Protein AF-A0A817FXF9-F1 (afdb_monomer_lite)

pLDDT: mean 77.22, std 20.81, range [23.59, 98.19]

Foldseek 3Di:
DDKDKWWFQWKFWADDDDDDDPDGPGDTDSQAADDCPDPCRPDLPDPRQWDKDADDDDKTKMKTFTDDWFQFLWKKWQWDPDPPQWAWKWFADVVVRDIDTQDGDDDPVPPPVPPDRIDIDLTQTDPTTGGMMMIIGDCPPDRITTTHIMMTIGHPDDDPVSNVVSVVVVVVVVVVVVLVVVLLVLQLVVQVVCCVQEAFFACSNVQSPKGWFKWFWWWWQDPVGTAIWIWTDILFKIWIWHFDPDPPTGTYTDDIATLQQKDKACPDVVVVQPQWIWIDGPPDIIIIHAPDVVQSVSVRVSSVVSSVSVVVCVVVDDDPDDDRGDDDDDDDDDDDDPPDDDDDDDPDDPDPPPPPPPPQAPNNVRRVVRHMDTSVLQVLQVVLWDWDWKWKDWLPRPDTQIWTWTRGNQKIFTHNDPPDPHGPDMGRAAAWEKDCDDVVSVDPDPLKIWTDDPPTIMIIHDPDPVRSVSVSVSNNSSYPYDPPPPD

Secondary structure (DSSP, 8-state):
--EEEEE--EEEEE----SS---------TTSS--TTSTTTT-TT-TTSSEE----SS-EEEEEEEEEEEEEEEEEEEEEESTT-EEEEEEEETTTTEEEEEEE---TT-------SEE-------SS-EEEEEEEE-GGG-S--EEEEEEEEEESS--HHHHHHHHHHHHHHHHHHHHHHHHHHHHHHHHHHHHHHEET--STTS-TT--EEEEEEEEEEETTEEEEEEEEEESSEEEEEEEPSSSS--EEEEEEEEGGGEEEEEPPGGG--TTEEEEEETTEEEEEE-SSHHHHHHHHHHHHHHHHHHHHTTSS----PPPSS------------------S-------TT--------HHHHHHHHT-EEEHHHHHHHHHT-EEEEEEEEETT-SS-EEEEEEEETTEEEEESSTT-SS-SEEEE-TT-EEEPPPGGG----SSEEEEEETTEEEEEE-SSHHHHHHHHHHHHTTSB-------

Sequence (487 aa):
MIVHEQWVQLIEYCSYKCNYSETVTKGIGVEKLCQATDVNFGEKDKINNGWILSNNNREEYVIVSFQTPVFINEIHVYESLNPGSIVKLEVLESQRNKWWIMWQQKSHRDKKILCQNIFKPILRRYRFQSNTIRITLDPRYTDQIGIQAIKLIGSNIFDINLHHITLSQAMMNLYEQTLNNTQLDLNRQKLIELQRDLIGVENLSNQYDRQFIREGCLQKLSRKGYQQRMFFLFSDVLLYCARSSSPVLKFKLHGELPLKTMTVENTDERIQIPNSITIYAGNRSLLVAASSEPEKNKWFHDLKSAIENVKINIDDHKHQYTSTIKSNASSENLEHSIVGALDEDDPNQLDRSSFQHRANTTMHVCWHRNLSVSINDHRQSIKNQLSGYLLRKFKNSNGWQKLWVVFTNFCLFFYKTYQDDSPLASLPLLGYRSSLPSESDSVNKDFVFKLQFKNHVYFFRAESQYAFDRWMEVVSSATTAATSQLI

Radius of gyration: 31.94 Å; chains: 1; bounding box: 75×88×70 Å

Structure (mmCIF, N/CA/C/O backbone):
data_AF-A0A817FXF9-F1
#
_entry.id   AF-A0A817FXF9-F1
#
loop_
_atom_site.group_PDB
_atom_site.id
_atom_site.type_symbol
_atom_site.label_atom_id
_atom_site.label_alt_id
_atom_site.label_comp_id
_atom_site.label_asym_id
_atom_site.label_entity_id
_atom_site.label_seq_id
_atom_site.pdbx_PDB_ins_code
_atom_site.Cartn_x
_atom_site.Cartn_y
_atom_site.Cartn_z
_atom_site.occupancy
_atom_site.B_iso_or_equiv
_atom_site.auth_seq_id
_atom_site.auth_comp_id
_atom_site.auth_asym_id
_atom_site.auth_atom_id
_atom_site.pdbx_PDB_model_num
ATOM 1 N N . MET A 1 1 ? 34.939 27.171 -17.173 1.00 62.34 1 MET A N 1
ATOM 2 C CA . MET A 1 1 ? 33.542 27.620 -17.344 1.00 62.34 1 MET A CA 1
ATOM 3 C C . MET A 1 1 ? 33.444 28.999 -16.727 1.00 62.34 1 MET A C 1
ATOM 5 O O . MET A 1 1 ? 33.756 29.117 -15.551 1.00 62.34 1 MET A O 1
ATOM 9 N N . ILE A 1 2 ? 33.119 30.028 -17.509 1.00 76.38 2 ILE A N 1
ATOM 10 C CA . ILE A 1 2 ? 32.933 31.377 -16.962 1.00 76.38 2 ILE A CA 1
ATOM 11 C C . ILE A 1 2 ? 31.461 31.490 -16.579 1.00 76.38 2 ILE A C 1
ATOM 13 O O . ILE A 1 2 ? 30.584 31.272 -17.419 1.00 76.38 2 ILE A O 1
ATOM 17 N N . VAL A 1 3 ? 31.210 31.755 -15.299 1.00 82.62 3 VAL A N 1
ATOM 18 C CA . VAL A 1 3 ? 29.875 32.053 -14.779 1.00 82.62 3 VAL A CA 1
ATOM 19 C C . VAL A 1 3 ? 29.688 33.561 -14.852 1.00 82.62 3 VAL A C 1
ATOM 21 O O . VAL A 1 3 ? 30.521 34.321 -14.368 1.00 82.62 3 VAL A O 1
ATOM 24 N N . HIS A 1 4 ? 28.603 33.979 -15.486 1.00 84.25 4 HIS A N 1
ATOM 25 C CA . HIS A 1 4 ? 28.179 35.361 -15.586 1.00 84.25 4 HIS A CA 1
ATOM 26 C C . HIS A 1 4 ? 27.005 35.574 -14.639 1.00 84.25 4 HIS A C 1
ATOM 28 O O . HIS A 1 4 ? 25.969 34.913 -14.758 1.00 84.25 4 HIS A O 1
ATOM 34 N N . GLU A 1 5 ? 27.165 36.526 -13.732 1.00 86.88 5 GLU A N 1
ATOM 35 C CA . GLU A 1 5 ? 26.090 37.044 -12.902 1.00 86.88 5 GLU A CA 1
ATOM 36 C C . GLU A 1 5 ? 25.701 38.420 -13.427 1.00 86.88 5 GLU A C 1
ATOM 38 O O . GLU A 1 5 ? 26.552 39.298 -13.564 1.00 86.88 5 GLU A O 1
ATOM 43 N N . GLN A 1 6 ? 24.430 38.591 -13.778 1.00 86.31 6 GLN A N 1
ATOM 44 C CA . GLN A 1 6 ? 23.955 39.782 -14.468 1.00 86.31 6 GLN A CA 1
ATOM 45 C C . GLN A 1 6 ? 22.683 40.302 -13.814 1.00 86.31 6 GLN A C 1
ATOM 47 O O . GLN A 1 6 ? 21.785 39.532 -13.467 1.00 86.31 6 GLN A O 1
ATOM 52 N N . TRP A 1 7 ? 22.599 41.621 -13.699 1.00 82.56 7 TRP A N 1
ATOM 53 C CA . TRP A 1 7 ? 21.384 42.331 -13.321 1.00 82.56 7 TRP A CA 1
ATOM 54 C C . TRP A 1 7 ? 20.662 42.831 -14.571 1.00 82.56 7 TRP A C 1
ATOM 56 O O . TRP A 1 7 ? 21.246 42.896 -15.656 1.00 82.56 7 TRP A O 1
ATOM 66 N N . VAL A 1 8 ? 19.378 43.148 -14.423 1.00 79.12 8 VAL A N 1
ATOM 67 C CA . VAL A 1 8 ? 18.549 43.649 -15.524 1.00 79.12 8 VAL A CA 1
ATOM 68 C C . VAL A 1 8 ? 19.167 44.906 -16.127 1.00 79.12 8 VAL A C 1
ATOM 70 O O . VAL A 1 8 ? 19.502 45.844 -15.410 1.00 79.12 8 VAL A O 1
ATOM 73 N N . GLN A 1 9 ? 19.284 44.926 -17.452 1.00 76.44 9 GLN A N 1
ATOM 74 C CA . GLN A 1 9 ? 19.753 46.085 -18.204 1.00 76.44 9 GLN A CA 1
ATOM 75 C C . GLN A 1 9 ? 18.591 46.867 -18.817 1.00 76.44 9 GLN A C 1
ATOM 77 O O . GLN A 1 9 ? 18.619 48.094 -18.854 1.00 76.44 9 GLN A O 1
ATOM 82 N N . LEU A 1 10 ? 17.580 46.164 -19.332 1.00 70.94 10 LEU A N 1
ATOM 83 C CA . LEU A 1 10 ? 16.462 46.777 -20.042 1.00 70.94 10 LEU A CA 1
ATOM 84 C C . LEU A 1 10 ? 15.161 46.088 -19.644 1.00 70.94 10 LEU A C 1
ATOM 86 O O . LEU A 1 10 ? 15.112 44.863 -19.541 1.00 70.94 10 LEU A O 1
ATOM 90 N N . ILE A 1 11 ? 14.118 46.880 -19.423 1.00 68.69 11 ILE A N 1
ATOM 91 C CA . ILE A 1 11 ? 12.780 46.411 -19.066 1.00 68.69 11 ILE A CA 1
ATOM 92 C C . ILE A 1 11 ? 11.819 46.887 -20.149 1.00 68.69 11 ILE A C 1
ATOM 94 O O . ILE A 1 11 ? 11.759 48.080 -20.440 1.00 68.69 11 ILE A O 1
ATOM 98 N N . GLU A 1 12 ? 11.065 45.958 -20.726 1.00 66.06 12 GLU A N 1
ATOM 99 C CA . GLU A 1 12 ? 9.943 46.246 -21.609 1.00 66.06 12 GLU A CA 1
ATOM 100 C C . GLU A 1 12 ? 8.652 45.746 -20.951 1.00 66.06 12 GLU A C 1
ATOM 102 O O . GLU A 1 12 ? 8.480 44.556 -20.668 1.00 66.06 12 GLU A O 1
ATOM 107 N N . TYR A 1 13 ? 7.732 46.676 -20.696 1.00 62.94 13 TYR A N 1
ATOM 108 C CA . TYR A 1 13 ? 6.404 46.367 -20.175 1.00 62.94 13 TYR A CA 1
ATOM 109 C C . TYR A 1 13 ? 5.411 46.124 -21.312 1.00 62.94 13 TYR A C 1
ATOM 111 O O . TYR A 1 13 ? 5.433 46.823 -22.326 1.00 62.94 13 TYR A O 1
ATOM 119 N N . CYS A 1 14 ? 4.518 45.153 -21.133 1.00 57.66 14 CYS A N 1
ATOM 120 C CA . CYS A 1 14 ? 3.410 44.904 -22.045 1.00 57.66 14 CYS A CA 1
ATOM 121 C C . CYS A 1 14 ? 2.132 44.624 -21.246 1.00 57.66 14 CYS A C 1
ATOM 123 O O . CYS A 1 14 ? 2.011 43.592 -20.590 1.00 57.66 14 CYS A O 1
ATOM 125 N N . SER A 1 15 ? 1.163 45.534 -21.358 1.00 54.34 15 SER A N 1
ATOM 126 C CA . SER A 1 15 ? -0.219 45.330 -20.912 1.00 54.34 15 SER A CA 1
ATOM 127 C C . SER A 1 15 ? -1.123 45.194 -22.129 1.00 54.34 15 SER A C 1
ATOM 129 O O . SER A 1 15 ? -1.040 46.004 -23.054 1.00 54.34 15 SER A O 1
ATOM 131 N N . TYR A 1 16 ? -2.003 44.195 -22.144 1.00 46.47 16 TYR A N 1
ATOM 132 C CA . TYR A 1 16 ? -3.041 44.096 -23.169 1.00 46.47 16 TYR A CA 1
ATOM 133 C C . TYR A 1 16 ? -4.213 45.026 -22.817 1.00 46.47 16 TYR A C 1
ATOM 135 O O . TYR A 1 16 ? -5.040 44.684 -21.972 1.00 46.47 16 TYR A O 1
ATOM 143 N N . LYS A 1 17 ? -4.349 46.170 -23.504 1.00 37.81 17 LYS A N 1
ATOM 144 C CA . LYS A 1 17 ? -5.604 46.949 -23.509 1.00 37.81 17 LYS A CA 1
ATOM 145 C C . LYS A 1 17 ? -6.513 46.525 -24.669 1.00 37.81 17 LYS A C 1
ATOM 147 O O . LYS A 1 17 ? -6.054 46.217 -25.762 1.00 37.81 17 LYS A O 1
ATOM 152 N N . CYS A 1 18 ? -7.815 46.465 -24.390 1.00 29.86 18 CYS A N 1
ATOM 153 C CA . CYS A 1 18 ? -8.863 45.950 -25.273 1.00 29.86 18 CYS A CA 1
ATOM 154 C C . CYS A 1 18 ? -9.372 47.016 -26.269 1.00 29.86 18 CYS A C 1
ATOM 156 O O . CYS A 1 18 ? -9.572 48.157 -25.872 1.00 29.86 18 CYS A O 1
ATOM 158 N N . ASN A 1 19 ? -9.664 46.563 -27.497 1.00 37.25 19 ASN A N 1
ATOM 159 C CA . ASN A 1 19 ? -10.520 47.117 -28.563 1.00 37.25 19 ASN A CA 1
ATOM 160 C C . ASN A 1 19 ? -10.299 48.588 -28.992 1.00 37.25 19 ASN A C 1
ATOM 162 O O . ASN A 1 19 ? -10.688 49.517 -28.297 1.00 37.25 19 ASN A O 1
ATOM 166 N N . TYR A 1 20 ? -9.806 48.758 -30.229 1.00 38.91 20 TYR A N 1
ATOM 167 C CA . TYR A 1 20 ? -9.603 50.017 -30.974 1.00 38.91 20 TYR A CA 1
ATOM 168 C C . TYR A 1 20 ? -8.338 50.835 -30.653 1.00 38.91 20 TYR A C 1
ATOM 170 O O . TYR A 1 20 ? -8.378 52.057 -30.583 1.00 38.91 20 TYR A O 1
ATOM 178 N N . SER A 1 21 ? -7.190 50.180 -30.487 1.00 33.78 21 SER A N 1
ATOM 179 C CA . SER A 1 21 ? -5.884 50.604 -31.037 1.00 33.78 21 SER A CA 1
ATOM 180 C C . SER A 1 21 ? -4.786 49.715 -30.451 1.00 33.78 21 SER A C 1
ATOM 182 O O . SER A 1 21 ? -4.666 49.563 -29.238 1.00 33.78 21 SER A O 1
ATOM 184 N N . GLU A 1 22 ? -3.990 49.087 -31.315 1.00 36.88 22 GLU A N 1
ATOM 185 C CA . GLU A 1 22 ? -2.787 48.358 -30.911 1.00 36.88 22 GLU A CA 1
ATOM 186 C C . GLU A 1 22 ? -1.686 49.363 -30.557 1.00 36.88 22 GLU A C 1
ATOM 188 O O . GLU A 1 22 ? -0.804 49.656 -31.359 1.00 36.88 22 GLU A O 1
ATOM 193 N N . THR A 1 23 ? -1.725 49.929 -29.353 1.00 35.97 23 THR A N 1
ATOM 194 C CA . THR A 1 23 ? -0.576 50.671 -28.823 1.00 35.97 23 THR A CA 1
ATOM 195 C C . THR A 1 23 ? 0.025 49.907 -27.657 1.00 35.97 23 THR A C 1
ATOM 197 O O . THR A 1 23 ? -0.445 50.001 -26.524 1.00 35.97 23 THR A O 1
ATOM 200 N N . VAL A 1 24 ? 1.090 49.155 -27.948 1.00 39.84 24 VAL A N 1
ATOM 201 C CA . VAL A 1 24 ? 2.037 48.657 -26.945 1.00 39.84 24 VAL A CA 1
ATOM 202 C C . VAL A 1 24 ? 2.696 49.878 -26.303 1.00 39.84 24 VAL A C 1
ATOM 204 O O . VAL A 1 24 ? 3.526 50.540 -26.926 1.00 39.84 24 VAL A O 1
ATOM 207 N N . THR A 1 25 ? 2.341 50.210 -25.064 1.00 41.91 25 THR A N 1
ATOM 208 C CA . THR A 1 25 ? 3.068 51.223 -24.292 1.00 41.91 25 THR A CA 1
ATOM 209 C C . THR A 1 25 ? 4.409 50.643 -23.841 1.00 41.91 25 THR A C 1
ATOM 211 O O . THR A 1 25 ? 4.524 50.066 -22.763 1.00 41.91 25 THR A O 1
ATOM 214 N N . LYS A 1 26 ? 5.445 50.795 -24.678 1.00 41.59 26 LYS A N 1
ATOM 215 C CA . LYS A 1 26 ? 6.841 50.526 -24.302 1.00 41.59 26 LYS A CA 1
ATOM 216 C C . LYS A 1 26 ? 7.277 51.521 -23.223 1.00 41.59 26 LYS A C 1
ATOM 218 O O . LYS A 1 26 ? 7.744 52.614 -23.527 1.00 41.59 26 LYS A O 1
ATOM 223 N N . GLY A 1 27 ? 7.116 51.157 -21.955 1.00 43.72 27 GLY A N 1
ATOM 224 C CA . GLY A 1 27 ? 7.778 51.866 -20.863 1.00 43.72 27 GLY A CA 1
ATOM 225 C C . GLY A 1 27 ? 9.260 51.507 -20.863 1.00 43.72 27 GLY A C 1
ATOM 226 O O . GLY A 1 27 ? 9.606 50.424 -20.409 1.00 43.72 27 GLY A O 1
ATOM 227 N N . ILE A 1 28 ? 10.124 52.381 -21.386 1.00 35.88 28 ILE A N 1
ATOM 228 C CA . ILE A 1 28 ? 11.578 52.257 -21.227 1.00 35.88 28 ILE A CA 1
ATOM 229 C C . ILE A 1 28 ? 11.921 52.829 -19.852 1.00 35.88 28 ILE A C 1
ATOM 231 O O . ILE A 1 28 ? 11.719 54.015 -19.605 1.00 35.88 28 ILE A O 1
ATOM 235 N N . GLY A 1 29 ? 12.414 51.984 -18.950 1.00 40.66 29 GLY A N 1
ATOM 236 C CA . GLY A 1 29 ? 12.856 52.403 -17.626 1.00 40.66 29 GLY A CA 1
ATOM 237 C C . GLY A 1 29 ? 13.970 51.501 -17.122 1.00 40.66 29 GLY A C 1
ATOM 238 O O . GLY A 1 29 ? 13.702 50.417 -16.620 1.00 40.66 29 GLY A O 1
ATOM 239 N N . VAL A 1 30 ? 15.212 51.974 -17.230 1.00 39.66 30 VAL A N 1
ATOM 240 C CA . VAL A 1 30 ? 16.380 51.413 -16.521 1.00 39.66 30 VAL A CA 1
ATOM 241 C C . VAL A 1 30 ? 16.278 51.704 -15.005 1.00 39.66 30 VAL A C 1
ATOM 243 O O . VAL A 1 30 ? 16.998 51.128 -14.204 1.00 39.66 30 VAL A O 1
ATOM 246 N N . GLU A 1 31 ? 15.331 52.555 -14.589 1.00 48.72 31 GLU A N 1
ATOM 247 C CA . GLU A 1 31 ? 15.339 53.248 -13.293 1.00 48.72 31 GLU A CA 1
ATOM 248 C C . GLU A 1 31 ? 14.409 52.661 -12.207 1.00 48.72 31 GLU A C 1
ATOM 250 O O . GLU A 1 31 ? 14.246 53.282 -11.162 1.00 48.72 31 GLU A O 1
ATOM 255 N N . LYS A 1 32 ? 13.762 51.500 -12.417 1.00 54.28 32 LYS A N 1
ATOM 256 C CA . LYS A 1 32 ? 12.744 50.968 -11.469 1.00 54.28 32 LYS A CA 1
ATOM 257 C C . LYS A 1 32 ? 13.090 49.667 -10.735 1.00 54.28 32 LYS A C 1
ATOM 259 O O . LYS A 1 32 ? 12.390 49.332 -9.783 1.00 54.28 32 LYS A O 1
ATOM 264 N N . LEU A 1 33 ? 14.116 48.929 -11.160 1.00 55.19 33 LEU A N 1
ATOM 265 C CA . LEU A 1 33 ? 14.607 47.743 -10.445 1.00 55.19 33 LEU A CA 1
ATOM 266 C C . LEU A 1 33 ? 16.004 48.046 -9.894 1.00 55.19 33 LEU A C 1
ATOM 268 O O . LEU A 1 33 ? 16.887 48.434 -10.653 1.00 55.19 33 LEU A O 1
ATOM 272 N N . CYS A 1 34 ? 16.198 47.865 -8.591 1.00 53.44 34 CYS A N 1
ATOM 273 C CA . CYS A 1 34 ? 17.499 47.987 -7.937 1.00 53.44 34 CYS A CA 1
ATOM 274 C C . CYS A 1 34 ? 18.366 46.744 -8.203 1.00 53.44 34 CYS A C 1
ATOM 276 O O . CYS A 1 34 ? 17.865 45.665 -8.527 1.00 53.44 34 CYS A O 1
ATOM 278 N N . GLN A 1 35 ? 19.676 46.864 -8.015 1.00 54.16 35 GLN A N 1
ATOM 279 C CA . GLN A 1 35 ? 20.578 45.723 -7.858 1.00 54.16 35 GLN A CA 1
ATOM 280 C C . GLN A 1 35 ? 20.675 45.373 -6.368 1.00 54.16 35 GLN A C 1
ATOM 282 O O . GLN A 1 35 ? 20.666 46.259 -5.516 1.00 54.16 35 GLN A O 1
ATOM 287 N N . ALA A 1 36 ? 20.816 44.090 -6.014 1.00 49.88 36 ALA A N 1
ATOM 288 C CA . ALA A 1 36 ? 20.958 43.705 -4.598 1.00 49.88 36 ALA A CA 1
ATOM 289 C C . ALA A 1 36 ? 22.253 44.217 -3.933 1.00 49.88 36 ALA A C 1
ATOM 291 O O . ALA A 1 36 ? 22.441 44.053 -2.732 1.00 49.88 36 ALA A O 1
ATOM 292 N N . THR A 1 37 ? 23.151 44.802 -4.725 1.00 47.09 37 THR A N 1
ATOM 293 C CA . THR A 1 37 ? 24.398 45.452 -4.312 1.00 47.09 37 THR A CA 1
ATOM 294 C C . THR A 1 37 ? 24.252 46.958 -4.082 1.00 47.09 37 THR A C 1
ATOM 296 O O . THR A 1 37 ? 25.221 47.594 -3.669 1.00 47.09 37 THR A O 1
ATOM 299 N N . ASP A 1 38 ? 23.081 47.540 -4.350 1.00 52.66 38 ASP A N 1
ATOM 300 C CA . ASP A 1 38 ? 22.841 48.969 -4.163 1.00 52.66 38 ASP A CA 1
ATOM 301 C C . ASP A 1 38 ? 22.715 49.313 -2.673 1.00 52.66 38 ASP A C 1
ATOM 303 O O . ASP A 1 38 ? 22.091 48.586 -1.900 1.00 52.66 38 ASP A O 1
ATOM 307 N N . VAL A 1 39 ? 23.259 50.469 -2.276 1.00 48.19 39 VAL A N 1
ATOM 308 C CA . VAL A 1 39 ? 23.327 50.943 -0.875 1.00 48.19 39 VAL A CA 1
ATOM 309 C C . VAL A 1 39 ? 21.947 51.009 -0.193 1.00 48.19 39 VAL A C 1
ATOM 311 O O . VAL A 1 39 ? 21.862 50.890 1.024 1.00 48.19 39 VAL A O 1
ATOM 314 N N . ASN A 1 40 ? 20.867 51.126 -0.975 1.00 49.91 40 ASN A N 1
ATOM 315 C CA . ASN A 1 40 ? 19.484 51.269 -0.502 1.00 49.91 40 ASN A CA 1
ATOM 316 C C . ASN A 1 40 ? 18.632 49.989 -0.687 1.00 49.91 40 ASN A C 1
ATOM 318 O O . ASN A 1 40 ? 17.400 50.045 -0.633 1.00 49.91 40 ASN A O 1
ATOM 322 N N . PHE A 1 41 ? 19.251 48.837 -0.971 1.00 45.94 41 PHE A N 1
ATOM 323 C CA . PHE A 1 41 ? 18.534 47.579 -1.188 1.00 45.94 41 PHE A CA 1
ATOM 324 C C . PHE A 1 41 ? 17.892 47.070 0.117 1.00 45.94 41 PHE A C 1
ATOM 326 O O . PHE A 1 41 ? 18.585 46.706 1.064 1.00 45.94 41 PHE A O 1
ATOM 333 N N . GLY A 1 42 ? 16.555 47.024 0.165 1.00 48.62 42 GLY A N 1
ATOM 334 C CA . GLY A 1 42 ? 15.785 46.520 1.313 1.00 48.62 42 GLY A CA 1
ATOM 335 C C . GLY A 1 42 ? 15.107 47.581 2.193 1.00 48.62 42 GLY A C 1
ATOM 336 O O . GLY A 1 42 ? 14.378 47.208 3.114 1.00 48.62 42 GLY A O 1
ATOM 337 N N . GLU A 1 43 ? 15.268 48.879 1.912 1.00 52.19 43 GLU A N 1
ATOM 338 C CA . GLU A 1 43 ? 14.508 49.933 2.601 1.00 52.19 43 GLU A CA 1
ATOM 339 C C . GLU A 1 43 ? 13.025 49.901 2.183 1.00 52.19 43 GLU A C 1
ATOM 341 O O . GLU A 1 43 ? 12.686 50.038 1.007 1.00 52.19 43 GLU A O 1
ATOM 346 N N . LYS A 1 44 ? 12.121 49.703 3.155 1.00 45.75 44 LYS A N 1
ATOM 347 C CA . LYS A 1 44 ? 10.669 49.551 2.930 1.00 45.75 44 LYS A CA 1
ATOM 348 C C . LYS A 1 44 ? 9.939 50.853 2.563 1.00 45.75 44 LYS A C 1
ATOM 350 O O . LYS A 1 44 ? 8.807 50.785 2.093 1.00 45.75 44 LYS A O 1
ATOM 355 N N . ASP A 1 45 ? 10.573 52.013 2.736 1.00 41.66 45 ASP A N 1
ATOM 356 C CA . ASP A 1 45 ? 9.863 53.298 2.849 1.00 41.66 45 ASP A CA 1
ATOM 357 C C . ASP A 1 45 ? 9.889 54.194 1.605 1.00 41.66 45 ASP A C 1
ATOM 359 O O . ASP A 1 45 ? 9.471 55.352 1.659 1.00 41.66 45 ASP A O 1
ATOM 363 N N . LYS A 1 46 ? 10.302 53.688 0.440 1.00 44.22 46 LYS A N 1
ATOM 364 C CA . LYS A 1 46 ? 10.081 54.411 -0.819 1.00 44.22 46 LYS A CA 1
ATOM 365 C C . LYS A 1 46 ? 9.408 53.516 -1.846 1.00 44.22 46 LYS A C 1
ATOM 367 O O . LYS A 1 46 ? 10.044 52.710 -2.515 1.00 44.22 46 LYS A O 1
ATOM 372 N N . ILE A 1 47 ? 8.126 53.804 -2.055 1.00 44.25 47 ILE A N 1
ATOM 373 C CA . ILE A 1 47 ? 7.258 53.415 -3.185 1.00 44.25 47 ILE A CA 1
ATOM 374 C C . ILE A 1 47 ? 7.924 53.660 -4.572 1.00 44.25 47 ILE A C 1
ATOM 376 O O . ILE A 1 47 ? 7.408 53.231 -5.597 1.00 44.25 47 ILE A O 1
ATOM 380 N N . ASN A 1 48 ? 9.108 54.288 -4.616 1.00 43.47 48 ASN A N 1
ATOM 381 C CA . ASN A 1 48 ? 9.873 54.632 -5.814 1.00 43.47 48 ASN A CA 1
ATOM 382 C C . ASN A 1 48 ? 10.985 53.637 -6.217 1.00 43.47 48 ASN A C 1
ATOM 384 O O . ASN A 1 48 ? 11.549 53.823 -7.290 1.00 43.47 48 ASN A O 1
ATOM 388 N N . ASN A 1 49 ? 11.305 52.604 -5.421 1.00 41.97 49 ASN A N 1
ATOM 389 C CA . ASN A 1 49 ? 12.467 51.718 -5.673 1.00 41.97 49 ASN A CA 1
ATOM 390 C C . ASN A 1 49 ? 12.104 50.271 -6.075 1.00 41.97 49 ASN A C 1
ATOM 392 O O . ASN A 1 49 ? 12.958 49.386 -6.097 1.00 41.97 49 ASN A O 1
ATOM 396 N N . GLY A 1 50 ? 10.833 49.997 -6.357 1.00 48.44 50 GLY A N 1
ATOM 397 C CA . GLY A 1 50 ? 10.374 48.693 -6.827 1.00 48.44 50 GLY A CA 1
ATOM 398 C C . GLY A 1 50 ? 9.245 48.855 -7.831 1.00 48.44 50 GLY A C 1
ATOM 399 O O . GLY A 1 50 ? 8.509 49.843 -7.810 1.00 48.44 50 GLY A O 1
ATOM 400 N N . TRP A 1 51 ? 9.102 47.891 -8.733 1.00 55.09 51 TRP A N 1
ATOM 401 C CA . TRP A 1 51 ? 8.014 47.911 -9.699 1.00 55.09 51 TRP A CA 1
ATOM 402 C C . TRP A 1 51 ? 6.716 47.433 -9.045 1.00 55.09 51 TRP A C 1
ATOM 404 O O . TRP A 1 51 ? 6.681 46.296 -8.587 1.00 55.09 51 TRP A O 1
ATOM 414 N N . ILE A 1 52 ? 5.689 48.295 -9.014 1.00 51.50 52 ILE A N 1
ATOM 415 C CA . ILE A 1 52 ? 4.356 48.039 -8.443 1.00 51.50 52 ILE A CA 1
ATOM 416 C C . ILE A 1 52 ? 3.307 47.999 -9.567 1.00 51.50 52 ILE A C 1
ATOM 418 O O . ILE A 1 52 ? 3.144 48.993 -10.278 1.00 51.50 52 ILE A O 1
ATOM 422 N N . LEU A 1 53 ? 2.585 46.882 -9.726 1.00 54.84 53 LEU A N 1
ATOM 423 C CA . LEU A 1 53 ? 1.387 46.816 -10.588 1.00 54.84 53 LEU A CA 1
ATOM 424 C C . LEU A 1 53 ? 0.213 47.598 -9.982 1.00 54.84 53 LEU A C 1
ATOM 426 O O . LEU A 1 53 ? -0.019 47.499 -8.781 1.00 54.84 53 LEU A O 1
ATOM 430 N N . SER A 1 54 ? -0.590 48.268 -10.813 1.00 46.94 54 SER A N 1
ATOM 431 C CA . SER A 1 54 ? -1.911 48.780 -10.429 1.00 46.94 54 SER A CA 1
ATOM 432 C C . SER A 1 54 ? -3.002 48.323 -11.415 1.00 46.94 54 SER A C 1
ATOM 434 O O . SER A 1 54 ? -3.070 48.791 -12.544 1.00 46.94 54 SER A O 1
ATOM 436 N N . ASN A 1 55 ? -3.854 47.399 -10.952 1.00 42.84 55 ASN A N 1
ATOM 437 C CA . ASN A 1 55 ? -5.186 47.003 -11.455 1.00 42.84 55 ASN A CA 1
ATOM 438 C C . ASN A 1 55 ? -5.467 46.957 -12.984 1.00 42.84 55 ASN A C 1
ATOM 440 O O . ASN A 1 55 ? -5.752 47.987 -13.596 1.00 42.84 55 ASN A O 1
ATOM 444 N N . ASN A 1 56 ? -5.657 45.755 -13.567 1.00 46.16 56 ASN A N 1
ATOM 445 C CA . ASN A 1 56 ? -6.992 45.141 -13.789 1.00 46.16 56 ASN A CA 1
ATOM 446 C C . ASN A 1 56 ? -6.979 43.882 -14.709 1.00 46.16 56 ASN A C 1
ATOM 448 O O . ASN A 1 56 ? -6.658 43.947 -15.893 1.00 46.16 56 ASN A O 1
ATOM 452 N N . ASN A 1 57 ? -7.509 42.768 -14.184 1.00 47.69 57 ASN A N 1
ATOM 453 C CA . ASN A 1 57 ? -8.224 41.655 -14.847 1.00 47.69 57 ASN A CA 1
ATOM 454 C C . ASN A 1 57 ? -7.616 40.810 -15.996 1.00 47.69 57 ASN A C 1
ATOM 456 O O . ASN A 1 57 ? -8.347 39.957 -16.513 1.00 47.69 57 ASN A O 1
ATOM 460 N N . ARG A 1 58 ? -6.343 40.930 -16.401 1.00 54.97 58 ARG A N 1
ATOM 461 C CA . ARG A 1 58 ? -5.732 40.018 -17.409 1.00 54.97 58 ARG A CA 1
ATOM 462 C C . ARG A 1 58 ? -4.266 39.683 -17.101 1.00 54.97 58 ARG A C 1
ATOM 464 O O . ARG A 1 58 ? -3.657 40.361 -16.286 1.00 54.97 58 ARG A O 1
ATOM 471 N N . GLU A 1 59 ? -3.730 38.616 -17.711 1.00 56.19 59 GLU A N 1
ATOM 472 C CA . GLU A 1 59 ? -2.314 38.223 -17.566 1.00 56.19 59 GLU A CA 1
ATOM 473 C C . GLU A 1 59 ? -1.400 39.389 -17.964 1.00 56.19 59 GLU A C 1
ATOM 475 O O . GLU A 1 59 ? -1.422 39.847 -19.109 1.00 56.19 59 GLU A O 1
ATOM 480 N N . GLU A 1 60 ? -0.588 39.857 -17.018 1.00 69.50 60 GLU A N 1
ATOM 481 C CA . GLU A 1 60 ? 0.421 40.884 -17.259 1.00 69.50 60 GLU A CA 1
ATOM 482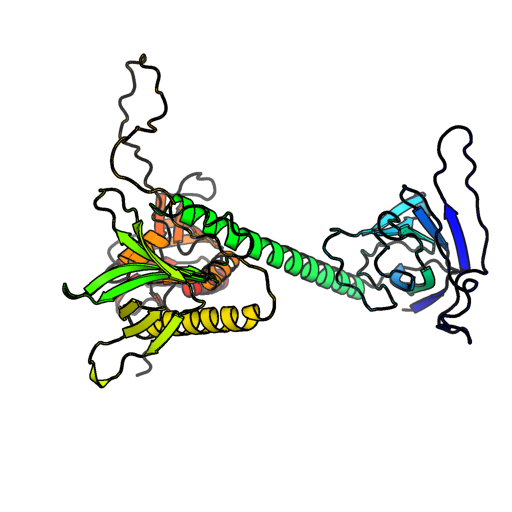 C C . GLU A 1 60 ? 1.801 40.236 -17.308 1.00 69.50 60 GLU A C 1
ATOM 484 O O . GLU A 1 60 ? 2.111 39.337 -16.519 1.00 69.50 60 GLU A O 1
ATOM 489 N N . TYR A 1 61 ? 2.645 40.683 -18.238 1.00 73.44 61 TYR A N 1
ATOM 490 C CA . TYR A 1 61 ? 4.008 40.183 -18.338 1.00 73.44 61 TYR A CA 1
ATOM 491 C C . TYR A 1 61 ? 5.034 41.299 -18.500 1.00 73.44 61 TYR A C 1
ATOM 493 O O . TYR A 1 61 ? 4.804 42.326 -19.139 1.00 73.44 61 TYR A O 1
ATOM 501 N N . VAL A 1 62 ? 6.211 41.050 -17.935 1.00 76.88 62 VAL A N 1
ATOM 502 C CA . VAL A 1 62 ? 7.395 41.896 -18.080 1.00 76.88 62 VAL A CA 1
ATOM 503 C C . VAL A 1 62 ? 8.427 41.143 -18.886 1.00 76.88 62 VAL A C 1
ATOM 505 O O . VAL A 1 62 ? 8.707 39.978 -18.602 1.00 76.88 62 VAL A O 1
ATOM 508 N N . ILE A 1 63 ? 9.007 41.809 -19.876 1.00 80.50 63 ILE A N 1
ATOM 509 C CA . ILE A 1 63 ? 10.181 41.322 -20.587 1.00 80.50 63 ILE A CA 1
ATOM 510 C C . ILE A 1 63 ? 11.391 42.049 -20.011 1.00 80.50 63 ILE A C 1
ATOM 512 O O . ILE A 1 63 ? 11.418 43.276 -19.968 1.00 80.50 63 ILE A O 1
ATOM 516 N N . VAL A 1 64 ? 12.389 41.298 -19.557 1.00 83.25 64 VAL A N 1
ATOM 517 C CA . VAL A 1 64 ? 13.655 41.867 -19.090 1.00 83.25 64 VAL A CA 1
ATOM 518 C C . VAL A 1 64 ? 14.810 41.315 -19.906 1.00 83.25 64 VAL A C 1
ATOM 520 O O . VAL A 1 64 ? 14.858 40.120 -20.214 1.00 83.25 64 VAL A O 1
ATOM 523 N N . SER A 1 65 ? 15.734 42.206 -20.250 1.00 84.00 65 SER A N 1
ATOM 524 C CA . SER A 1 65 ? 16.931 41.906 -21.023 1.00 84.00 65 SER A CA 1
ATOM 525 C C . SER A 1 65 ? 18.196 42.185 -20.216 1.00 84.00 65 SER A C 1
ATOM 527 O O . SER A 1 65 ? 18.253 43.120 -19.415 1.00 84.00 65 SER A O 1
ATOM 529 N N . PHE A 1 66 ? 19.214 41.367 -20.453 1.00 86.44 66 PHE A N 1
ATOM 530 C CA . PHE A 1 66 ? 20.514 41.370 -19.788 1.00 86.44 66 PHE A CA 1
ATOM 531 C C . PHE A 1 66 ? 21.632 41.646 -20.802 1.00 86.44 66 PHE A C 1
ATOM 533 O O . PHE A 1 66 ? 21.444 41.521 -22.015 1.00 86.44 66 PHE A O 1
ATOM 540 N N . GLN A 1 67 ? 22.812 41.998 -20.300 1.00 84.56 67 GLN A N 1
ATOM 541 C CA . GLN A 1 67 ? 23.925 42.460 -21.129 1.00 84.56 67 GLN A CA 1
ATOM 542 C C . GLN A 1 67 ? 24.506 41.383 -22.042 1.00 84.56 67 GLN A C 1
ATOM 544 O O . GLN A 1 67 ? 24.856 41.667 -23.186 1.00 84.56 67 GLN A O 1
ATOM 549 N N . THR A 1 68 ? 24.626 40.150 -21.554 1.00 85.50 68 THR A N 1
ATOM 550 C CA . THR A 1 68 ? 25.305 39.075 -22.283 1.00 85.50 68 THR A CA 1
ATOM 551 C C . THR A 1 68 ? 24.420 37.834 -22.401 1.00 85.50 68 THR A C 1
ATOM 553 O O . THR A 1 68 ? 23.901 37.354 -21.387 1.00 85.50 68 THR A O 1
ATOM 556 N N . PRO A 1 69 ? 24.239 37.286 -23.620 1.00 88.94 69 PRO A N 1
ATOM 557 C CA . PRO A 1 69 ? 23.572 36.003 -23.814 1.00 88.94 69 PRO A CA 1
ATOM 558 C C . PRO A 1 69 ? 24.320 34.881 -23.100 1.00 88.94 69 PRO A C 1
ATOM 560 O O . PRO A 1 69 ? 25.518 34.694 -23.300 1.00 88.94 69 PRO A O 1
ATOM 563 N N . VAL A 1 70 ? 23.604 34.114 -22.279 1.00 90.62 70 VAL A N 1
ATOM 564 C CA . VAL A 1 70 ? 24.179 33.015 -21.492 1.00 90.62 70 VAL A CA 1
ATOM 565 C C . VAL A 1 70 ? 23.320 31.768 -21.571 1.00 90.62 70 VAL A C 1
ATOM 567 O O . VAL A 1 70 ? 22.115 31.836 -21.816 1.00 90.62 70 VAL A O 1
ATOM 570 N N . PHE A 1 71 ? 23.929 30.609 -21.320 1.00 88.88 71 PHE A N 1
ATOM 571 C CA . PHE A 1 71 ? 23.161 29.425 -20.958 1.00 88.88 71 PHE A CA 1
ATOM 572 C C . PHE A 1 71 ? 22.621 29.645 -19.550 1.00 88.88 71 PHE A C 1
ATOM 574 O O . PHE A 1 71 ? 23.385 29.672 -18.587 1.00 88.88 71 PHE A O 1
ATOM 581 N N . ILE A 1 72 ? 21.311 29.858 -19.449 1.00 88.38 72 ILE A N 1
ATOM 582 C CA . ILE A 1 72 ? 20.656 30.198 -18.188 1.00 88.38 72 ILE A CA 1
ATOM 583 C C . ILE A 1 72 ? 20.770 29.014 -17.217 1.00 88.38 72 ILE A C 1
ATOM 585 O O . ILE A 1 72 ? 20.376 27.883 -17.531 1.00 88.38 72 ILE A O 1
ATOM 589 N N . ASN A 1 73 ? 21.324 29.288 -16.037 1.00 86.12 73 ASN A N 1
ATOM 590 C CA . ASN A 1 73 ? 21.480 28.330 -14.946 1.00 86.12 73 ASN A CA 1
ATOM 591 C C . ASN A 1 73 ? 20.428 28.595 -13.870 1.00 86.12 73 ASN A C 1
ATOM 593 O O . ASN A 1 73 ? 19.696 27.680 -13.501 1.00 86.12 73 ASN A O 1
ATOM 597 N N . GLU A 1 74 ? 20.311 29.849 -13.427 1.00 87.19 74 GLU A N 1
ATOM 598 C CA . GLU A 1 74 ? 19.384 30.267 -12.376 1.00 87.19 74 GLU A CA 1
ATOM 599 C C . GLU A 1 74 ? 18.811 31.660 -12.658 1.00 87.19 74 GLU A C 1
ATOM 601 O O . GLU A 1 74 ? 19.451 32.505 -13.289 1.00 87.19 74 GLU A O 1
ATOM 606 N N . ILE A 1 75 ? 17.602 31.902 -12.151 1.00 87.38 75 ILE A N 1
ATOM 607 C CA . ILE A 1 75 ? 16.956 33.216 -12.125 1.00 87.38 75 ILE A CA 1
ATOM 608 C C . ILE A 1 75 ? 16.511 33.459 -10.693 1.00 87.38 75 ILE A C 1
ATOM 610 O O . ILE A 1 75 ? 15.783 32.642 -10.126 1.00 87.38 75 ILE A O 1
ATOM 614 N N . HIS A 1 76 ? 16.956 34.565 -10.104 1.00 86.69 76 HIS A N 1
ATOM 615 C CA . HIS A 1 76 ? 16.516 34.991 -8.778 1.00 86.69 76 HIS A CA 1
ATOM 616 C C . HIS A 1 76 ? 15.670 36.246 -8.945 1.00 86.69 76 HIS A C 1
ATOM 618 O O . HIS A 1 76 ? 16.156 37.252 -9.462 1.00 86.69 76 HIS A O 1
ATOM 624 N N . VAL A 1 77 ? 14.413 36.185 -8.514 1.00 83.69 77 VAL A N 1
ATOM 625 C CA . VAL A 1 77 ? 13.510 37.340 -8.504 1.00 83.69 77 VAL A CA 1
ATOM 626 C C . VAL A 1 77 ? 13.320 37.778 -7.062 1.00 83.69 77 VAL A C 1
ATOM 628 O O . VAL A 1 77 ? 12.869 36.996 -6.233 1.00 83.69 77 VAL A O 1
ATOM 631 N N . TYR A 1 78 ? 13.698 39.010 -6.752 1.00 77.44 78 TYR A N 1
ATOM 632 C CA . TYR A 1 78 ? 13.566 39.582 -5.420 1.00 77.44 78 TYR A CA 1
ATOM 633 C C . TYR A 1 78 ? 12.203 40.264 -5.316 1.00 77.44 78 TYR A C 1
ATOM 635 O O . TYR A 1 78 ? 11.969 41.300 -5.944 1.00 77.44 78 TYR A O 1
ATOM 643 N N . GLU A 1 79 ? 11.298 39.642 -4.566 1.00 74.62 79 GLU A N 1
ATOM 644 C CA . GLU A 1 79 ? 9.918 40.088 -4.372 1.00 74.62 79 GLU A CA 1
ATOM 645 C C . GLU A 1 79 ? 9.827 40.921 -3.086 1.00 74.62 79 GLU A C 1
ATOM 647 O O . GLU A 1 79 ? 10.300 40.503 -2.027 1.00 74.62 79 GLU A O 1
ATOM 652 N N . SER A 1 80 ? 9.226 42.107 -3.175 1.00 65.12 80 SER A N 1
ATOM 653 C CA . SER A 1 80 ? 9.122 43.071 -2.072 1.00 65.12 80 SER A CA 1
ATOM 654 C C . SER A 1 80 ? 7.701 43.281 -1.566 1.00 65.12 80 SER A C 1
ATOM 656 O O . SER A 1 80 ? 7.508 43.562 -0.384 1.00 65.12 80 SER A O 1
ATOM 658 N N . LEU A 1 81 ? 6.705 43.124 -2.441 1.00 60.06 81 LEU A N 1
ATOM 659 C CA . LEU A 1 81 ? 5.285 43.214 -2.111 1.00 60.06 81 LEU A CA 1
ATOM 660 C C . LEU A 1 81 ? 4.566 42.018 -2.739 1.00 60.06 81 LEU A C 1
ATOM 662 O O . LEU A 1 81 ? 4.671 41.801 -3.945 1.00 60.06 81 LEU A O 1
ATOM 666 N N . ASN A 1 82 ? 3.824 41.270 -1.918 1.00 59.84 82 ASN A N 1
ATOM 667 C CA . ASN A 1 82 ? 3.016 40.115 -2.324 1.00 59.84 82 ASN A CA 1
ATOM 668 C C . ASN A 1 82 ? 3.793 38.985 -3.046 1.00 59.84 82 ASN A C 1
ATOM 670 O O . ASN A 1 82 ? 3.501 38.682 -4.211 1.00 59.84 82 ASN A O 1
ATOM 674 N N . PRO A 1 83 ? 4.752 38.333 -2.350 1.00 63.00 83 PRO A N 1
ATOM 675 C CA . PRO A 1 83 ? 5.537 37.233 -2.908 1.00 63.00 83 PRO A CA 1
ATOM 676 C C . PRO A 1 83 ? 4.659 36.047 -3.335 1.00 63.00 83 PRO A C 1
ATOM 678 O O . PRO A 1 83 ? 3.678 35.707 -2.666 1.00 63.00 83 PRO A O 1
ATOM 681 N N . GLY A 1 84 ? 5.023 35.400 -4.445 1.00 64.25 84 GLY A N 1
ATOM 682 C CA . GLY A 1 84 ? 4.299 34.246 -4.996 1.00 64.25 84 GLY A CA 1
ATOM 683 C C . GLY A 1 84 ? 3.238 34.585 -6.049 1.00 64.25 84 GLY A C 1
ATOM 684 O O . GLY A 1 84 ? 2.384 33.747 -6.343 1.00 64.25 84 GLY A O 1
ATOM 685 N N . SER A 1 85 ? 3.294 35.790 -6.626 1.00 71.12 85 SER A N 1
ATOM 686 C CA . SER A 1 85 ? 2.392 36.228 -7.709 1.00 71.12 85 SER A CA 1
ATOM 687 C C . SER A 1 85 ? 2.902 35.856 -9.115 1.00 71.12 85 SER A C 1
ATOM 689 O O . SER A 1 85 ? 2.193 36.026 -10.110 1.00 71.12 85 SER A O 1
ATOM 691 N N . ILE A 1 86 ? 4.132 35.336 -9.208 1.00 78.94 86 ILE A N 1
ATOM 692 C CA . ILE A 1 86 ? 4.751 34.863 -10.451 1.00 78.94 86 ILE A CA 1
ATOM 693 C C . ILE A 1 86 ? 4.160 33.511 -10.848 1.00 78.94 86 ILE A C 1
ATOM 695 O O . ILE A 1 86 ? 4.277 32.530 -10.116 1.00 78.94 86 ILE A O 1
ATOM 699 N N . VAL A 1 87 ? 3.582 33.441 -12.049 1.00 80.88 87 VAL A N 1
ATOM 700 C CA . VAL A 1 87 ? 2.924 32.224 -12.556 1.00 80.88 87 VAL A CA 1
ATOM 701 C C . VAL A 1 87 ? 3.691 31.540 -13.675 1.00 80.88 87 VAL A C 1
ATOM 703 O O . VAL A 1 87 ? 3.515 30.341 -13.904 1.00 80.88 87 VAL A O 1
ATOM 706 N N . LYS A 1 88 ? 4.563 32.269 -14.378 1.00 86.44 88 LYS A N 1
ATOM 707 C CA . LYS A 1 88 ? 5.287 31.729 -15.532 1.00 86.44 88 LYS A CA 1
ATOM 708 C C . LYS A 1 88 ? 6.589 32.478 -15.800 1.00 86.44 88 LYS A C 1
ATOM 710 O O . LYS A 1 88 ? 6.627 33.704 -15.732 1.00 86.44 88 LYS A O 1
ATOM 715 N N . LEU A 1 89 ? 7.632 31.731 -16.159 1.00 89.00 89 LEU A N 1
ATOM 716 C CA . LEU A 1 89 ? 8.902 32.241 -16.671 1.00 89.00 89 LEU A CA 1
ATOM 717 C C . LEU A 1 89 ? 9.171 31.657 -18.055 1.00 89.00 89 LEU A C 1
ATOM 719 O O . LEU A 1 89 ? 9.189 30.436 -18.236 1.00 89.00 89 LEU A O 1
ATOM 723 N N . GLU A 1 90 ? 9.437 32.528 -19.019 1.00 92.06 90 GLU A N 1
ATOM 724 C CA . GLU A 1 90 ? 9.773 32.167 -20.393 1.00 92.06 90 GLU A CA 1
ATOM 725 C C . GLU A 1 90 ? 11.112 32.785 -20.806 1.00 92.06 90 GLU A C 1
ATOM 727 O O . GLU A 1 90 ? 11.517 33.823 -20.290 1.00 92.06 90 GLU A O 1
ATOM 732 N N . VAL A 1 91 ? 11.805 32.151 -21.747 1.00 93.19 91 VAL A N 1
ATOM 733 C CA . VAL A 1 91 ? 13.047 32.648 -22.351 1.00 93.19 91 VAL A CA 1
ATOM 734 C C . VAL A 1 91 ? 12.884 32.770 -23.859 1.00 93.19 91 VAL A C 1
ATOM 736 O O . VAL A 1 91 ? 12.247 31.918 -24.485 1.00 93.19 91 VAL A O 1
ATOM 739 N N . LEU A 1 92 ? 13.455 33.820 -24.443 1.00 91.25 92 LEU A N 1
ATOM 740 C CA . LEU A 1 92 ? 13.432 34.042 -25.884 1.00 91.25 92 LEU A CA 1
ATOM 741 C C . LEU A 1 92 ? 14.587 33.298 -26.572 1.00 91.25 92 LEU A C 1
ATOM 743 O O . LEU A 1 92 ? 15.753 33.488 -26.227 1.00 91.25 92 LEU A O 1
ATOM 747 N N . GLU A 1 93 ? 14.269 32.486 -27.578 1.00 92.06 93 GLU A N 1
ATOM 748 C CA . GLU A 1 93 ? 15.231 31.933 -28.535 1.00 92.06 93 GLU A CA 1
ATOM 749 C C . GLU A 1 93 ? 15.345 32.889 -29.731 1.00 92.06 93 GLU A C 1
ATOM 751 O O . GLU A 1 93 ? 14.493 32.879 -30.624 1.00 92.06 93 GLU A O 1
ATOM 756 N N . SER A 1 94 ? 16.399 33.709 -29.766 1.00 86.12 94 SER A N 1
ATOM 757 C CA . SER A 1 94 ? 16.555 34.780 -30.764 1.00 86.12 94 SER A CA 1
ATOM 758 C C . SER A 1 94 ? 16.581 34.276 -32.211 1.00 86.12 94 SER A C 1
ATOM 760 O O . SER A 1 94 ? 16.073 34.949 -33.099 1.00 86.12 94 SER A O 1
ATOM 762 N N . GLN A 1 95 ? 17.111 33.072 -32.459 1.00 85.62 95 GLN A N 1
ATOM 763 C CA . GLN A 1 95 ? 17.204 32.495 -33.810 1.00 85.62 95 GLN A CA 1
ATOM 764 C C . GLN A 1 95 ? 15.838 32.191 -34.434 1.00 85.62 95 GLN A C 1
ATOM 766 O O . GLN A 1 95 ? 15.677 32.278 -35.647 1.00 85.62 95 GLN A O 1
ATOM 771 N N . ARG A 1 96 ? 14.862 31.800 -33.609 1.00 86.88 96 ARG A N 1
ATOM 772 C CA . ARG A 1 96 ? 13.518 31.404 -34.056 1.00 86.88 96 ARG A CA 1
ATOM 773 C C . ARG A 1 96 ? 12.436 32.392 -33.637 1.00 86.88 96 ARG A C 1
ATOM 775 O O . ARG A 1 96 ? 11.266 32.146 -33.908 1.00 86.88 96 ARG A O 1
ATOM 782 N N . ASN A 1 97 ? 12.822 33.459 -32.937 1.00 87.50 97 ASN A N 1
ATOM 783 C CA . ASN A 1 97 ? 11.919 34.401 -32.285 1.00 87.50 97 ASN A CA 1
ATOM 784 C C . ASN A 1 97 ? 10.804 33.691 -31.485 1.00 87.50 97 ASN A C 1
ATOM 786 O O . ASN A 1 97 ? 9.626 34.038 -31.568 1.00 87.50 97 ASN A O 1
ATOM 790 N N . LYS A 1 98 ? 11.174 32.631 -30.753 1.00 89.38 98 LYS A N 1
ATOM 791 C CA . LYS A 1 98 ? 10.237 31.742 -30.054 1.00 89.38 98 LYS A CA 1
ATOM 792 C C . LYS A 1 98 ? 10.429 31.824 -28.545 1.00 89.38 98 LYS A C 1
ATOM 794 O O . LYS A 1 98 ? 11.553 31.757 -28.056 1.00 89.38 98 LYS A O 1
ATOM 799 N N . TRP A 1 99 ? 9.322 31.898 -27.811 1.00 90.06 99 TRP A N 1
ATOM 800 C CA . TRP A 1 99 ? 9.314 31.838 -26.351 1.00 90.06 99 TRP A CA 1
ATOM 801 C C . TRP A 1 99 ? 9.246 30.394 -25.858 1.00 90.06 99 TRP A C 1
ATOM 803 O O . TRP A 1 99 ? 8.417 29.601 -26.312 1.00 90.06 99 TRP A O 1
ATOM 813 N N . TRP A 1 100 ? 10.128 30.055 -24.922 1.00 91.06 100 TRP A N 1
ATOM 814 C CA . TRP A 1 100 ? 10.215 28.739 -24.303 1.00 91.06 100 TRP A CA 1
ATOM 815 C C . TRP A 1 100 ? 9.944 28.833 -22.811 1.00 91.06 100 TRP A C 1
ATOM 817 O O . TRP A 1 100 ? 10.581 29.608 -22.104 1.00 91.06 100 TRP A O 1
ATOM 827 N N . ILE A 1 101 ? 9.032 28.004 -22.313 1.00 90.69 101 ILE A N 1
ATOM 828 C CA . ILE A 1 101 ? 8.662 27.987 -20.897 1.00 90.69 101 ILE A CA 1
ATOM 829 C C . ILE A 1 101 ? 9.794 27.337 -20.099 1.00 90.69 101 ILE A C 1
ATOM 831 O O . ILE A 1 101 ? 10.083 26.150 -20.280 1.00 90.69 101 ILE A O 1
ATOM 835 N N . MET A 1 102 ? 10.439 28.101 -19.223 1.00 87.06 102 MET A N 1
ATOM 836 C CA . MET A 1 102 ? 11.435 27.584 -18.281 1.00 87.06 102 MET A CA 1
ATOM 837 C C . MET A 1 102 ? 10.786 27.123 -16.981 1.00 87.06 102 MET A C 1
ATOM 839 O O . MET A 1 102 ? 11.235 26.151 -16.382 1.00 87.06 102 MET A O 1
ATOM 843 N N . TRP A 1 103 ? 9.720 27.790 -16.551 1.00 89.31 103 TRP A N 1
ATOM 844 C CA . TRP A 1 103 ? 8.979 27.427 -15.351 1.00 89.31 103 TRP A CA 1
ATOM 845 C C . TRP A 1 103 ? 7.527 27.894 -15.466 1.00 89.31 103 TRP A C 1
ATOM 847 O O . TRP A 1 103 ? 7.252 28.932 -16.064 1.00 89.31 103 TRP A O 1
ATOM 857 N N . GLN A 1 104 ? 6.596 27.126 -14.904 1.00 86.69 104 GLN A N 1
ATOM 858 C CA . GLN A 1 104 ? 5.179 27.474 -14.848 1.00 86.69 104 GLN A CA 1
ATOM 859 C C . GLN A 1 104 ? 4.556 26.895 -13.578 1.00 86.69 104 GLN A C 1
ATOM 861 O O . GLN A 1 104 ? 4.816 25.742 -13.221 1.00 86.69 104 GLN A O 1
ATOM 866 N N . GLN A 1 105 ? 3.722 27.689 -12.912 1.00 79.75 105 GLN A N 1
ATOM 867 C CA . GLN A 1 105 ? 2.967 27.270 -11.741 1.00 79.75 105 GLN A CA 1
ATOM 868 C C . GLN A 1 105 ? 1.921 26.212 -12.129 1.00 79.75 105 GLN A C 1
ATOM 870 O O . GLN A 1 105 ? 1.190 26.378 -13.103 1.00 79.75 105 GLN A O 1
ATOM 875 N N . LYS A 1 106 ? 1.853 25.111 -11.368 1.00 69.88 106 LYS A N 1
ATOM 876 C CA . LYS A 1 106 ? 0.950 23.977 -11.650 1.00 69.88 106 LYS A CA 1
ATOM 877 C C . LYS A 1 106 ? -0.372 24.006 -10.868 1.00 69.88 106 LYS A C 1
ATOM 879 O O . LYS A 1 106 ? -1.328 23.380 -11.309 1.00 69.88 106 LYS A O 1
ATOM 884 N N . SER A 1 107 ? -0.446 24.695 -9.723 1.00 58.62 107 SER A N 1
ATOM 885 C CA . SER A 1 107 ? -1.650 24.760 -8.878 1.00 58.62 107 SER A CA 1
ATOM 886 C C . SER A 1 107 ? -1.713 26.056 -8.064 1.00 58.62 107 SER A C 1
ATOM 888 O O . SER A 1 107 ? -0.706 26.501 -7.518 1.00 58.62 107 SER A O 1
ATOM 890 N N . HIS A 1 108 ? -2.918 26.620 -7.925 1.00 52.03 108 HIS A N 1
ATOM 891 C CA . HIS A 1 108 ? -3.190 27.792 -7.080 1.00 52.03 108 HIS A CA 1
ATOM 892 C C . HIS A 1 108 ? -3.210 27.470 -5.572 1.00 52.03 108 HIS A C 1
ATOM 894 O O . HIS A 1 108 ? -3.132 28.387 -4.755 1.00 52.03 108 HIS A O 1
ATOM 900 N N . ARG A 1 109 ? -3.324 26.185 -5.185 1.00 44.69 109 ARG A N 1
ATOM 901 C CA . ARG A 1 109 ? -3.359 25.749 -3.771 1.00 44.69 109 ARG A CA 1
ATOM 902 C C . ARG A 1 109 ? -1.974 25.594 -3.142 1.00 44.69 109 ARG A C 1
ATOM 904 O O . ARG A 1 109 ? -1.879 25.560 -1.922 1.00 44.69 109 ARG A O 1
ATOM 911 N N . ASP A 1 110 ? -0.914 25.597 -3.947 1.00 43.59 110 ASP A N 1
ATOM 912 C CA . ASP A 1 110 ? 0.477 25.549 -3.478 1.00 43.59 110 ASP A CA 1
ATOM 913 C C . ASP A 1 110 ? 0.988 26.922 -3.009 1.00 43.59 110 ASP A C 1
ATOM 915 O O . ASP A 1 110 ? 2.195 27.169 -2.993 1.00 43.59 110 ASP A O 1
ATOM 919 N N . LYS A 1 111 ? 0.088 27.820 -2.572 1.00 49.75 111 LYS A N 1
ATOM 920 C CA . LYS A 1 111 ? 0.444 28.987 -1.755 1.00 49.75 111 LYS A CA 1
ATOM 921 C C . LYS A 1 111 ? 0.883 28.507 -0.368 1.00 49.75 111 LYS A C 1
ATOM 923 O O . LYS A 1 111 ? 0.293 28.858 0.650 1.00 49.75 111 LYS A O 1
ATOM 928 N N . LYS A 1 112 ? 1.968 27.728 -0.301 1.00 42.84 112 LYS A N 1
ATOM 929 C CA . LYS A 1 112 ? 2.881 27.882 0.827 1.00 42.84 112 LYS A CA 1
ATOM 930 C C . LYS A 1 112 ? 3.219 29.361 0.808 1.00 42.84 112 LYS A C 1
ATOM 932 O O . LYS A 1 112 ? 3.744 29.841 -0.192 1.00 42.84 112 LYS A O 1
ATOM 937 N N . ILE A 1 113 ? 2.816 30.073 1.853 1.00 46.41 113 ILE A N 1
ATOM 938 C CA . ILE A 1 113 ? 3.219 31.451 2.096 1.00 46.41 113 ILE A CA 1
ATOM 939 C C . ILE A 1 113 ? 4.747 31.418 2.059 1.00 46.41 113 ILE A C 1
ATOM 941 O O . ILE A 1 113 ? 5.398 30.986 3.010 1.00 46.41 113 ILE A O 1
ATOM 945 N N . LEU A 1 114 ? 5.323 31.737 0.902 1.00 45.62 114 LEU A N 1
ATOM 946 C CA . LEU A 1 114 ? 6.755 31.857 0.734 1.00 45.62 114 LEU A CA 1
ATOM 947 C C . LEU A 1 114 ? 7.089 33.170 1.426 1.00 45.62 114 LEU A C 1
ATOM 949 O O . LEU A 1 114 ? 7.125 34.226 0.810 1.00 45.62 114 LEU A O 1
ATOM 953 N N . CYS A 1 115 ? 7.315 33.104 2.738 1.00 43.44 115 CYS A N 1
ATOM 954 C CA . CYS A 1 115 ? 7.924 34.172 3.530 1.00 43.44 115 CYS A CA 1
ATOM 955 C C . CYS A 1 115 ? 9.405 34.372 3.137 1.00 43.44 115 CYS A C 1
ATOM 957 O O . CYS A 1 115 ? 10.251 34.605 3.995 1.00 43.44 115 CYS A O 1
ATOM 959 N N . GLN A 1 116 ? 9.753 34.183 1.862 1.00 50.94 116 GLN A N 1
ATOM 960 C CA . GLN A 1 116 ? 11.092 34.364 1.329 1.00 50.94 116 GLN A CA 1
ATOM 961 C C . GLN A 1 116 ? 11.029 35.483 0.296 1.00 50.94 116 GLN A C 1
ATOM 963 O O . GLN A 1 116 ? 10.358 35.353 -0.720 1.00 50.94 116 GLN A O 1
ATOM 968 N N . ASN A 1 117 ? 11.780 36.557 0.536 1.00 66.88 117 ASN A N 1
ATOM 969 C CA . ASN A 1 117 ? 11.874 37.723 -0.352 1.00 66.88 117 ASN A CA 1
ATOM 970 C C . ASN A 1 117 ? 12.595 37.418 -1.684 1.00 66.88 117 ASN A C 1
ATOM 972 O O . ASN A 1 117 ? 12.916 38.336 -2.434 1.00 66.88 117 ASN A O 1
ATOM 976 N N . ILE A 1 118 ? 12.928 36.149 -1.963 1.00 75.88 118 ILE A N 1
ATOM 977 C CA . ILE A 1 118 ? 13.648 35.733 -3.168 1.00 75.88 118 ILE A CA 1
ATOM 978 C C . ILE A 1 118 ? 12.999 34.479 -3.756 1.00 75.88 118 ILE A C 1
ATOM 980 O O . ILE A 1 118 ? 13.125 33.381 -3.213 1.00 75.88 118 ILE A O 1
ATOM 984 N N . PHE A 1 119 ? 12.370 34.632 -4.912 1.00 80.25 119 PHE A N 1
ATOM 985 C CA . PHE A 1 119 ? 11.843 33.550 -5.723 1.00 80.25 119 PHE A CA 1
ATOM 986 C C . PHE A 1 119 ? 12.955 32.939 -6.586 1.00 80.25 119 PHE A C 1
ATOM 988 O O . PHE A 1 119 ? 13.524 33.595 -7.464 1.00 80.25 119 PHE A O 1
ATOM 995 N N . LYS A 1 120 ? 13.276 31.668 -6.313 1.00 83.00 120 LYS A N 1
ATOM 996 C CA . LYS A 1 120 ? 14.320 30.882 -6.995 1.00 83.00 120 LYS A CA 1
ATOM 997 C C . LYS A 1 120 ? 13.751 29.544 -7.489 1.00 83.00 120 LYS A C 1
ATOM 999 O O . LYS A 1 120 ? 13.906 28.525 -6.813 1.00 83.00 120 LYS A O 1
ATOM 1004 N N . PRO A 1 121 ? 13.033 29.520 -8.623 1.00 82.69 121 PRO A N 1
ATOM 1005 C CA . PRO A 1 121 ? 12.436 28.293 -9.133 1.00 82.69 121 PRO A CA 1
ATOM 1006 C C . PRO A 1 121 ? 13.478 27.372 -9.774 1.00 82.69 121 PRO A C 1
ATOM 1008 O O . PRO A 1 121 ? 14.471 27.818 -10.346 1.00 82.69 121 PRO A O 1
ATOM 1011 N N . ILE A 1 122 ? 13.193 26.069 -9.767 1.00 81.00 122 ILE A N 1
ATOM 1012 C CA . ILE A 1 122 ? 13.938 25.092 -10.569 1.00 81.00 122 ILE A CA 1
ATOM 1013 C C . ILE A 1 122 ? 13.547 25.282 -12.038 1.00 81.00 122 ILE A C 1
ATOM 1015 O O . ILE A 1 122 ? 12.388 25.080 -12.409 1.00 81.00 122 ILE A O 1
ATOM 1019 N N . LEU A 1 123 ? 14.510 25.679 -12.869 1.00 84.56 123 LEU A N 1
ATOM 1020 C CA . LEU A 1 123 ? 14.276 26.022 -14.271 1.00 84.56 123 LEU A CA 1
ATOM 1021 C C . LEU A 1 123 ? 14.469 24.822 -15.200 1.00 84.56 123 LEU A C 1
ATOM 1023 O O . LEU A 1 123 ? 15.451 24.087 -15.117 1.00 84.56 123 LEU A O 1
ATOM 1027 N N . ARG A 1 124 ? 13.593 24.683 -16.193 1.00 83.75 124 ARG A N 1
ATOM 1028 C CA . ARG A 1 124 ? 13.877 23.874 -17.378 1.00 83.75 124 ARG A CA 1
ATOM 1029 C C . ARG A 1 124 ? 14.945 24.581 -18.210 1.00 83.75 124 ARG A C 1
ATOM 1031 O O . ARG A 1 124 ? 14.703 25.649 -18.765 1.00 83.75 124 ARG A O 1
ATOM 1038 N N . ARG A 1 125 ? 16.120 23.962 -18.307 1.00 83.88 125 ARG A N 1
ATOM 1039 C CA . ARG A 1 125 ? 17.263 24.498 -19.058 1.00 83.88 125 ARG A CA 1
ATOM 1040 C C . ARG A 1 125 ? 17.184 24.108 -20.532 1.00 83.88 125 ARG A C 1
ATOM 1042 O O . ARG A 1 125 ? 16.811 22.980 -20.862 1.00 83.88 125 ARG A O 1
ATOM 1049 N N . TYR A 1 126 ? 17.584 25.030 -21.400 1.00 86.88 126 TYR A N 1
ATOM 1050 C CA . TYR A 1 126 ? 17.595 24.856 -22.850 1.00 86.88 126 TYR A CA 1
ATOM 1051 C C . TYR A 1 126 ? 19.017 24.974 -23.409 1.00 86.88 126 TYR A C 1
ATOM 1053 O O . TYR A 1 126 ? 19.866 25.657 -22.841 1.00 86.88 126 TYR A O 1
ATOM 1061 N N . ARG A 1 127 ? 19.283 24.303 -24.536 1.00 88.06 127 ARG A N 1
ATOM 1062 C CA . ARG A 1 127 ? 20.598 24.292 -25.205 1.00 88.06 127 ARG A CA 1
ATOM 1063 C C . ARG A 1 127 ? 20.785 25.472 -26.166 1.00 88.06 127 ARG A C 1
ATOM 1065 O O . ARG A 1 127 ? 21.300 25.302 -27.264 1.00 88.06 127 ARG A O 1
ATOM 1072 N N . PHE A 1 128 ? 20.366 26.660 -25.752 1.00 90.19 128 PHE A N 1
ATOM 1073 C CA . PHE A 1 128 ? 20.653 27.910 -26.450 1.00 90.19 128 PHE A CA 1
ATOM 1074 C C . PHE A 1 128 ? 20.966 29.003 -25.429 1.00 90.19 128 PHE A C 1
ATOM 1076 O O . PHE A 1 128 ? 20.522 28.936 -24.281 1.00 90.19 128 PHE A O 1
ATOM 1083 N N . GLN A 1 129 ? 21.751 29.993 -25.848 1.00 90.31 129 GLN A N 1
ATOM 1084 C CA . GLN A 1 129 ? 22.029 31.168 -25.035 1.00 90.31 129 GLN A CA 1
ATOM 1085 C C . GLN A 1 129 ? 20.917 32.194 -25.218 1.00 90.31 129 GLN A C 1
ATOM 1087 O O . GLN A 1 129 ? 20.406 32.375 -26.324 1.00 90.31 129 GLN A O 1
ATOM 1092 N N . SER A 1 130 ? 20.554 32.873 -24.139 1.00 90.94 130 SER A N 1
ATOM 1093 C CA . SER A 1 130 ? 19.620 33.989 -24.191 1.00 90.94 130 SER A CA 1
ATOM 1094 C C . SER A 1 130 ? 19.983 35.018 -23.137 1.00 90.94 130 SER A C 1
ATOM 1096 O O . SER A 1 130 ? 20.578 34.701 -22.107 1.00 90.94 130 SER A O 1
ATOM 1098 N N . ASN A 1 131 ? 19.633 36.260 -23.421 1.00 89.81 131 ASN A N 1
ATOM 1099 C CA . ASN A 1 131 ? 19.705 37.379 -22.502 1.00 89.81 131 ASN A CA 1
ATOM 1100 C C . ASN A 1 131 ? 18.335 38.023 -22.304 1.00 89.81 131 ASN A C 1
ATOM 1102 O O . ASN A 1 131 ? 18.282 39.114 -21.761 1.00 89.81 131 ASN A O 1
ATOM 1106 N N . THR A 1 132 ? 17.244 37.397 -22.744 1.00 89.25 132 THR A N 1
ATOM 1107 C CA . THR A 1 132 ? 15.907 37.982 -22.635 1.00 89.25 132 THR A CA 1
ATOM 1108 C C . THR A 1 132 ? 14.949 36.962 -22.045 1.00 89.25 132 THR A C 1
ATOM 1110 O O . THR A 1 132 ? 14.763 35.866 -22.584 1.00 89.25 132 THR A O 1
ATOM 1113 N N . ILE A 1 133 ? 14.319 37.334 -20.933 1.00 89.88 133 ILE A N 1
ATOM 1114 C CA . ILE A 1 133 ? 13.320 36.515 -20.248 1.00 89.88 133 ILE A CA 1
ATOM 1115 C C . ILE A 1 133 ? 12.007 37.280 -20.141 1.00 89.88 133 ILE A C 1
ATOM 1117 O O . ILE A 1 133 ? 11.980 38.510 -20.128 1.00 89.88 133 ILE A O 1
ATOM 1121 N N . ARG A 1 134 ? 10.913 36.536 -20.032 1.00 87.75 134 ARG A N 1
ATOM 1122 C CA . ARG A 1 134 ? 9.579 37.062 -19.780 1.00 87.75 134 ARG A CA 1
ATOM 1123 C C . ARG A 1 134 ? 9.033 36.462 -18.497 1.00 87.75 134 ARG A C 1
ATOM 1125 O O . ARG A 1 134 ? 9.065 35.247 -18.316 1.00 87.75 134 ARG A O 1
ATOM 1132 N N . ILE A 1 135 ? 8.514 37.317 -17.631 1.00 86.00 135 ILE A N 1
ATOM 1133 C CA . ILE A 1 135 ? 7.909 36.958 -16.351 1.00 86.00 135 ILE A CA 1
ATOM 1134 C C . ILE A 1 135 ? 6.430 37.295 -16.442 1.00 86.00 135 ILE A C 1
ATOM 1136 O O . ILE A 1 135 ? 6.088 38.447 -16.684 1.00 86.00 135 ILE A O 1
ATOM 1140 N N . THR A 1 136 ? 5.562 36.298 -16.289 1.00 82.44 136 THR A N 1
ATOM 1141 C CA . THR A 1 136 ? 4.105 36.492 -16.250 1.00 82.44 136 THR A CA 1
ATOM 1142 C C . THR A 1 136 ? 3.628 36.462 -14.808 1.00 82.44 136 THR A C 1
ATOM 1144 O O . THR A 1 136 ? 4.023 35.579 -14.036 1.00 82.44 136 THR A O 1
ATOM 1147 N N . LEU A 1 137 ? 2.769 37.414 -14.469 1.00 76.19 137 LEU A N 1
ATOM 1148 C CA . LEU A 1 137 ? 2.166 37.583 -13.156 1.00 76.19 137 LEU A CA 1
ATOM 1149 C C . LEU A 1 137 ? 0.652 37.366 -13.240 1.00 76.19 137 LEU A C 1
ATOM 1151 O O . LEU A 1 137 ? 0.032 37.689 -14.254 1.00 76.19 137 LEU A O 1
ATOM 1155 N N . ASP A 1 138 ? 0.059 36.845 -12.166 1.00 70.00 138 ASP A N 1
ATOM 1156 C CA . ASP A 1 138 ? -1.397 36.727 -12.035 1.00 70.00 138 ASP A CA 1
ATOM 1157 C C . ASP A 1 138 ? -1.935 37.759 -11.028 1.00 70.00 138 ASP A C 1
ATOM 1159 O O . ASP A 1 138 ? -1.818 37.548 -9.816 1.00 70.00 138 ASP A O 1
ATOM 1163 N N . PRO A 1 139 ? -2.534 38.870 -11.501 1.00 59.09 139 PRO A N 1
ATOM 1164 C CA . PRO A 1 139 ? -3.021 39.944 -10.638 1.00 59.09 139 PRO A CA 1
ATOM 1165 C C . PRO A 1 139 ? -4.346 39.609 -9.937 1.00 59.09 139 PRO A C 1
ATOM 1167 O O . PRO A 1 139 ? -4.823 40.400 -9.132 1.00 59.09 139 PRO A O 1
ATOM 1170 N N . ARG A 1 140 ? -4.971 38.446 -10.195 1.00 57.50 140 ARG A N 1
ATOM 1171 C CA . ARG A 1 140 ? -6.306 38.100 -9.654 1.00 57.50 140 ARG A CA 1
ATOM 1172 C C . ARG A 1 140 ? -6.375 38.003 -8.127 1.00 57.50 140 ARG A C 1
ATOM 1174 O O . ARG A 1 140 ? -7.463 37.845 -7.581 1.00 57.50 140 ARG A O 1
ATOM 1181 N N . TYR A 1 141 ? -5.235 38.044 -7.443 1.00 54.25 141 TYR A N 1
ATOM 1182 C CA . TYR A 1 141 ? -5.149 37.803 -6.008 1.00 54.25 141 TYR A CA 1
ATOM 1183 C C . TYR A 1 141 ? -4.601 38.978 -5.198 1.00 54.25 141 TYR A C 1
ATOM 1185 O O . TYR A 1 141 ? -4.668 38.893 -3.972 1.00 54.25 141 TYR A O 1
ATOM 1193 N N . THR A 1 142 ? -4.051 40.024 -5.828 1.00 55.31 142 THR A N 1
ATOM 1194 C CA . THR A 1 142 ? -3.412 41.146 -5.124 1.00 55.31 142 THR A CA 1
ATOM 1195 C C . THR A 1 142 ? -3.464 42.444 -5.936 1.00 55.31 142 THR A C 1
ATOM 1197 O O . THR A 1 142 ? -3.200 42.449 -7.135 1.00 55.31 142 THR A O 1
ATOM 1200 N N . ASP A 1 143 ? -3.752 43.563 -5.263 1.00 54.19 143 ASP A N 1
ATOM 1201 C CA . ASP A 1 143 ? -3.886 44.882 -5.907 1.00 54.19 143 ASP A CA 1
ATOM 1202 C C . ASP A 1 143 ? -2.532 45.520 -6.280 1.00 54.19 143 ASP A C 1
ATOM 1204 O O . ASP A 1 143 ? -2.494 46.478 -7.053 1.00 54.19 143 ASP A O 1
ATOM 1208 N N . GLN A 1 144 ? -1.423 45.012 -5.720 1.00 57.28 144 GLN A N 1
ATOM 1209 C CA . GLN A 1 144 ? -0.061 45.530 -5.900 1.00 57.28 144 GLN A CA 1
ATOM 1210 C C . GLN A 1 144 ? 0.981 44.403 -5.816 1.00 57.28 144 GLN A C 1
ATOM 1212 O O . GLN A 1 144 ? 1.098 43.752 -4.783 1.00 57.28 144 GLN A O 1
ATOM 1217 N N . ILE A 1 145 ? 1.771 44.177 -6.868 1.00 61.75 145 ILE A N 1
ATOM 1218 C CA . ILE A 1 145 ? 2.900 43.221 -6.868 1.00 61.75 145 ILE A CA 1
ATOM 1219 C C . ILE A 1 145 ? 4.195 44.014 -6.956 1.00 61.75 145 ILE A C 1
ATOM 1221 O O . ILE A 1 145 ? 4.307 44.839 -7.853 1.00 61.75 145 ILE A O 1
ATOM 1225 N N . GLY A 1 146 ? 5.144 43.752 -6.056 1.00 64.00 146 GLY A N 1
ATOM 1226 C CA . GLY A 1 146 ? 6.423 44.453 -5.955 1.00 64.00 146 GLY A CA 1
ATOM 1227 C C . GLY A 1 146 ? 7.595 43.567 -6.358 1.00 64.00 146 GLY A C 1
ATOM 1228 O O . GLY A 1 146 ? 7.907 42.626 -5.630 1.00 64.00 146 GLY A O 1
ATOM 1229 N N . ILE A 1 147 ? 8.278 43.880 -7.462 1.00 71.50 147 ILE A N 1
ATOM 1230 C CA . ILE A 1 147 ? 9.587 43.285 -7.791 1.00 71.50 147 ILE A CA 1
ATOM 1231 C C . ILE A 1 147 ? 10.664 44.349 -7.574 1.00 71.50 147 ILE A C 1
ATOM 1233 O O . ILE A 1 147 ? 10.565 45.449 -8.114 1.00 71.50 147 ILE A O 1
ATOM 1237 N N . GLN A 1 148 ? 11.683 44.025 -6.778 1.00 67.00 148 GLN A N 1
ATOM 1238 C CA . GLN A 1 148 ? 12.808 44.917 -6.474 1.00 67.00 148 GLN A CA 1
ATOM 1239 C C . GLN A 1 148 ? 13.996 44.691 -7.398 1.00 67.00 148 GLN A C 1
ATOM 1241 O O . GLN A 1 148 ? 14.594 45.653 -7.862 1.00 67.00 148 GLN A O 1
ATOM 1246 N N . ALA A 1 149 ? 14.344 43.434 -7.667 1.00 74.38 149 ALA A N 1
ATOM 1247 C CA . ALA A 1 149 ? 15.521 43.092 -8.454 1.00 74.38 149 ALA A CA 1
ATOM 1248 C C . ALA A 1 149 ? 15.337 41.750 -9.160 1.00 74.38 149 ALA A C 1
ATOM 1250 O O . ALA A 1 149 ? 14.646 40.861 -8.659 1.00 74.38 149 ALA A O 1
ATOM 1251 N N . ILE A 1 150 ? 15.993 41.575 -10.306 1.00 81.31 150 ILE A N 1
ATOM 1252 C CA . ILE A 1 150 ? 16.075 40.280 -10.989 1.00 81.31 150 ILE A CA 1
ATOM 1253 C C . ILE A 1 150 ? 17.537 40.019 -11.338 1.00 81.31 150 ILE A C 1
ATOM 1255 O O . ILE A 1 150 ? 18.191 40.841 -11.984 1.00 81.31 150 ILE A O 1
ATOM 1259 N N . LYS A 1 151 ? 18.036 38.860 -10.914 1.00 84.56 151 LYS A N 1
ATOM 1260 C CA . LYS A 1 151 ? 19.389 38.386 -11.203 1.00 84.56 151 LYS A CA 1
ATOM 1261 C C . LYS A 1 151 ? 19.319 37.196 -12.152 1.00 84.56 151 LYS A C 1
ATOM 1263 O O . LYS A 1 151 ? 18.614 36.225 -11.872 1.00 84.56 151 LYS A O 1
ATOM 1268 N N . LEU A 1 152 ? 20.075 37.261 -13.245 1.00 88.19 152 LEU A N 1
ATOM 1269 C CA . LEU A 1 152 ? 20.307 36.147 -14.157 1.00 88.19 152 LEU A CA 1
ATOM 1270 C C . LEU A 1 152 ? 21.699 35.576 -13.903 1.00 88.19 152 LEU A C 1
ATOM 1272 O O . LEU A 1 152 ? 22.696 36.296 -13.976 1.00 88.19 152 LEU A O 1
ATOM 1276 N N . ILE A 1 153 ? 21.769 34.276 -13.634 1.00 87.75 153 ILE A N 1
ATOM 1277 C CA . ILE A 1 153 ? 23.030 33.549 -13.509 1.00 87.75 153 ILE A CA 1
ATOM 1278 C C . ILE A 1 153 ? 23.092 32.543 -14.648 1.00 87.75 153 ILE A C 1
ATOM 1280 O O . ILE A 1 153 ? 22.190 31.722 -14.829 1.00 87.75 153 ILE A O 1
ATOM 1284 N N . GLY A 1 154 ? 24.165 32.588 -15.424 1.00 87.69 154 GLY A N 1
ATOM 1285 C CA . GLY A 1 154 ? 24.367 31.664 -16.529 1.00 87.69 154 GLY A CA 1
ATOM 1286 C C . GLY A 1 154 ? 25.832 31.484 -16.869 1.00 87.69 154 GLY A C 1
ATOM 1287 O O . GLY A 1 154 ? 26.698 32.170 -16.337 1.00 87.69 154 GLY A O 1
ATOM 1288 N N . SER A 1 155 ? 26.127 30.537 -17.746 1.00 88.00 155 SER A N 1
ATOM 1289 C CA . SER A 1 155 ? 27.494 30.234 -18.167 1.00 88.00 155 SER A CA 1
ATOM 1290 C C . SER A 1 155 ? 27.676 30.398 -19.669 1.00 88.00 155 SER A C 1
ATOM 1292 O O . SER A 1 155 ? 26.727 30.322 -20.451 1.00 88.00 155 SER A O 1
ATOM 1294 N N . ASN A 1 156 ? 28.926 30.599 -20.084 1.00 86.69 156 ASN A N 1
ATOM 1295 C CA . ASN A 1 156 ? 29.292 30.641 -21.500 1.00 86.69 156 ASN A CA 1
ATOM 1296 C C . ASN A 1 156 ? 29.232 29.259 -22.183 1.00 86.69 156 ASN A C 1
ATOM 1298 O O . ASN A 1 156 ? 29.085 29.177 -23.398 1.00 86.69 156 ASN A O 1
ATOM 1302 N N . ILE A 1 157 ? 29.300 28.175 -21.404 1.00 84.75 157 ILE A N 1
ATOM 1303 C CA . ILE A 1 157 ? 29.204 26.779 -21.857 1.00 84.75 157 ILE A CA 1
ATOM 1304 C C . ILE A 1 157 ? 27.981 26.126 -21.206 1.00 84.75 157 ILE A C 1
ATOM 1306 O O . ILE A 1 157 ? 27.687 26.390 -20.038 1.00 84.75 157 ILE A O 1
ATOM 1310 N N . PHE A 1 158 ? 27.272 25.264 -21.940 1.00 83.00 158 PHE A N 1
ATOM 1311 C CA . PHE A 1 158 ? 26.157 24.493 -21.392 1.00 83.00 158 PHE A CA 1
ATOM 1312 C C . PHE A 1 158 ? 26.672 23.413 -20.432 1.00 83.00 158 PHE A C 1
ATOM 1314 O O . PHE A 1 158 ? 27.271 22.425 -20.852 1.00 83.00 158 PHE A O 1
ATOM 1321 N N . ASP A 1 159 ? 26.423 23.598 -19.138 1.00 81.31 159 ASP A N 1
ATOM 1322 C CA . ASP A 1 159 ? 26.803 22.627 -18.111 1.00 81.31 159 ASP A 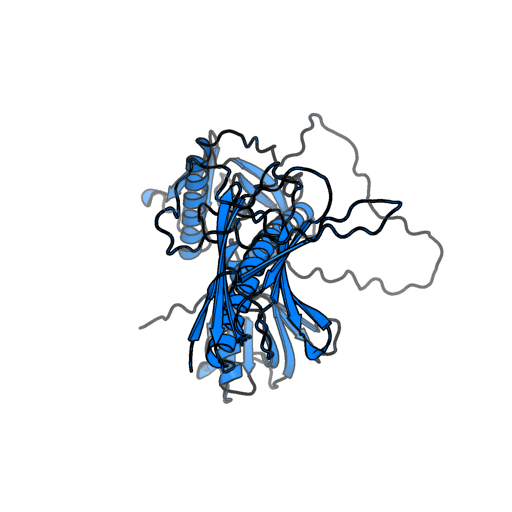CA 1
ATOM 1323 C C . ASP A 1 159 ? 25.838 21.427 -18.095 1.00 81.31 159 ASP A C 1
ATOM 1325 O O . ASP A 1 159 ? 24.701 21.522 -17.614 1.00 81.31 159 ASP A O 1
ATOM 1329 N N . ILE A 1 160 ? 26.307 20.296 -18.630 1.00 79.81 160 ILE A N 1
ATOM 1330 C CA . ILE A 1 160 ? 25.576 19.024 -18.695 1.00 79.81 160 ILE A CA 1
ATOM 1331 C C . ILE A 1 160 ? 25.344 18.442 -17.293 1.00 79.81 160 ILE A C 1
ATOM 1333 O O . ILE A 1 160 ? 24.254 17.936 -17.026 1.00 79.81 160 ILE A O 1
ATOM 1337 N N . ASN A 1 161 ? 26.314 18.554 -16.383 1.00 79.88 161 ASN A N 1
ATOM 1338 C CA . ASN A 1 161 ? 26.193 18.019 -15.025 1.00 79.88 161 ASN A CA 1
ATOM 1339 C C . ASN A 1 161 ? 25.125 18.781 -14.247 1.00 79.88 161 ASN A C 1
ATOM 1341 O O . ASN A 1 161 ? 24.223 18.174 -13.671 1.00 79.88 161 ASN A O 1
ATOM 1345 N N . LEU A 1 162 ? 25.157 20.112 -14.322 1.00 76.31 162 LEU A N 1
ATOM 1346 C CA . LEU A 1 162 ? 24.113 20.942 -13.736 1.00 76.31 162 LEU A CA 1
ATOM 1347 C C . LEU A 1 162 ? 22.743 20.625 -14.356 1.00 76.31 162 LEU A C 1
ATOM 1349 O O . LEU A 1 162 ? 21.744 20.627 -13.651 1.00 76.31 162 LEU A O 1
ATOM 1353 N N . HIS A 1 163 ? 22.665 20.288 -15.650 1.00 76.12 163 HIS A N 1
ATOM 1354 C CA . HIS A 1 163 ? 21.399 19.908 -16.288 1.00 76.12 163 HIS A CA 1
ATOM 1355 C C . HIS A 1 163 ? 20.858 18.588 -15.730 1.00 76.12 163 HIS A C 1
ATOM 1357 O O . HIS A 1 163 ? 19.672 18.508 -15.417 1.00 76.12 163 HIS A O 1
ATOM 1363 N N . HIS A 1 164 ? 21.720 17.584 -15.544 1.00 71.69 164 HIS A N 1
ATOM 1364 C CA . HIS A 1 164 ? 21.352 16.331 -14.884 1.00 71.69 164 HIS A CA 1
ATOM 1365 C C . HIS A 1 164 ? 20.882 16.549 -13.441 1.00 71.69 164 HIS A C 1
ATOM 1367 O O . HIS A 1 164 ? 19.879 15.958 -13.044 1.00 71.69 164 HIS A O 1
ATOM 1373 N N . ILE A 1 165 ? 21.547 17.423 -12.678 1.00 77.19 165 ILE A N 1
ATOM 1374 C CA . ILE A 1 165 ? 21.141 17.768 -11.307 1.00 77.19 165 ILE A CA 1
ATOM 1375 C C . ILE A 1 165 ? 19.754 18.418 -11.306 1.00 77.19 165 ILE A C 1
ATOM 1377 O O . ILE A 1 165 ? 18.869 17.964 -10.583 1.00 77.19 165 ILE A O 1
ATOM 1381 N N . THR A 1 166 ? 19.531 19.430 -12.149 1.00 76.56 166 THR A N 1
ATOM 1382 C CA . THR A 1 166 ? 18.236 20.119 -12.249 1.00 76.56 166 THR A CA 1
ATOM 1383 C C . THR A 1 166 ? 17.117 19.167 -12.678 1.00 76.56 166 THR A C 1
ATOM 1385 O O . THR A 1 166 ? 16.020 19.220 -12.126 1.00 76.56 166 THR A O 1
ATOM 1388 N N . LEU A 1 167 ? 17.384 18.266 -13.631 1.00 78.38 167 LEU A N 1
ATOM 1389 C CA . LEU A 1 167 ? 16.428 17.235 -14.041 1.00 78.38 167 LEU A CA 1
ATOM 1390 C C . LEU A 1 167 ? 16.115 16.266 -12.899 1.00 78.38 167 LEU A C 1
ATOM 1392 O O . LEU A 1 167 ? 14.946 15.984 -12.659 1.00 78.38 167 LEU A O 1
ATOM 1396 N N . SER A 1 168 ? 17.134 15.801 -12.175 1.00 77.50 168 SER A N 1
ATOM 1397 C CA . SER A 1 168 ? 16.967 14.917 -11.020 1.00 77.50 168 SER A CA 1
ATOM 1398 C C . SER A 1 168 ? 16.114 15.575 -9.931 1.00 77.50 168 SER A C 1
ATOM 1400 O O . SER A 1 168 ? 15.128 14.997 -9.481 1.00 77.50 168 SER A O 1
ATOM 1402 N N . GLN A 1 169 ? 16.401 16.830 -9.577 1.00 77.94 169 GLN A N 1
ATOM 1403 C CA . GLN A 1 169 ? 15.599 17.589 -8.612 1.00 77.94 169 GLN A CA 1
ATOM 1404 C C . GLN A 1 169 ? 14.160 17.810 -9.099 1.00 77.94 169 GLN A C 1
ATOM 1406 O O . GLN A 1 169 ? 13.214 17.641 -8.334 1.00 77.94 169 GLN A O 1
ATOM 1411 N N . ALA A 1 170 ? 13.966 18.141 -10.380 1.00 75.62 170 ALA A N 1
ATOM 1412 C CA . ALA A 1 170 ? 12.632 18.289 -10.956 1.00 75.62 170 ALA A CA 1
ATOM 1413 C C . ALA A 1 170 ? 11.842 16.967 -10.937 1.00 75.62 170 ALA A C 1
ATOM 1415 O O . ALA A 1 170 ? 10.642 16.977 -10.658 1.00 75.62 170 ALA A O 1
ATOM 1416 N N . MET A 1 171 ? 12.507 15.835 -11.195 1.00 77.44 171 MET A N 1
ATOM 1417 C CA . MET A 1 171 ? 11.918 14.500 -11.075 1.00 77.44 171 MET A CA 1
ATOM 1418 C C . MET A 1 171 ? 11.543 14.178 -9.628 1.00 77.44 171 MET A C 1
ATOM 1420 O O . MET A 1 171 ? 10.438 13.696 -9.395 1.00 77.44 171 MET A O 1
ATOM 1424 N N . MET A 1 172 ? 12.409 14.492 -8.660 1.00 77.62 172 MET A N 1
ATOM 1425 C CA . MET A 1 172 ? 12.126 14.296 -7.235 1.00 77.62 172 MET A CA 1
ATOM 1426 C C . MET A 1 172 ? 10.936 15.137 -6.769 1.00 77.62 172 MET A C 1
ATOM 1428 O O . MET A 1 172 ? 10.021 14.602 -6.149 1.00 77.62 172 MET A O 1
ATOM 1432 N N . ASN A 1 173 ? 10.869 16.413 -7.151 1.00 74.12 173 ASN A N 1
ATOM 1433 C CA . ASN A 1 173 ? 9.732 17.271 -6.812 1.00 74.12 173 ASN A CA 1
ATOM 1434 C C . ASN A 1 173 ? 8.425 16.768 -7.439 1.00 74.12 173 ASN A C 1
ATOM 1436 O O . ASN A 1 173 ? 7.379 16.776 -6.791 1.00 74.12 173 ASN A O 1
ATOM 1440 N N . LEU A 1 174 ? 8.469 16.314 -8.698 1.00 76.75 174 LEU A N 1
ATOM 1441 C CA . LEU A 1 174 ? 7.305 15.712 -9.348 1.00 76.75 174 LEU A CA 1
ATOM 1442 C C . LEU A 1 174 ? 6.870 14.434 -8.623 1.00 76.75 174 LEU A C 1
ATOM 1444 O O . LEU A 1 174 ? 5.673 14.213 -8.436 1.00 76.75 174 LEU A O 1
ATOM 1448 N N . TYR A 1 175 ? 7.830 13.610 -8.205 1.00 77.00 175 TYR A N 1
ATOM 1449 C CA . TYR A 1 175 ? 7.574 12.397 -7.442 1.00 77.00 175 TYR A CA 1
ATOM 1450 C C . TYR A 1 175 ? 6.922 12.708 -6.091 1.00 77.00 175 TYR A C 1
ATOM 1452 O O . TYR A 1 175 ? 5.898 12.111 -5.777 1.00 77.00 175 TYR A O 1
ATOM 1460 N N . GLU A 1 176 ? 7.431 13.676 -5.328 1.00 73.75 176 GLU A N 1
ATOM 1461 C CA . GLU A 1 176 ? 6.848 14.088 -4.043 1.00 73.75 176 GLU A CA 1
ATOM 1462 C C . GLU A 1 176 ? 5.424 14.642 -4.191 1.00 73.75 176 GLU A C 1
ATOM 1464 O O . GLU A 1 176 ? 4.522 14.239 -3.454 1.00 73.75 176 GLU A O 1
ATOM 1469 N N . GLN A 1 177 ? 5.192 15.513 -5.180 1.00 70.88 177 GLN A N 1
ATOM 1470 C CA . GLN A 1 177 ? 3.854 16.037 -5.484 1.00 70.88 177 GLN A CA 1
ATOM 1471 C C . GLN A 1 177 ? 2.878 14.909 -5.828 1.00 70.88 177 GLN A C 1
ATOM 1473 O O . GLN A 1 177 ? 1.774 14.838 -5.286 1.00 70.88 177 GLN A O 1
ATOM 1478 N N . THR A 1 178 ? 3.303 13.999 -6.706 1.00 74.88 178 THR A N 1
ATOM 1479 C CA . THR A 1 178 ? 2.486 12.853 -7.115 1.00 74.88 178 THR A CA 1
ATOM 1480 C C . THR A 1 178 ? 2.225 11.934 -5.927 1.00 74.88 178 THR A C 1
ATOM 1482 O O . THR A 1 178 ? 1.096 11.487 -5.742 1.00 74.88 178 THR A O 1
ATOM 1485 N N . LEU A 1 179 ? 3.227 11.693 -5.079 1.00 73.69 179 LEU A N 1
ATOM 1486 C CA . LEU A 1 179 ? 3.113 10.848 -3.897 1.00 73.69 179 LEU A CA 1
ATOM 1487 C C . LEU A 1 179 ? 2.081 11.403 -2.908 1.00 73.69 179 LEU A C 1
ATOM 1489 O O . LEU A 1 179 ? 1.263 10.632 -2.412 1.00 73.69 179 LEU A O 1
ATOM 1493 N N . ASN A 1 180 ? 2.082 12.713 -2.648 1.00 72.25 180 ASN A N 1
ATOM 1494 C CA . ASN A 1 180 ? 1.108 13.347 -1.755 1.00 72.25 180 ASN A CA 1
ATOM 1495 C C . ASN A 1 180 ? -0.323 13.219 -2.291 1.00 72.25 180 ASN A C 1
ATOM 1497 O O . ASN A 1 180 ? -1.215 12.795 -1.555 1.00 72.25 180 ASN A O 1
ATOM 1501 N N . ASN A 1 181 ? -0.533 13.494 -3.581 1.00 76.00 181 ASN A N 1
ATOM 1502 C CA . ASN A 1 181 ? -1.842 13.315 -4.218 1.00 76.00 181 ASN A CA 1
ATOM 1503 C C . ASN A 1 181 ? -2.293 11.848 -4.162 1.00 76.00 181 ASN A C 1
ATOM 1505 O O . ASN A 1 181 ? -3.400 11.549 -3.724 1.00 76.00 181 ASN A O 1
ATOM 1509 N N . THR A 1 182 ? -1.384 10.921 -4.474 1.00 77.12 182 THR A N 1
ATOM 1510 C CA . THR A 1 182 ? -1.650 9.475 -4.436 1.00 77.12 182 THR A CA 1
ATOM 1511 C C . THR A 1 182 ? -2.038 9.005 -3.032 1.00 77.12 182 THR A C 1
ATOM 1513 O O . THR A 1 182 ? -2.867 8.112 -2.886 1.00 77.12 182 THR A O 1
ATOM 1516 N N . GLN A 1 183 ? -1.468 9.592 -1.972 1.00 76.31 183 GLN A N 1
ATOM 1517 C CA . GLN A 1 183 ? -1.838 9.246 -0.596 1.00 76.31 183 GLN A CA 1
ATOM 1518 C C . GLN A 1 183 ? -3.275 9.653 -0.254 1.00 76.31 183 GLN A C 1
ATOM 1520 O O . GLN A 1 183 ? -3.967 8.886 0.422 1.00 76.31 183 GLN A O 1
ATOM 1525 N N . LEU A 1 184 ? -3.713 10.831 -0.706 1.00 77.94 184 LEU A N 1
ATOM 1526 C CA . LEU A 1 184 ? -5.087 11.302 -0.520 1.00 77.94 184 LEU A CA 1
ATOM 1527 C C . LEU A 1 184 ? -6.068 10.442 -1.323 1.00 77.94 184 LEU A C 1
ATOM 1529 O O . LEU A 1 184 ? -7.078 9.987 -0.778 1.00 77.94 184 LEU A O 1
ATOM 1533 N N . ASP A 1 185 ? -5.727 10.149 -2.578 1.00 83.44 185 ASP A N 1
ATOM 1534 C CA . ASP A 1 185 ? -6.535 9.311 -3.463 1.00 83.44 185 ASP A CA 1
ATOM 1535 C C . ASP A 1 185 ? -6.672 7.884 -2.921 1.00 83.44 185 ASP A C 1
ATOM 1537 O O . ASP A 1 185 ? -7.774 7.335 -2.899 1.00 83.44 185 ASP A O 1
ATOM 1541 N N . LEU A 1 186 ? -5.586 7.308 -2.393 1.00 87.19 186 LEU A N 1
ATOM 1542 C CA . LEU A 1 186 ? -5.593 5.984 -1.773 1.00 87.19 186 LEU A CA 1
ATOM 1543 C C . LEU A 1 186 ? -6.532 5.926 -0.565 1.00 87.19 186 LEU A C 1
ATOM 1545 O O . LEU A 1 186 ? -7.317 4.984 -0.436 1.00 87.19 186 LEU A O 1
ATOM 1549 N N . ASN A 1 187 ? -6.462 6.926 0.321 1.00 89.75 187 ASN A N 1
ATOM 1550 C CA . ASN A 1 187 ? -7.354 7.000 1.473 1.00 89.75 187 ASN A CA 1
ATOM 1551 C C . ASN A 1 187 ? -8.816 7.070 1.014 1.00 89.75 187 ASN A C 1
ATOM 1553 O O . ASN A 1 187 ? -9.642 6.264 1.438 1.00 89.75 187 ASN A O 1
ATOM 1557 N N . ARG A 1 188 ? -9.122 7.975 0.080 1.00 88.00 188 ARG A N 1
ATOM 1558 C CA . ARG A 1 188 ? -10.472 8.153 -0.462 1.00 88.00 188 ARG A CA 1
ATOM 1559 C C . ARG A 1 188 ? -10.999 6.880 -1.131 1.00 88.00 188 ARG A C 1
ATOM 1561 O O . ARG A 1 188 ? -12.134 6.488 -0.867 1.00 88.00 188 ARG A O 1
ATOM 1568 N N . GLN A 1 189 ? -10.185 6.212 -1.949 1.00 89.31 189 GLN A N 1
ATOM 1569 C CA . GLN A 1 189 ? -10.539 4.940 -2.578 1.00 89.31 189 GLN A CA 1
ATOM 1570 C C . GLN A 1 189 ? -10.884 3.883 -1.523 1.00 89.31 189 GLN A C 1
ATOM 1572 O O . GLN A 1 189 ? -11.905 3.205 -1.650 1.00 89.31 189 GLN A O 1
ATOM 1577 N N . LYS A 1 190 ? -10.076 3.779 -0.460 1.00 90.94 190 LYS A N 1
ATOM 1578 C CA . LYS A 1 190 ? -10.307 2.816 0.620 1.00 90.94 190 LYS A CA 1
ATOM 1579 C C . LYS A 1 190 ? -11.608 3.096 1.375 1.00 90.94 190 LYS A C 1
ATOM 1581 O O . LYS A 1 190 ? -12.358 2.163 1.648 1.00 90.94 190 LYS A O 1
ATOM 1586 N N . LEU A 1 191 ? -11.915 4.361 1.671 1.00 91.56 191 LEU A N 1
ATOM 1587 C CA . LEU A 1 191 ? -13.183 4.734 2.311 1.00 91.56 191 LEU A CA 1
ATOM 1588 C C . LEU A 1 191 ? -14.394 4.362 1.446 1.00 91.56 191 LEU A C 1
ATOM 1590 O O . LEU A 1 191 ? -15.372 3.831 1.964 1.00 91.56 191 LEU A O 1
ATOM 1594 N N . ILE A 1 192 ? -14.324 4.595 0.131 1.00 89.56 192 ILE A N 1
ATOM 1595 C CA . ILE A 1 192 ? -15.404 4.244 -0.805 1.00 89.56 192 ILE A CA 1
ATOM 1596 C C . ILE A 1 192 ? -15.583 2.720 -0.890 1.00 89.56 192 ILE A C 1
ATOM 1598 O O . ILE A 1 192 ? -16.713 2.234 -0.856 1.00 89.56 192 ILE A O 1
ATOM 1602 N N . GLU A 1 193 ? -14.485 1.960 -0.964 1.00 89.69 193 GLU A N 1
ATOM 1603 C CA . GLU A 1 193 ? -14.517 0.491 -0.961 1.00 89.69 193 GLU A CA 1
ATOM 1604 C C . GLU A 1 193 ? -15.195 -0.043 0.309 1.00 89.69 193 GLU A C 1
ATOM 1606 O O . GLU A 1 193 ? -16.117 -0.854 0.228 1.00 89.69 193 GLU A O 1
ATOM 1611 N N . LEU A 1 194 ? -14.797 0.466 1.479 1.00 90.81 194 LEU A N 1
ATOM 1612 C CA . LEU A 1 194 ? -15.377 0.068 2.760 1.00 90.81 194 LEU A CA 1
ATOM 1613 C C . LEU A 1 194 ? -16.851 0.464 2.880 1.00 90.81 194 LEU A C 1
ATOM 1615 O O . LEU A 1 194 ? -17.653 -0.337 3.352 1.00 90.81 194 LEU A O 1
ATOM 1619 N N . GLN A 1 195 ? -17.240 1.655 2.421 1.00 89.81 195 GLN A N 1
ATOM 1620 C CA . GLN A 1 195 ? -18.644 2.076 2.429 1.00 89.81 195 GLN A CA 1
ATOM 1621 C C . GLN A 1 195 ? -19.522 1.173 1.554 1.00 89.81 195 GLN A C 1
ATOM 1623 O O . GLN A 1 195 ? -20.658 0.882 1.915 1.00 89.81 195 GLN A O 1
ATOM 1628 N N . ARG A 1 196 ? -18.999 0.713 0.412 1.00 87.12 196 ARG A N 1
ATOM 1629 C CA . ARG A 1 196 ? -19.705 -0.216 -0.480 1.00 87.12 196 ARG A CA 1
ATOM 1630 C C . ARG A 1 196 ? -19.843 -1.613 0.133 1.00 87.12 196 ARG A C 1
ATOM 1632 O O . ARG A 1 196 ? -20.865 -2.271 -0.064 1.00 87.12 196 ARG A O 1
ATOM 1639 N N . ASP A 1 197 ? -18.809 -2.084 0.826 1.00 85.69 197 ASP A N 1
ATOM 1640 C CA . ASP A 1 197 ? -18.715 -3.476 1.275 1.00 85.69 197 ASP A CA 1
ATOM 1641 C C . ASP A 1 197 ? -19.340 -3.709 2.672 1.00 85.69 197 ASP A C 1
ATOM 1643 O O . ASP A 1 197 ? -19.743 -4.835 2.992 1.00 85.69 197 ASP A O 1
ATOM 16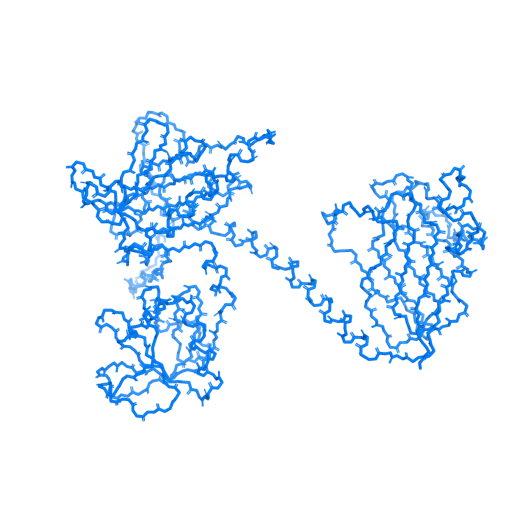47 N N . LEU A 1 198 ? -19.467 -2.663 3.499 1.00 90.06 198 LEU A N 1
ATOM 1648 C CA . LEU A 1 198 ? -20.048 -2.729 4.844 1.00 90.06 198 LEU A CA 1
ATOM 1649 C C . LEU A 1 198 ? -21.556 -2.434 4.854 1.00 90.06 198 LEU A C 1
ATOM 1651 O O . LEU A 1 198 ? -22.043 -1.486 4.250 1.00 90.06 198 LEU A O 1
ATOM 1655 N N . ILE A 1 199 ? -22.317 -3.228 5.611 1.00 89.31 199 ILE A N 1
ATOM 1656 C CA . ILE A 1 199 ? -23.761 -3.039 5.798 1.00 89.31 199 ILE A CA 1
ATOM 1657 C C . ILE A 1 199 ? -24.011 -2.168 7.033 1.00 89.31 199 ILE A C 1
ATOM 1659 O O . ILE A 1 199 ? -23.584 -2.516 8.137 1.00 89.31 199 ILE A O 1
ATOM 1663 N N . GLY A 1 200 ? -24.798 -1.101 6.869 1.00 84.50 200 GLY A N 1
ATOM 1664 C CA . GLY A 1 200 ? -25.222 -0.218 7.965 1.00 84.50 200 GLY A CA 1
ATOM 1665 C C . GLY A 1 200 ? -24.263 0.938 8.258 1.00 84.50 200 GLY A C 1
ATOM 1666 O O . GLY A 1 200 ? -24.413 1.583 9.290 1.00 84.50 200 GLY A O 1
ATOM 1667 N N . VAL A 1 201 ? -23.302 1.175 7.363 1.00 84.06 201 VAL A N 1
ATOM 1668 C CA . VAL A 1 201 ? -22.373 2.308 7.392 1.00 84.06 201 VAL A CA 1
ATOM 1669 C C . VAL A 1 201 ? -22.776 3.270 6.275 1.00 84.06 201 VAL A C 1
ATOM 1671 O O . VAL A 1 201 ? -22.807 2.874 5.113 1.00 84.06 201 VAL A O 1
ATOM 1674 N N . GLU A 1 202 ? -23.068 4.523 6.610 1.00 76.94 202 GLU A N 1
ATOM 1675 C CA . GLU A 1 202 ? -23.352 5.583 5.634 1.00 76.94 202 GLU A CA 1
ATOM 1676 C C . GLU A 1 202 ? -22.425 6.779 5.864 1.00 76.94 202 GLU A C 1
ATOM 1678 O O . GLU A 1 202 ? -21.949 7.001 6.974 1.00 76.94 202 GLU A O 1
ATOM 1683 N N . ASN A 1 203 ? -22.157 7.555 4.809 1.00 79.75 203 ASN A N 1
ATOM 1684 C CA . ASN A 1 203 ? -21.338 8.774 4.864 1.00 79.75 203 ASN A CA 1
ATOM 1685 C C . ASN A 1 203 ? -19.872 8.587 5.305 1.00 79.75 203 ASN A C 1
ATOM 1687 O O . ASN A 1 203 ? -19.212 9.569 5.643 1.00 79.75 203 ASN A O 1
ATOM 1691 N N . LEU A 1 204 ? -19.322 7.369 5.232 1.00 81.50 204 LEU A N 1
ATOM 1692 C CA . LEU A 1 204 ? -17.913 7.097 5.540 1.00 81.50 204 LEU A CA 1
ATOM 1693 C C . LEU A 1 204 ? -16.960 7.913 4.648 1.00 81.50 204 LEU A C 1
ATOM 1695 O O . LEU A 1 204 ? -15.957 8.418 5.142 1.00 81.50 204 LEU A O 1
ATOM 1699 N N . SER A 1 205 ? -17.280 8.066 3.357 1.00 76.81 205 SER A N 1
ATOM 1700 C CA . SER A 1 205 ? -16.472 8.821 2.384 1.00 76.81 205 SER A CA 1
ATOM 1701 C C . SER A 1 205 ? -16.804 10.315 2.292 1.00 76.81 205 SER A C 1
ATOM 1703 O O . SER A 1 205 ? -16.102 11.044 1.594 1.00 76.81 205 SER A O 1
ATOM 1705 N N . ASN A 1 206 ? -17.891 10.766 2.928 1.00 67.75 206 ASN A N 1
ATOM 1706 C CA . ASN A 1 206 ? -18.370 12.154 2.838 1.00 67.75 206 ASN A CA 1
ATOM 1707 C C . ASN A 1 206 ? -17.697 13.083 3.862 1.00 67.75 206 ASN A C 1
ATOM 1709 O O . ASN A 1 206 ? -17.883 14.297 3.812 1.00 67.75 206 ASN A O 1
ATOM 1713 N N . GLN A 1 207 ? -16.904 12.526 4.777 1.00 66.94 207 GLN A N 1
ATOM 1714 C CA . GLN A 1 207 ? -16.115 13.280 5.744 1.00 66.94 207 GLN A CA 1
ATOM 1715 C C . GLN A 1 207 ? -14.720 13.537 5.174 1.00 66.94 207 GLN A C 1
ATOM 1717 O O . GLN A 1 207 ? -13.934 12.605 5.010 1.00 66.94 207 GLN A O 1
ATOM 1722 N N . TYR A 1 208 ? -14.425 14.799 4.857 1.00 62.59 208 TYR A N 1
ATOM 1723 C CA . TYR A 1 208 ? -13.201 15.190 4.148 1.00 62.59 208 TYR A CA 1
ATOM 1724 C C . TYR A 1 208 ? -11.904 14.862 4.911 1.00 62.59 208 TYR A C 1
ATOM 1726 O O . TYR A 1 208 ? -10.891 14.597 4.267 1.00 62.59 208 TYR A O 1
ATOM 1734 N N . ASP A 1 209 ? -11.953 14.780 6.244 1.00 78.31 209 ASP A N 1
ATOM 1735 C CA . ASP A 1 209 ? -10.760 14.589 7.087 1.00 78.31 209 ASP A CA 1
ATOM 1736 C C . ASP A 1 209 ? -10.618 13.179 7.677 1.00 78.31 209 ASP A C 1
ATOM 1738 O O . ASP A 1 209 ? -9.637 12.880 8.365 1.00 78.31 209 ASP A O 1
ATOM 1742 N N . ARG A 1 210 ? -11.576 12.276 7.421 1.00 88.44 210 ARG A N 1
ATOM 1743 C CA . ARG A 1 210 ? -11.489 10.904 7.934 1.00 88.44 210 ARG A CA 1
ATOM 1744 C C . ARG A 1 210 ? -10.371 10.155 7.211 1.00 88.44 210 ARG A C 1
ATOM 1746 O O . ARG A 1 210 ? -10.348 10.058 5.984 1.00 88.44 210 ARG A O 1
ATOM 1753 N N . GLN A 1 211 ? -9.451 9.574 7.973 1.00 91.56 211 GLN A N 1
ATOM 1754 C CA . GLN A 1 211 ? -8.354 8.769 7.444 1.00 91.56 211 GLN A CA 1
ATOM 1755 C C . GLN A 1 211 ? -8.496 7.322 7.892 1.00 91.56 211 GLN A C 1
ATOM 1757 O O . GLN A 1 211 ? -8.729 7.043 9.064 1.00 91.56 211 GLN A O 1
ATOM 1762 N N . PHE A 1 212 ? -8.352 6.392 6.957 1.00 94.88 212 PHE A N 1
ATOM 1763 C CA . PHE A 1 212 ? -8.233 4.975 7.249 1.00 94.88 212 PHE A CA 1
ATOM 1764 C C . PHE A 1 212 ? -6.866 4.686 7.874 1.00 94.88 212 PHE A C 1
ATOM 1766 O O . PHE A 1 212 ? -5.838 5.103 7.341 1.00 94.88 212 PHE A O 1
ATOM 1773 N N . ILE A 1 213 ? -6.853 3.938 8.978 1.00 96.31 213 ILE A N 1
ATOM 1774 C CA . ILE A 1 213 ? -5.622 3.559 9.680 1.00 96.31 213 ILE A CA 1
ATOM 1775 C C . ILE A 1 213 ? -5.375 2.061 9.538 1.00 96.31 213 ILE A C 1
ATOM 1777 O O . ILE A 1 213 ? -4.310 1.663 9.062 1.00 96.31 213 ILE A O 1
ATOM 1781 N N . ARG A 1 214 ? -6.346 1.224 9.928 1.00 97.31 214 ARG A N 1
ATOM 1782 C CA . ARG A 1 214 ? -6.191 -0.238 9.950 1.00 97.31 214 ARG A CA 1
ATOM 1783 C C . ARG A 1 214 ? -7.520 -0.966 9.817 1.00 97.31 214 ARG A C 1
ATOM 1785 O O . ARG A 1 214 ? -8.502 -0.599 10.452 1.00 97.31 214 ARG A O 1
ATOM 1792 N N . GLU A 1 215 ? -7.526 -2.058 9.060 1.00 96.56 215 GLU A N 1
ATOM 1793 C CA . GLU A 1 215 ? -8.594 -3.057 9.059 1.00 96.56 215 GLU A CA 1
ATOM 1794 C C . GLU A 1 215 ? -8.047 -4.400 9.509 1.00 96.56 215 GLU A C 1
ATOM 1796 O O . GLU A 1 215 ? -6.901 -4.748 9.233 1.00 96.56 215 GLU A O 1
ATOM 1801 N N . GLY A 1 216 ? -8.864 -5.199 10.176 1.00 96.56 216 GLY A N 1
ATOM 1802 C CA . GLY A 1 216 ? -8.453 -6.552 10.499 1.00 96.56 216 GLY A CA 1
ATOM 1803 C C . GLY A 1 216 ? -9.398 -7.264 11.431 1.00 96.56 216 GLY A C 1
ATOM 1804 O O . GLY A 1 216 ? -10.439 -6.748 11.831 1.00 96.56 216 GLY A O 1
ATOM 1805 N N . CYS A 1 217 ? -9.019 -8.486 11.756 1.00 96.12 217 CYS A N 1
ATOM 1806 C CA . CYS A 1 217 ? -9.846 -9.380 12.533 1.00 96.12 217 CYS A CA 1
ATOM 1807 C C . CYS A 1 217 ? -9.309 -9.536 13.960 1.00 96.12 217 CYS A C 1
ATOM 1809 O O . CYS A 1 217 ? -8.149 -9.892 14.155 1.00 96.12 217 CYS A O 1
ATOM 1811 N N . LEU A 1 218 ? -10.182 -9.331 14.949 1.00 96.94 218 LEU A N 1
ATOM 1812 C CA . LEU A 1 218 ? -9.909 -9.574 16.368 1.00 96.94 218 LEU A CA 1
ATOM 1813 C C . LEU A 1 218 ? -11.035 -10.409 16.988 1.00 96.94 218 LEU A C 1
ATOM 1815 O O . LEU A 1 218 ? -12.165 -10.452 16.489 1.00 96.94 218 LEU A O 1
ATOM 1819 N N . GLN A 1 219 ? -10.740 -11.068 18.104 1.00 95.81 219 GLN A N 1
ATOM 1820 C CA . GLN A 1 219 ? -11.718 -11.837 18.862 1.00 95.81 219 GLN A CA 1
ATOM 1821 C C . GLN A 1 219 ? -12.252 -11.007 20.029 1.00 95.81 219 GLN A C 1
ATOM 1823 O O . GLN A 1 219 ? -11.568 -10.802 21.025 1.00 95.81 219 GLN A O 1
ATOM 1828 N N . LYS A 1 220 ? -13.499 -10.542 19.927 1.00 94.81 220 LYS A N 1
ATOM 1829 C CA . LYS A 1 220 ? -14.198 -9.871 21.028 1.00 94.81 220 LYS A CA 1
ATOM 1830 C C . LYS A 1 220 ? -14.588 -10.901 22.080 1.00 94.81 220 LYS A C 1
ATOM 1832 O O . LYS A 1 220 ? -15.372 -11.806 21.784 1.00 94.81 220 LYS A O 1
ATOM 1837 N N . LEU A 1 221 ? -14.115 -10.731 23.309 1.00 91.94 221 LEU A N 1
ATOM 1838 C CA . LEU A 1 221 ? -14.574 -11.546 24.421 1.00 91.94 221 LEU A CA 1
ATOM 1839 C C . LEU A 1 221 ? -15.959 -11.076 24.873 1.00 91.94 221 LEU A C 1
ATOM 1841 O O . LEU A 1 221 ? -16.266 -9.885 24.966 1.00 91.94 221 LEU A O 1
ATOM 1845 N N . SER A 1 222 ? -16.845 -12.035 25.100 1.00 88.19 222 SER A N 1
ATOM 1846 C CA . SER A 1 222 ? -18.206 -11.799 25.564 1.00 88.19 222 SER A CA 1
ATOM 1847 C C . SER A 1 222 ? -18.597 -12.861 26.583 1.00 88.19 222 SER A C 1
ATOM 1849 O O . SER A 1 222 ? -17.905 -13.864 26.732 1.00 88.19 222 SER A O 1
ATOM 1851 N N . ARG A 1 223 ? -19.771 -12.710 27.206 1.00 86.94 223 ARG A N 1
ATOM 1852 C CA . ARG A 1 223 ? -20.362 -13.768 28.047 1.00 86.94 223 ARG A CA 1
ATOM 1853 C C . ARG A 1 223 ? -20.542 -15.100 27.303 1.00 86.94 223 ARG A C 1
ATOM 1855 O O . ARG A 1 223 ? -20.604 -16.141 27.934 1.00 86.94 223 ARG A O 1
ATOM 1862 N N . LYS A 1 224 ? -20.623 -15.069 25.965 1.00 89.31 224 LYS A N 1
ATOM 1863 C CA . LYS A 1 224 ? -20.744 -16.251 25.095 1.00 89.31 224 LYS A CA 1
ATOM 1864 C C . LYS A 1 224 ? -19.382 -16.788 24.616 1.00 89.31 224 LYS A C 1
ATOM 1866 O O . LYS A 1 224 ? -19.348 -17.577 23.681 1.00 89.31 224 LYS A O 1
ATOM 1871 N N . GLY A 1 225 ? -18.273 -16.316 25.188 1.00 91.31 225 GLY A N 1
ATOM 1872 C CA . GLY A 1 225 ? -16.915 -16.647 24.754 1.00 91.31 225 GLY A CA 1
ATOM 1873 C C . GLY A 1 225 ? -16.383 -15.732 23.646 1.00 91.31 225 GLY A C 1
ATOM 1874 O O . GLY A 1 225 ? -16.881 -14.613 23.451 1.00 91.31 225 GLY A O 1
ATOM 1875 N N . TYR A 1 226 ? -15.348 -16.211 22.950 1.00 92.88 226 TYR A N 1
ATOM 1876 C CA . TYR A 1 226 ? -14.658 -15.496 21.875 1.00 92.88 226 TYR A CA 1
ATOM 1877 C C . TYR A 1 226 ? -15.536 -15.360 20.633 1.00 92.88 226 TYR A C 1
ATOM 1879 O O . TYR A 1 226 ? -16.029 -16.337 20.073 1.00 92.88 226 TYR A O 1
ATOM 1887 N N . GLN A 1 227 ? -15.708 -14.125 20.172 1.00 94.62 227 GLN A N 1
ATOM 1888 C CA . GLN A 1 227 ? -16.482 -13.803 18.983 1.00 94.62 227 GLN A CA 1
ATOM 1889 C C . GLN A 1 227 ? -15.604 -13.081 17.972 1.00 94.62 227 GLN A C 1
ATOM 1891 O O . GLN A 1 227 ? -15.206 -11.938 18.186 1.00 94.62 227 GLN A O 1
ATOM 1896 N N . GLN A 1 228 ? -15.347 -13.725 16.838 1.00 95.31 228 GLN A N 1
ATOM 1897 C CA . GLN A 1 228 ? -14.616 -13.111 15.737 1.00 95.31 228 GLN A CA 1
ATOM 1898 C C . GLN A 1 228 ? -15.388 -11.898 15.187 1.00 95.31 228 GLN A C 1
ATOM 1900 O O . GLN A 1 228 ? -16.593 -11.985 14.904 1.00 95.31 228 GLN A O 1
ATOM 1905 N N . ARG A 1 229 ? -14.718 -10.751 15.075 1.00 96.12 229 ARG A N 1
ATOM 1906 C CA . ARG A 1 229 ? -15.276 -9.492 14.565 1.00 96.12 229 ARG A CA 1
ATOM 1907 C C . ARG A 1 229 ? -14.250 -8.807 13.668 1.00 96.12 229 ARG A C 1
ATOM 1909 O O . ARG A 1 229 ? -13.051 -8.870 13.934 1.00 96.12 229 ARG A O 1
ATOM 1916 N N . MET A 1 230 ? -14.737 -8.153 12.618 1.00 96.81 230 MET A N 1
ATOM 1917 C CA . MET A 1 230 ? -13.911 -7.225 11.846 1.00 96.81 230 MET A CA 1
ATOM 1918 C C . MET A 1 230 ? -13.870 -5.892 12.575 1.00 96.81 230 MET A C 1
ATOM 1920 O O . MET A 1 230 ? -14.915 -5.411 13.004 1.00 96.81 230 MET A O 1
ATOM 1924 N N . PHE A 1 231 ? -12.688 -5.308 12.689 1.00 97.81 231 PHE A N 1
ATOM 1925 C CA . PHE A 1 231 ? -12.454 -3.979 13.233 1.00 97.81 231 PHE A CA 1
ATOM 1926 C C . PHE A 1 231 ? -11.875 -3.086 12.136 1.00 97.81 231 PHE A C 1
ATOM 1928 O O . PHE A 1 231 ? -11.034 -3.528 11.350 1.00 97.81 231 PHE A O 1
ATOM 1935 N N . PHE A 1 232 ? -12.328 -1.837 12.101 1.00 97.12 232 PHE A N 1
ATOM 1936 C CA . PHE A 1 232 ? -11.863 -0.796 11.192 1.00 97.12 232 PHE A CA 1
ATOM 1937 C C . PHE A 1 232 ? -11.554 0.448 12.019 1.00 97.12 232 PHE A C 1
ATOM 1939 O O . PHE A 1 232 ? -12.459 1.061 12.586 1.00 97.12 232 PHE A O 1
ATOM 1946 N N . LEU A 1 233 ? -10.274 0.776 12.127 1.00 97.38 233 LEU A N 1
ATOM 1947 C CA . LEU A 1 233 ? -9.781 1.956 12.814 1.00 97.38 233 LEU A CA 1
ATOM 1948 C C . LEU A 1 233 ? -9.614 3.094 11.808 1.00 97.38 233 LEU A C 1
ATOM 1950 O O . LEU A 1 233 ? -8.881 2.959 10.822 1.00 97.38 233 LEU A O 1
ATOM 1954 N N . PHE A 1 234 ? -10.275 4.207 12.095 1.00 95.56 234 PHE A N 1
ATOM 1955 C CA . PHE A 1 234 ? -10.133 5.479 11.401 1.00 95.56 234 PHE A CA 1
ATOM 1956 C C . PHE A 1 234 ? -9.517 6.527 12.335 1.00 95.56 234 PHE A C 1
ATOM 1958 O O . PHE A 1 234 ? -9.349 6.279 13.530 1.00 95.56 234 PHE A O 1
ATOM 1965 N N . SER A 1 235 ? -9.188 7.699 11.793 1.00 93.12 235 SER A N 1
ATOM 1966 C CA . SER A 1 235 ? -8.600 8.817 12.542 1.00 93.12 235 SER A CA 1
ATOM 1967 C C . SER A 1 235 ? -9.470 9.334 13.684 1.00 93.12 235 SER A C 1
ATOM 1969 O O . SER A 1 235 ? -8.937 9.907 14.623 1.00 93.12 235 SER A O 1
ATOM 1971 N N . ASP A 1 236 ? -10.781 9.129 13.631 1.00 90.12 236 ASP A N 1
ATOM 1972 C CA . ASP A 1 236 ? -11.752 9.674 14.579 1.00 90.12 236 ASP A CA 1
ATOM 1973 C C . ASP A 1 236 ? -12.633 8.600 15.239 1.00 90.12 236 ASP A C 1
ATOM 1975 O O . ASP A 1 236 ? -13.206 8.827 16.312 1.00 90.12 236 ASP A O 1
ATOM 1979 N N . VAL A 1 237 ? -12.742 7.418 14.625 1.00 92.38 237 VAL A N 1
ATOM 1980 C CA . VAL A 1 237 ? -13.683 6.377 15.045 1.00 92.38 237 VAL A CA 1
ATOM 1981 C C . VAL A 1 237 ? -13.134 4.959 14.873 1.00 92.38 237 VAL A C 1
ATOM 1983 O O . VAL A 1 237 ? -12.442 4.645 13.907 1.00 92.38 237 VAL A O 1
ATOM 1986 N N . LEU A 1 238 ? -13.484 4.068 15.800 1.00 95.75 238 LEU A N 1
ATOM 1987 C CA . LEU A 1 238 ? -13.285 2.626 15.679 1.00 95.75 238 LEU A CA 1
ATOM 1988 C C . LEU A 1 238 ? -14.634 1.956 15.406 1.00 95.75 238 LEU A C 1
ATOM 1990 O O . LEU A 1 238 ? -15.538 1.973 16.246 1.00 95.75 238 LEU A O 1
ATOM 1994 N N . LEU A 1 239 ? -14.761 1.330 14.240 1.00 95.25 239 LEU A N 1
ATOM 1995 C CA . LEU A 1 239 ? -15.925 0.529 13.874 1.00 95.25 239 LEU A CA 1
ATOM 1996 C C . LEU A 1 239 ? -15.632 -0.946 14.104 1.00 95.25 239 LEU A C 1
ATOM 1998 O O . LEU A 1 239 ? -14.530 -1.423 13.831 1.00 95.25 239 LEU A O 1
ATOM 2002 N N . TYR A 1 240 ? -16.641 -1.699 14.533 1.00 95.44 240 TYR A N 1
ATOM 2003 C CA . TYR A 1 240 ? -16.555 -3.152 14.533 1.00 95.44 240 TYR A CA 1
ATOM 2004 C C . TYR A 1 240 ? -17.833 -3.802 14.020 1.00 95.44 240 TYR A C 1
ATOM 2006 O O . TYR A 1 240 ? -18.958 -3.382 14.305 1.00 95.44 240 TYR A O 1
ATOM 2014 N N . CYS A 1 241 ? -17.637 -4.851 13.230 1.00 95.12 241 CYS A N 1
ATOM 2015 C CA . CYS A 1 241 ? -18.671 -5.497 12.447 1.00 95.12 241 CYS A CA 1
ATOM 2016 C C . CYS A 1 241 ? -18.760 -6.988 12.770 1.00 95.12 241 CYS A C 1
ATOM 2018 O O . CYS A 1 241 ? -17.763 -7.664 13.049 1.00 95.12 241 CYS A O 1
ATOM 2020 N N . ALA A 1 242 ? -19.977 -7.515 12.695 1.00 92.81 242 ALA A N 1
ATOM 2021 C CA . ALA A 1 242 ? -20.251 -8.942 12.748 1.00 92.81 242 ALA A CA 1
ATOM 2022 C C . ALA A 1 242 ? -20.479 -9.486 11.335 1.00 92.81 242 ALA A C 1
ATOM 2024 O O . ALA A 1 242 ? -20.981 -8.784 10.455 1.00 92.81 242 ALA A O 1
ATOM 2025 N N . ARG A 1 243 ? -20.138 -10.759 11.121 1.00 90.88 243 ARG A N 1
ATOM 2026 C CA . ARG A 1 243 ? -20.490 -11.457 9.883 1.00 90.88 243 ARG A CA 1
ATOM 2027 C C . ARG A 1 243 ? -22.014 -11.509 9.745 1.00 90.88 243 ARG A C 1
ATOM 2029 O O . ARG A 1 243 ? -22.696 -11.910 10.687 1.00 90.88 243 ARG A O 1
ATOM 2036 N N . SER A 1 244 ? -22.531 -11.116 8.584 1.00 87.56 244 SER A N 1
ATOM 2037 C CA . SER A 1 244 ? -23.943 -11.303 8.244 1.00 87.56 244 SER A CA 1
ATOM 2038 C C . SER A 1 244 ? -24.269 -12.796 8.100 1.00 87.56 244 SER A C 1
ATOM 2040 O O . SER A 1 244 ? -23.407 -13.593 7.731 1.00 87.56 244 SER A O 1
ATOM 2042 N N . SER A 1 245 ? -25.514 -13.189 8.371 1.00 82.69 245 SER A N 1
ATOM 2043 C CA . SER A 1 245 ? -25.997 -14.566 8.179 1.00 82.69 245 SER A CA 1
ATOM 2044 C C . SER A 1 245 ? -26.120 -14.972 6.703 1.00 82.69 245 SER A C 1
ATOM 2046 O O . SER A 1 245 ? -26.312 -16.150 6.418 1.00 82.69 245 SER A O 1
ATOM 2048 N N . SER A 1 246 ? -25.982 -14.020 5.773 1.00 79.69 246 SER A N 1
ATOM 2049 C CA . SER A 1 246 ? -26.015 -14.259 4.327 1.00 79.69 246 SER A CA 1
ATOM 2050 C C . SER A 1 246 ? -24.941 -15.266 3.868 1.00 79.69 246 SER A C 1
ATOM 2052 O O . SER A 1 246 ? -23.837 -15.276 4.426 1.00 79.69 246 SER A O 1
ATOM 2054 N N . PRO A 1 247 ? -25.221 -16.078 2.826 1.00 74.75 247 PRO A N 1
ATOM 2055 C CA . PRO A 1 247 ? -24.215 -16.936 2.197 1.00 74.75 247 PRO A CA 1
ATOM 2056 C C . PRO A 1 247 ? -23.073 -16.129 1.561 1.00 74.75 247 PRO A C 1
ATOM 2058 O O . PRO A 1 247 ? -21.941 -16.603 1.504 1.00 74.75 247 PRO A O 1
ATOM 2061 N N . VAL A 1 248 ? -23.340 -14.891 1.131 1.00 80.25 248 VAL A N 1
ATOM 2062 C CA . VAL A 1 248 ? -22.296 -13.969 0.672 1.00 80.25 248 VAL A CA 1
ATOM 2063 C C . VAL A 1 248 ? -21.633 -13.341 1.891 1.00 80.25 248 VAL A C 1
ATOM 2065 O O . VAL A 1 248 ? -22.309 -12.741 2.731 1.00 80.25 248 VAL A O 1
ATOM 2068 N N . LEU A 1 249 ? -20.305 -13.441 1.973 1.00 81.12 249 LEU A N 1
ATOM 2069 C CA . LEU A 1 249 ? -19.541 -12.853 3.067 1.00 81.12 249 LEU A CA 1
ATOM 2070 C C . LEU A 1 249 ? -19.679 -11.322 3.026 1.00 81.12 249 LEU A C 1
ATOM 2072 O O . LEU A 1 249 ? -19.093 -10.647 2.190 1.00 81.12 249 LEU A O 1
ATOM 2076 N N . LYS A 1 250 ? -20.518 -10.792 3.917 1.00 86.44 250 LYS A N 1
ATOM 2077 C CA . LYS A 1 250 ? -20.730 -9.359 4.144 1.00 86.44 250 LYS A CA 1
ATOM 2078 C C . LYS A 1 250 ? -20.633 -9.066 5.635 1.00 86.44 250 LYS A C 1
ATOM 2080 O O . LYS A 1 250 ? -20.990 -9.911 6.465 1.00 86.44 250 LYS A O 1
ATOM 2085 N N . PHE A 1 251 ? -20.207 -7.857 5.981 1.00 91.62 251 PHE A N 1
ATOM 2086 C CA . PHE A 1 251 ? -20.018 -7.444 7.368 1.00 91.62 251 PHE A CA 1
ATOM 2087 C C . PHE A 1 251 ? -21.030 -6.366 7.743 1.00 91.62 251 PHE A C 1
ATOM 2089 O O . PHE A 1 251 ? -21.118 -5.334 7.087 1.00 91.62 251 PHE A O 1
ATOM 2096 N N . LYS A 1 252 ? -21.813 -6.624 8.793 1.00 93.12 252 LYS A N 1
ATOM 2097 C CA . LYS A 1 252 ? -22.802 -5.687 9.332 1.00 93.12 252 LYS A CA 1
ATOM 2098 C C . LYS A 1 252 ? -22.210 -4.939 10.515 1.00 93.12 252 LYS A C 1
ATOM 2100 O O . LYS A 1 252 ? -21.686 -5.577 11.435 1.00 93.12 252 LYS A O 1
ATOM 2105 N N . LEU A 1 253 ? -22.331 -3.613 10.507 1.00 94.19 253 LEU A N 1
ATOM 2106 C CA . LEU A 1 253 ? -21.912 -2.762 11.613 1.00 94.19 253 LEU A CA 1
ATOM 2107 C C . LEU A 1 253 ? -22.619 -3.193 12.903 1.00 94.19 253 LEU A C 1
ATOM 2109 O O . LEU A 1 253 ? -23.841 -3.344 12.938 1.00 94.19 253 LEU A O 1
ATOM 2113 N N . HIS A 1 254 ? -21.837 -3.425 13.955 1.00 92.25 254 HIS A N 1
ATOM 2114 C CA . HIS A 1 254 ? -22.352 -3.781 15.277 1.00 92.25 254 HIS A CA 1
ATOM 2115 C C . HIS A 1 254 ? -22.170 -2.643 16.278 1.00 92.25 254 HIS A C 1
ATOM 2117 O O . HIS A 1 254 ? -23.016 -2.448 17.147 1.00 92.25 254 HIS A O 1
ATOM 2123 N N . GLY A 1 255 ? -21.085 -1.881 16.159 1.00 90.38 255 GLY A N 1
ATOM 2124 C CA . GLY A 1 255 ? -20.900 -0.696 16.974 1.00 90.38 255 GLY A CA 1
ATOM 2125 C C . GLY A 1 255 ? -19.865 0.264 16.413 1.00 90.38 255 GLY A C 1
ATOM 2126 O O . GLY A 1 255 ? -18.920 -0.128 15.728 1.00 90.38 255 GLY A O 1
ATOM 2127 N N . GLU A 1 256 ? -20.086 1.523 16.759 1.00 92.38 256 GLU A N 1
ATOM 2128 C CA . GLU A 1 256 ? -19.236 2.675 16.497 1.00 92.38 256 GLU A CA 1
ATOM 2129 C C . GLU A 1 256 ? -18.705 3.180 17.845 1.00 92.38 256 GLU A C 1
ATOM 2131 O O . GLU A 1 256 ? -19.477 3.307 18.803 1.00 92.38 256 GLU A O 1
ATOM 2136 N N . LEU A 1 257 ? -17.394 3.401 17.945 1.00 92.94 257 LEU A N 1
ATOM 2137 C CA . LEU A 1 257 ? -16.726 3.883 19.154 1.00 92.94 257 LEU A CA 1
ATOM 2138 C C . LEU A 1 257 ? -15.858 5.100 18.802 1.00 92.94 257 LEU A C 1
ATOM 2140 O O . LEU A 1 257 ? -14.793 4.926 18.208 1.00 92.94 257 LEU A O 1
ATOM 2144 N N . PRO A 1 258 ? -16.292 6.325 19.146 1.00 92.19 258 PRO A N 1
ATOM 2145 C CA . PRO A 1 258 ? -15.501 7.532 18.920 1.00 92.19 258 PRO A CA 1
ATOM 2146 C C . PRO A 1 258 ? -14.178 7.502 19.695 1.00 92.19 258 PRO A C 1
ATOM 2148 O O . PRO A 1 258 ? -14.162 7.171 20.881 1.00 92.19 258 PRO A O 1
ATOM 2151 N N . LEU A 1 259 ? -13.080 7.910 19.055 1.00 92.69 259 LEU A N 1
ATOM 2152 C CA . LEU A 1 259 ? -11.750 7.938 19.683 1.00 92.69 259 LEU A CA 1
ATOM 2153 C C . LEU A 1 259 ? -11.613 9.043 20.736 1.00 92.69 259 LEU A C 1
ATOM 2155 O O . LEU A 1 259 ? -10.808 8.916 21.655 1.00 92.69 259 LEU A O 1
ATOM 2159 N N . LYS A 1 260 ? -12.425 10.106 20.650 1.00 88.00 260 LYS A N 1
ATOM 2160 C CA . LYS A 1 260 ? -12.371 11.263 21.562 1.00 88.00 260 LYS A CA 1
ATOM 2161 C C . LYS A 1 260 ? -12.473 10.878 23.044 1.00 88.00 260 LYS A C 1
ATOM 2163 O O . LYS A 1 260 ? -11.846 11.514 23.884 1.00 88.00 260 LYS A O 1
ATOM 2168 N N . THR A 1 261 ? -13.266 9.859 23.369 1.00 87.00 261 THR A N 1
ATOM 2169 C CA . THR A 1 261 ? -13.471 9.368 24.744 1.00 87.00 261 THR A CA 1
ATOM 2170 C C . THR A 1 261 ? -12.828 8.002 24.976 1.00 87.00 261 THR A C 1
ATOM 2172 O O . THR A 1 261 ? -13.179 7.314 25.937 1.00 87.00 261 THR A O 1
ATOM 2175 N N . MET A 1 262 ? -11.927 7.589 24.079 1.00 93.69 262 MET A N 1
ATOM 2176 C CA . MET A 1 262 ? -11.337 6.260 24.094 1.00 93.69 262 MET A CA 1
ATOM 2177 C C . MET A 1 262 ? -10.012 6.229 24.860 1.00 93.69 262 MET A C 1
ATOM 2179 O O . MET A 1 262 ? -9.173 7.122 24.733 1.00 93.69 262 MET A O 1
ATOM 2183 N N . THR A 1 263 ? -9.800 5.157 25.617 1.00 94.25 263 THR A N 1
ATOM 2184 C CA . THR A 1 263 ? -8.500 4.749 26.155 1.00 94.25 263 THR A CA 1
ATOM 2185 C C . THR A 1 263 ? -8.270 3.270 25.855 1.00 94.25 263 THR A C 1
ATOM 2187 O O . THR A 1 263 ? -9.212 2.486 25.719 1.00 94.25 263 THR A O 1
ATOM 2190 N N . VAL A 1 264 ? -7.005 2.884 25.703 1.00 95.50 264 VAL A N 1
ATOM 2191 C CA . VAL A 1 264 ? -6.609 1.502 25.429 1.00 95.50 264 VAL A CA 1
ATOM 2192 C C . VAL A 1 264 ? -5.532 1.083 26.418 1.00 95.50 264 VAL A C 1
ATOM 2194 O O . VAL A 1 264 ? -4.565 1.809 26.638 1.00 95.50 264 VAL A O 1
ATOM 2197 N N . GLU A 1 265 ? -5.707 -0.091 27.013 1.00 93.62 265 GLU A N 1
ATOM 2198 C CA . GLU A 1 265 ? -4.799 -0.655 28.009 1.00 93.62 265 GLU A CA 1
ATOM 2199 C C . GLU A 1 265 ? -4.449 -2.098 27.645 1.00 93.62 265 GLU A C 1
ATOM 2201 O O . GLU A 1 265 ? -5.262 -2.831 27.070 1.00 93.62 265 GLU A O 1
ATOM 2206 N N . ASN A 1 266 ? -3.233 -2.521 27.991 1.00 90.81 266 ASN A N 1
ATOM 2207 C CA . ASN A 1 266 ? -2.906 -3.941 27.974 1.00 90.81 266 ASN A CA 1
ATOM 2208 C C . ASN A 1 266 ? -3.706 -4.635 29.074 1.00 90.81 266 ASN A C 1
ATOM 2210 O O . ASN A 1 266 ? -3.865 -4.097 30.169 1.00 90.81 266 ASN A O 1
ATOM 2214 N N . THR A 1 267 ? -4.225 -5.822 28.780 1.00 82.06 267 THR A N 1
ATOM 2215 C CA . THR A 1 267 ? -4.903 -6.611 29.806 1.00 82.06 267 THR A CA 1
ATOM 2216 C C . THR A 1 267 ? -3.894 -7.011 30.887 1.00 82.06 267 THR A C 1
ATOM 2218 O O . THR A 1 267 ? -2.783 -7.422 30.559 1.00 82.06 267 THR A O 1
ATOM 2221 N N . ASP A 1 268 ? -4.282 -6.878 32.159 1.00 73.44 268 ASP A N 1
ATOM 2222 C CA . ASP A 1 268 ? -3.467 -7.304 33.302 1.00 73.44 268 ASP A CA 1
ATOM 2223 C C . ASP A 1 268 ? -3.088 -8.788 33.148 1.00 73.44 268 ASP A C 1
ATOM 2225 O O . ASP A 1 268 ? -3.942 -9.627 32.846 1.00 73.44 268 ASP A O 1
ATOM 2229 N N . GLU A 1 269 ? -1.815 -9.119 33.365 1.00 68.12 269 GLU A N 1
ATOM 2230 C CA . GLU A 1 269 ? -1.279 -10.482 33.273 1.00 68.12 269 GLU A CA 1
ATOM 2231 C C . GLU A 1 269 ? -2.046 -11.464 34.171 1.00 68.12 269 GLU A C 1
ATOM 2233 O O . GLU A 1 269 ? -2.198 -12.643 33.841 1.00 68.12 269 GLU A O 1
ATOM 2238 N N . ARG A 1 270 ? -2.629 -10.961 35.267 1.00 69.62 270 ARG A N 1
ATOM 2239 C CA . ARG A 1 270 ? -3.481 -11.731 36.186 1.00 69.62 270 ARG A CA 1
ATOM 2240 C C . ARG A 1 270 ? -4.720 -12.323 35.516 1.00 69.62 270 ARG A C 1
ATOM 2242 O O . ARG A 1 270 ? -5.248 -13.322 35.994 1.00 69.62 270 ARG A O 1
ATOM 2249 N N . ILE A 1 271 ? -5.199 -11.712 34.433 1.00 71.56 271 ILE A N 1
ATOM 2250 C CA . ILE A 1 271 ? -6.443 -12.092 33.753 1.00 71.56 271 ILE A CA 1
ATOM 2251 C C . ILE A 1 271 ? -6.229 -13.310 32.821 1.00 71.56 271 ILE A C 1
ATOM 2253 O O . ILE A 1 271 ? -7.204 -13.881 32.345 1.00 71.56 271 ILE A O 1
ATOM 2257 N N . GLN A 1 272 ? -4.990 -13.786 32.617 1.00 76.19 272 GLN A N 1
ATOM 2258 C CA . GLN A 1 272 ? -4.649 -15.001 31.843 1.00 76.19 272 GLN A CA 1
ATOM 2259 C C . GLN A 1 272 ? -5.274 -15.085 30.435 1.00 76.19 272 GLN A C 1
ATOM 2261 O O . GLN A 1 272 ? -5.461 -16.172 29.885 1.00 76.19 272 GLN A O 1
ATOM 2266 N N . ILE A 1 273 ? -5.586 -13.946 29.815 1.00 83.31 273 ILE A N 1
ATOM 2267 C CA . ILE A 1 273 ? -6.053 -13.911 28.429 1.00 83.31 273 ILE A CA 1
ATOM 2268 C C . ILE A 1 273 ? -4.861 -13.524 27.554 1.00 83.31 273 ILE A C 1
ATOM 2270 O O . ILE A 1 273 ? -4.391 -12.387 27.618 1.00 83.31 273 ILE A O 1
ATOM 2274 N N . PRO A 1 274 ? -4.332 -14.454 26.744 1.00 87.00 274 PRO A N 1
ATOM 2275 C CA . PRO A 1 274 ? -3.176 -14.167 25.919 1.00 87.00 274 PRO A CA 1
ATOM 2276 C C . PRO A 1 274 ? -3.544 -13.175 24.816 1.00 87.00 274 PRO A C 1
ATOM 2278 O O . PRO A 1 274 ? -4.637 -13.205 24.250 1.00 87.00 274 PRO A O 1
ATOM 2281 N N . ASN A 1 275 ? -2.579 -12.335 24.456 1.00 92.12 275 ASN A N 1
ATOM 2282 C CA . ASN A 1 275 ? -2.666 -11.423 23.319 1.00 92.12 275 ASN A CA 1
ATOM 2283 C C . ASN A 1 275 ? -3.862 -10.449 23.350 1.00 92.12 275 ASN A C 1
ATOM 2285 O O . ASN A 1 275 ? -4.334 -10.044 22.283 1.00 92.12 275 ASN A O 1
ATOM 2289 N N . SER A 1 276 ? -4.362 -10.076 24.533 1.00 93.62 276 SER A N 1
ATOM 2290 C CA . SER A 1 276 ? -5.526 -9.197 24.661 1.00 93.62 276 SER A CA 1
ATOM 2291 C C . SER A 1 276 ? -5.208 -7.766 25.074 1.00 93.62 276 SER A C 1
ATOM 2293 O O . SER A 1 276 ? -4.211 -7.476 25.735 1.00 93.62 276 SER A O 1
ATOM 2295 N N . ILE A 1 277 ? -6.106 -6.874 24.664 1.00 95.44 277 ILE A N 1
ATOM 2296 C CA . ILE A 1 277 ? -6.148 -5.465 25.044 1.00 95.44 277 ILE A CA 1
ATOM 2297 C C . ILE A 1 277 ? -7.578 -5.107 25.452 1.00 95.44 277 ILE A C 1
ATOM 2299 O O . ILE A 1 277 ? -8.552 -5.669 24.934 1.00 95.44 277 ILE A O 1
ATOM 2303 N N . THR A 1 278 ? -7.704 -4.155 26.369 1.00 95.06 278 THR A N 1
ATOM 2304 C CA . THR A 1 278 ? -8.994 -3.617 26.801 1.00 95.06 278 THR A CA 1
ATOM 2305 C C . THR A 1 278 ? -9.160 -2.212 26.240 1.00 95.06 278 THR A C 1
ATOM 2307 O O . THR A 1 278 ? -8.311 -1.347 26.438 1.00 95.06 278 THR A O 1
ATOM 2310 N N . ILE A 1 279 ? -10.257 -1.990 25.520 1.00 95.75 279 ILE A N 1
ATOM 2311 C CA . ILE A 1 279 ? -10.624 -0.705 24.926 1.00 95.75 279 ILE A CA 1
ATOM 2312 C C . ILE A 1 279 ? -11.785 -0.133 25.734 1.00 95.75 279 ILE A C 1
ATOM 2314 O O . ILE A 1 279 ? -12.866 -0.725 25.760 1.00 95.75 279 ILE A O 1
ATOM 2318 N N . TYR A 1 280 ? -11.586 1.018 26.361 1.00 94.69 280 TYR A N 1
ATOM 2319 C CA . TYR A 1 280 ? -12.636 1.764 27.051 1.00 94.69 280 TYR A CA 1
ATOM 2320 C C . TYR A 1 280 ? -13.060 2.936 26.171 1.00 94.69 280 TYR A C 1
ATOM 2322 O O . TYR A 1 280 ? -12.210 3.658 25.672 1.00 94.69 280 TYR A O 1
ATOM 2330 N N . ALA A 1 281 ? -14.357 3.123 25.950 1.00 90.62 281 ALA A N 1
ATOM 2331 C CA . ALA A 1 281 ? -14.911 4.206 25.142 1.00 90.62 281 ALA A CA 1
ATOM 2332 C C . ALA A 1 281 ? -16.193 4.727 25.803 1.00 90.62 281 ALA A C 1
ATOM 2334 O O . ALA A 1 281 ? -17.269 4.132 25.669 1.00 90.62 281 ALA A O 1
ATOM 2335 N N . GLY A 1 282 ? -16.073 5.824 26.554 1.00 84.94 282 GLY A N 1
ATOM 2336 C CA . GLY A 1 282 ? -17.165 6.347 27.378 1.00 84.94 282 GLY A CA 1
ATOM 2337 C C . GLY A 1 282 ? -17.679 5.300 28.374 1.00 84.94 282 GLY A C 1
ATOM 2338 O O . GLY A 1 282 ? -16.950 4.869 29.260 1.00 84.94 282 GLY A O 1
ATOM 2339 N N . ASN A 1 283 ? -18.932 4.866 28.216 1.00 84.25 283 ASN A N 1
ATOM 2340 C CA . ASN A 1 283 ? -19.570 3.853 29.067 1.00 84.25 283 ASN A CA 1
ATOM 2341 C C . ASN A 1 283 ? -19.445 2.409 28.539 1.00 84.25 283 ASN A C 1
ATOM 2343 O O . ASN A 1 283 ? -20.069 1.499 29.085 1.00 84.25 283 ASN A O 1
ATOM 2347 N N . ARG A 1 284 ? -18.688 2.183 27.458 1.00 88.38 284 ARG A N 1
ATOM 2348 C CA . ARG A 1 284 ? -18.474 0.855 26.870 1.00 88.38 284 ARG A CA 1
ATOM 2349 C C . ARG A 1 284 ? -17.045 0.397 27.128 1.00 88.38 284 ARG A C 1
ATOM 2351 O O . ARG A 1 284 ? -16.109 1.155 26.909 1.00 88.38 284 ARG A O 1
ATOM 2358 N N . SER A 1 285 ? -16.878 -0.864 27.512 1.00 91.00 285 SER A N 1
ATOM 2359 C CA . SER A 1 285 ? -15.581 -1.539 27.535 1.00 91.00 285 SER A CA 1
ATOM 2360 C C . SER A 1 285 ? -15.612 -2.769 26.629 1.00 91.00 285 SER A C 1
ATOM 2362 O O . SER A 1 285 ? -16.583 -3.532 26.602 1.00 91.00 285 SER A O 1
ATOM 2364 N N . LEU A 1 286 ? -14.558 -2.943 25.837 1.00 93.00 286 LEU A N 1
ATOM 2365 C CA . LEU A 1 286 ? -14.364 -4.076 24.944 1.00 93.00 286 LEU A CA 1
ATOM 2366 C C . LEU A 1 286 ? -13.040 -4.753 25.264 1.00 93.00 286 LEU A C 1
ATOM 2368 O O . LEU A 1 286 ? -11.978 -4.176 25.067 1.00 93.00 286 LEU A O 1
ATOM 2372 N N . LEU A 1 287 ? -13.115 -6.008 25.687 1.00 94.12 287 LEU A N 1
ATOM 2373 C CA . LEU A 1 287 ? -11.955 -6.878 25.788 1.00 94.12 287 LEU A CA 1
ATOM 2374 C C . LEU A 1 287 ? -11.797 -7.644 24.473 1.00 94.12 287 LEU A C 1
ATOM 2376 O O . LEU A 1 287 ? -12.713 -8.362 24.055 1.00 94.12 287 LEU A O 1
ATOM 2380 N N . VAL A 1 288 ? -10.666 -7.454 23.797 1.00 96.00 288 VAL A N 1
ATOM 2381 C CA . VAL A 1 288 ? -10.389 -8.048 22.484 1.00 96.00 288 VAL A CA 1
ATOM 2382 C C . VAL A 1 288 ? -9.051 -8.778 22.501 1.00 96.00 288 VAL A C 1
ATOM 2384 O O . VAL A 1 288 ? -8.086 -8.281 23.068 1.00 96.00 288 VAL A O 1
ATOM 2387 N N . ALA A 1 289 ? -8.993 -9.952 21.874 1.00 95.38 289 ALA A N 1
ATOM 2388 C CA . ALA A 1 289 ? -7.783 -10.756 21.725 1.00 95.38 289 ALA A CA 1
ATOM 2389 C C . ALA A 1 289 ? -7.347 -10.820 20.255 1.00 95.38 289 ALA A C 1
ATOM 2391 O O . ALA A 1 289 ? -8.171 -11.019 19.353 1.00 95.38 289 ALA A O 1
ATOM 2392 N N . ALA A 1 290 ? -6.050 -10.639 20.014 1.00 95.81 290 ALA A N 1
ATOM 2393 C CA . ALA A 1 290 ? -5.431 -10.789 18.703 1.00 95.81 290 ALA A CA 1
ATOM 2394 C C . ALA A 1 290 ? -4.979 -12.239 18.458 1.00 95.81 290 ALA A C 1
ATOM 2396 O O . ALA A 1 290 ? -4.844 -13.036 19.383 1.00 95.81 290 ALA A O 1
ATOM 2397 N N . SER A 1 291 ? -4.713 -12.586 17.196 1.00 93.31 291 SER A N 1
ATOM 2398 C CA . SER A 1 291 ? -4.261 -13.934 16.814 1.00 93.31 291 SER A CA 1
ATOM 2399 C C . SER A 1 291 ? -2.842 -14.269 17.281 1.00 93.31 291 SER A C 1
ATOM 2401 O O . SER A 1 291 ? -2.489 -15.440 17.393 1.00 93.31 291 SER A O 1
ATOM 2403 N N . SER A 1 292 ? -2.024 -13.248 17.530 1.00 93.12 292 SER A N 1
ATOM 2404 C CA . SER A 1 292 ? -0.633 -13.364 17.959 1.00 93.12 292 SER A CA 1
ATOM 2405 C C . SER A 1 292 ? -0.192 -12.086 18.670 1.00 93.12 292 SER A C 1
ATOM 2407 O O . SER A 1 292 ? -0.824 -11.037 18.522 1.00 93.12 292 SER A O 1
ATOM 2409 N N . GLU A 1 293 ? 0.914 -12.153 19.404 1.00 93.12 293 GLU A N 1
ATOM 2410 C CA . GLU A 1 293 ? 1.482 -10.988 20.081 1.00 93.12 293 GLU A CA 1
ATOM 2411 C C . GLU A 1 293 ? 1.906 -9.858 19.119 1.00 93.12 293 GLU A C 1
ATOM 2413 O O . GLU A 1 293 ? 1.560 -8.705 19.388 1.00 93.12 293 GLU A O 1
ATOM 2418 N N . PRO A 1 294 ? 2.547 -10.124 17.959 1.00 93.06 294 PRO A N 1
ATOM 2419 C CA . PRO A 1 294 ? 2.813 -9.079 16.971 1.00 93.06 294 PRO A CA 1
ATOM 2420 C C . PRO A 1 294 ? 1.543 -8.376 16.480 1.00 93.06 294 PRO A C 1
ATOM 2422 O O . PRO A 1 294 ? 1.534 -7.155 16.344 1.00 93.06 294 PRO A O 1
ATOM 2425 N N . GLU A 1 295 ? 0.454 -9.117 16.245 1.00 94.88 295 GLU A N 1
ATOM 2426 C CA . GLU A 1 295 ? -0.829 -8.512 15.860 1.00 94.88 295 GLU A CA 1
ATOM 2427 C C . GLU A 1 295 ? -1.434 -7.686 17.005 1.00 94.88 295 GLU A C 1
ATOM 2429 O O . GLU A 1 295 ? -1.930 -6.589 16.748 1.00 94.88 295 GLU A O 1
ATOM 2434 N N . LYS A 1 296 ? -1.334 -8.144 18.265 1.00 95.38 296 LYS A N 1
ATOM 2435 C CA . LYS A 1 296 ? -1.727 -7.353 19.449 1.00 95.38 296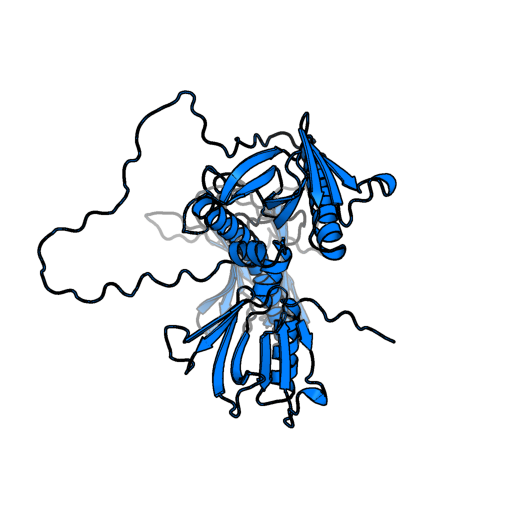 LYS A CA 1
ATOM 2436 C C . LYS A 1 296 ? -0.987 -6.018 19.470 1.00 95.38 296 LYS A C 1
ATOM 2438 O O . LYS A 1 296 ? -1.617 -4.970 19.583 1.00 95.38 296 LYS A O 1
ATOM 2443 N N . ASN A 1 297 ? 0.337 -6.057 19.326 1.00 95.75 297 ASN A N 1
ATOM 2444 C CA . ASN A 1 297 ? 1.192 -4.875 19.411 1.00 95.75 297 ASN A CA 1
ATOM 2445 C C . ASN A 1 297 ? 0.894 -3.874 18.288 1.00 95.75 297 ASN A C 1
ATOM 2447 O O . ASN A 1 297 ? 0.804 -2.679 18.556 1.00 95.75 297 ASN A O 1
ATOM 2451 N N . LYS A 1 298 ? 0.659 -4.352 17.056 1.00 95.88 298 LYS A N 1
ATOM 2452 C CA . LYS A 1 298 ? 0.227 -3.509 15.928 1.00 95.88 298 LYS A CA 1
ATOM 2453 C C . LYS A 1 298 ? -1.081 -2.773 16.225 1.00 95.88 298 LYS A C 1
ATOM 2455 O O . LYS A 1 298 ? -1.161 -1.564 16.031 1.00 95.88 298 LYS A O 1
ATOM 2460 N N . TRP A 1 299 ? -2.100 -3.492 16.701 1.00 97.62 299 TRP A N 1
ATOM 2461 C CA . TRP A 1 299 ? -3.390 -2.891 17.050 1.00 97.62 299 TRP A CA 1
ATOM 2462 C C . TRP A 1 299 ? -3.274 -1.904 18.208 1.00 97.62 299 TRP A C 1
ATOM 2464 O O . TRP A 1 299 ? -3.825 -0.811 18.127 1.00 97.62 299 TRP A O 1
ATOM 2474 N N . PHE A 1 300 ? -2.549 -2.273 19.264 1.00 97.00 300 PHE A N 1
ATOM 2475 C CA . PHE A 1 300 ? -2.347 -1.424 20.433 1.00 97.00 300 PHE A CA 1
ATOM 2476 C C . PHE A 1 300 ? -1.640 -0.113 20.069 1.00 97.00 300 PHE A C 1
ATOM 2478 O O . PHE A 1 300 ? -2.107 0.959 20.448 1.00 97.00 300 PHE A O 1
ATOM 2485 N N . HIS A 1 301 ? -0.551 -0.195 19.300 1.00 97.12 301 HIS A N 1
ATOM 2486 C CA . HIS A 1 301 ? 0.215 0.968 18.858 1.00 97.12 301 HIS A CA 1
ATOM 2487 C C . HIS A 1 301 ? -0.629 1.920 18.002 1.00 97.12 301 HIS A C 1
ATOM 2489 O O . HIS A 1 301 ? -0.690 3.113 18.292 1.00 97.12 301 HIS A O 1
ATOM 2495 N N . ASP A 1 302 ? -1.323 1.397 16.990 1.00 97.69 302 ASP A N 1
ATOM 2496 C CA . ASP A 1 302 ? -2.120 2.232 16.089 1.00 97.69 302 ASP A CA 1
ATOM 2497 C C . ASP A 1 302 ? -3.323 2.862 16.794 1.00 97.69 302 ASP A C 1
ATOM 2499 O O . ASP A 1 302 ? -3.621 4.029 16.555 1.00 97.69 302 ASP A O 1
ATOM 2503 N N . LEU A 1 303 ? -3.988 2.128 17.697 1.00 97.00 303 LEU A N 1
ATOM 2504 C CA . LEU A 1 303 ? -5.057 2.683 18.531 1.00 97.00 303 LEU A CA 1
ATOM 2505 C C . LEU A 1 303 ? -4.531 3.815 19.411 1.00 97.00 303 LEU A C 1
ATOM 2507 O O . LEU A 1 303 ? -5.119 4.893 19.435 1.00 97.00 303 LEU A O 1
ATOM 2511 N N . LYS A 1 304 ? -3.419 3.584 20.116 1.00 95.94 304 LYS A N 1
ATOM 2512 C CA . LYS A 1 304 ? -2.824 4.577 21.010 1.00 95.94 304 LYS A CA 1
ATOM 2513 C C . LYS A 1 304 ? -2.424 5.843 20.248 1.00 95.94 304 LYS A C 1
ATOM 2515 O O . LYS A 1 304 ? -2.826 6.933 20.646 1.00 95.94 304 LYS A O 1
ATOM 2520 N N . SER A 1 305 ? -1.730 5.688 19.120 1.00 95.88 305 SER A N 1
ATOM 2521 C CA . SER A 1 305 ? -1.326 6.806 18.263 1.00 95.88 305 SER A CA 1
ATOM 2522 C C . SER A 1 305 ? -2.533 7.575 17.710 1.00 95.88 305 SER A C 1
ATOM 2524 O O . SER A 1 305 ? -2.553 8.803 17.755 1.00 95.88 305 SER A O 1
ATOM 2526 N N . ALA A 1 306 ? -3.579 6.879 17.252 1.00 95.25 306 ALA A N 1
ATOM 2527 C CA . ALA A 1 306 ? -4.793 7.525 16.756 1.00 95.25 306 ALA A CA 1
ATOM 2528 C C . ALA A 1 306 ? -5.513 8.332 17.853 1.00 95.25 306 ALA A C 1
ATOM 2530 O O . ALA A 1 306 ? -5.914 9.469 17.618 1.00 95.25 306 ALA A O 1
ATOM 2531 N N . ILE A 1 307 ? -5.630 7.778 19.064 1.00 93.88 307 ILE A N 1
ATOM 2532 C CA . ILE A 1 307 ? -6.243 8.456 20.217 1.00 93.88 307 ILE A CA 1
ATOM 2533 C C . ILE A 1 307 ? -5.445 9.709 20.610 1.00 93.88 307 ILE A C 1
ATOM 2535 O O . ILE A 1 307 ? -6.036 10.749 20.899 1.00 93.88 307 ILE A O 1
ATOM 2539 N N . GLU A 1 308 ? -4.114 9.626 20.630 1.00 92.38 308 GLU A N 1
ATOM 2540 C CA . GLU A 1 308 ? -3.235 10.763 20.934 1.00 92.38 308 GLU A CA 1
ATOM 2541 C C . GLU A 1 308 ? -3.368 11.876 19.884 1.00 92.38 308 GLU A 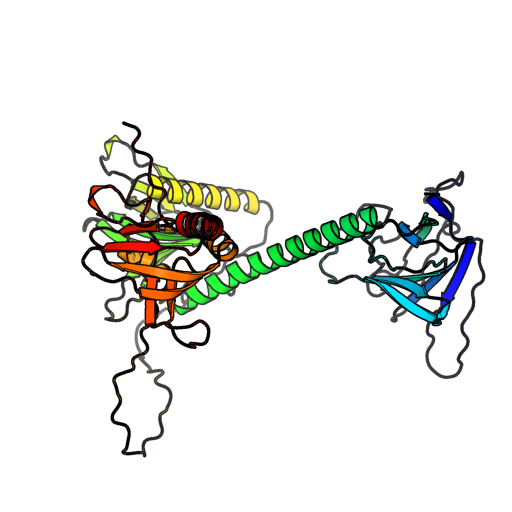C 1
ATOM 2543 O O . GLU A 1 308 ? -3.543 13.039 20.249 1.00 92.38 308 GLU A O 1
ATOM 2548 N N . ASN A 1 309 ? -3.409 11.525 18.595 1.00 90.94 309 ASN A N 1
ATOM 2549 C CA . ASN A 1 309 ? -3.601 12.488 17.507 1.00 90.94 309 ASN A CA 1
ATOM 2550 C C . ASN A 1 309 ? -4.953 13.213 17.591 1.00 90.94 309 ASN A C 1
ATOM 2552 O O . ASN A 1 309 ? -5.029 14.414 17.330 1.00 90.94 309 ASN A O 1
ATOM 2556 N N . VAL A 1 310 ? -6.023 12.518 17.997 1.00 87.75 310 VAL A N 1
ATOM 2557 C CA . VAL A 1 310 ? -7.329 13.158 18.230 1.00 87.75 310 VAL A CA 1
ATOM 2558 C C . VAL A 1 310 ? -7.244 14.177 19.359 1.00 87.75 310 VAL A C 1
ATOM 2560 O O . VAL A 1 310 ? -7.834 15.243 19.235 1.00 87.75 310 VAL A O 1
ATOM 2563 N N . LYS A 1 311 ? -6.514 13.885 20.443 1.00 82.69 311 LYS A N 1
ATOM 2564 C CA . LYS A 1 311 ? -6.381 14.802 21.586 1.00 82.69 311 LYS A CA 1
ATOM 2565 C C . LYS A 1 311 ? -5.651 16.091 21.220 1.00 82.69 311 LYS A C 1
ATOM 2567 O O . LYS A 1 311 ? -6.084 17.149 21.655 1.00 82.69 311 LYS A O 1
ATOM 2572 N N . ILE A 1 312 ? -4.601 16.001 20.405 1.00 80.25 312 ILE A N 1
ATOM 2573 C CA . ILE A 1 312 ? -3.833 17.167 19.940 1.00 80.25 312 ILE A CA 1
ATOM 2574 C C . ILE A 1 312 ? -4.702 18.085 19.067 1.00 80.25 312 ILE A C 1
ATOM 2576 O O . ILE A 1 312 ? -4.676 19.300 19.222 1.00 80.25 312 ILE A O 1
ATOM 2580 N N . ASN A 1 313 ? -5.539 17.513 18.199 1.00 69.56 313 ASN A N 1
ATOM 2581 C CA . ASN A 1 313 ? -6.386 18.282 17.282 1.00 69.56 313 ASN A CA 1
ATOM 2582 C C . ASN A 1 313 ? -7.638 18.906 17.938 1.00 69.56 313 ASN A C 1
ATOM 2584 O O . ASN A 1 313 ? -8.427 19.545 17.244 1.00 69.56 313 ASN A O 1
ATOM 2588 N N . ILE A 1 314 ? -7.871 18.717 19.244 1.00 62.44 314 ILE A N 1
ATOM 2589 C CA . ILE A 1 314 ? -9.016 19.327 19.950 1.00 62.44 314 ILE A CA 1
ATOM 2590 C C . ILE A 1 314 ? -8.808 20.831 20.182 1.00 62.44 314 ILE A C 1
ATOM 2592 O O . ILE A 1 314 ? -9.803 21.554 20.248 1.00 62.44 314 ILE A O 1
ATOM 2596 N N . ASP A 1 315 ? -7.558 21.299 20.230 1.00 53.75 315 ASP A N 1
ATOM 2597 C CA . ASP A 1 315 ? -7.235 22.720 20.429 1.00 53.75 315 ASP A CA 1
ATOM 2598 C C . ASP A 1 315 ? -7.516 23.581 19.175 1.00 53.75 315 ASP A C 1
ATOM 2600 O O . ASP A 1 315 ? -7.666 24.797 19.284 1.00 53.75 315 ASP A O 1
ATOM 2604 N N . ASP A 1 316 ? -7.715 22.953 18.005 1.00 52.62 316 ASP A N 1
ATOM 2605 C CA . ASP A 1 316 ? -8.190 23.581 16.762 1.00 52.62 316 ASP A CA 1
ATOM 2606 C C . ASP A 1 316 ? -9.698 23.295 16.557 1.00 52.62 316 ASP A C 1
ATOM 2608 O O . ASP A 1 316 ? -10.132 22.352 15.886 1.00 52.62 316 ASP A O 1
ATOM 2612 N N . HIS A 1 317 ? -10.561 24.099 17.183 1.00 44.09 317 HIS A N 1
ATOM 2613 C CA . HIS A 1 317 ? -12.018 23.945 17.097 1.00 44.09 317 HIS A CA 1
ATOM 2614 C C . HIS A 1 317 ? -12.566 24.055 15.653 1.00 44.09 317 HIS A C 1
ATOM 2616 O O . HIS A 1 317 ? -12.643 25.173 15.144 1.00 44.09 317 HIS A O 1
ATOM 2622 N N . LYS A 1 318 ? -13.072 22.948 15.051 1.00 45.50 318 LYS A N 1
ATOM 2623 C CA . LYS A 1 318 ? -14.294 22.915 14.179 1.00 45.50 318 LYS A CA 1
ATOM 2624 C C . LYS A 1 318 ? -14.752 21.578 13.547 1.00 45.50 318 LYS A C 1
ATOM 2626 O O . LYS A 1 318 ? -15.635 21.619 12.698 1.00 45.50 318 LYS A O 1
ATOM 2631 N N . HIS A 1 319 ? -14.280 20.393 13.934 1.00 49.69 319 HIS A N 1
ATOM 2632 C CA . HIS A 1 319 ? -14.710 19.160 13.237 1.00 49.69 319 HIS A CA 1
ATOM 2633 C C . HIS A 1 319 ? -15.844 18.425 13.975 1.00 49.69 319 HIS A C 1
ATOM 2635 O O . HIS A 1 319 ? -15.617 17.579 14.841 1.00 49.69 319 HIS A O 1
ATOM 2641 N N . GLN A 1 320 ? -17.097 18.765 13.643 1.00 50.25 320 GLN A N 1
ATOM 2642 C CA . GLN A 1 320 ? -18.268 17.940 13.964 1.00 50.25 320 GLN A CA 1
ATOM 2643 C C . GLN A 1 320 ? -18.276 16.721 13.030 1.00 50.25 320 GLN A C 1
ATOM 2645 O O . GLN A 1 320 ? -18.767 16.786 11.905 1.00 50.25 320 GLN A O 1
ATOM 2650 N N . TYR A 1 321 ? -17.720 15.602 13.492 1.00 55.66 321 TYR A N 1
ATOM 2651 C CA . TYR A 1 321 ? -17.893 14.319 12.816 1.00 55.66 321 TYR A CA 1
ATOM 2652 C C . TYR A 1 321 ? -19.364 13.895 12.934 1.00 55.66 321 TYR A C 1
ATOM 2654 O O . TYR A 1 321 ? -19.892 13.729 14.036 1.00 55.66 321 TYR A O 1
ATOM 2662 N N . THR A 1 322 ? -20.049 13.758 11.802 1.00 54.47 322 THR A N 1
ATOM 2663 C CA . THR A 1 322 ? -21.399 13.183 11.741 1.00 54.47 322 THR A CA 1
ATOM 2664 C C . THR A 1 322 ? -21.335 11.683 12.052 1.00 54.47 322 THR A C 1
ATOM 2666 O O . THR A 1 322 ? -20.383 11.004 11.668 1.00 54.47 322 THR A O 1
ATOM 2669 N N . SER A 1 323 ? -22.316 11.146 12.786 1.00 57.94 323 SER A N 1
ATOM 2670 C CA . SER A 1 323 ? -22.351 9.702 13.074 1.00 57.94 323 SER A CA 1
ATOM 2671 C C . SER A 1 323 ? -22.438 8.906 11.772 1.00 57.94 323 SER A C 1
ATOM 2673 O O . SER A 1 323 ? -23.149 9.289 10.843 1.00 57.94 323 SER A O 1
ATOM 2675 N N . THR A 1 324 ? -21.726 7.781 11.722 1.00 62.69 324 THR A N 1
ATOM 2676 C CA . THR A 1 324 ? -21.628 6.924 10.530 1.00 62.69 324 THR A CA 1
ATOM 2677 C C . THR A 1 324 ? -22.828 5.960 10.395 1.00 62.69 324 THR A C 1
ATOM 2679 O O . THR A 1 324 ? -22.790 5.001 9.621 1.00 62.69 324 THR A O 1
ATOM 2682 N N . ILE A 1 325 ? -23.892 6.178 11.179 1.00 58.69 325 ILE A N 1
ATOM 2683 C CA . ILE A 1 325 ? -25.067 5.307 11.321 1.00 58.69 325 ILE A CA 1
ATOM 2684 C C . ILE A 1 325 ? -26.291 5.954 10.656 1.00 58.69 325 ILE A C 1
ATOM 2686 O O . ILE A 1 325 ? -26.489 7.163 10.747 1.00 58.69 325 ILE A O 1
ATOM 2690 N N . LYS A 1 326 ? -27.167 5.128 10.062 1.00 46.28 326 LYS A N 1
ATOM 2691 C CA . LYS A 1 326 ? -28.529 5.522 9.664 1.00 46.28 326 LYS A CA 1
ATOM 2692 C C . LYS A 1 326 ? -29.282 6.145 10.845 1.00 46.28 326 LYS A C 1
ATOM 2694 O O . LYS A 1 326 ? -29.697 5.434 11.760 1.00 46.28 326 LYS A O 1
ATOM 2699 N N . SER A 1 327 ? -29.529 7.448 10.805 1.00 36.38 327 SER A N 1
ATOM 2700 C CA . SER A 1 327 ? -30.583 8.055 11.612 1.00 36.38 327 SER A CA 1
ATOM 2701 C C . SER A 1 327 ? -31.922 7.728 10.958 1.00 36.38 327 SER A C 1
ATOM 2703 O O . SER A 1 327 ? -32.230 8.289 9.914 1.00 36.38 327 SER A O 1
ATOM 2705 N N . ASN A 1 328 ? -32.687 6.798 11.531 1.00 33.06 328 ASN A N 1
ATOM 2706 C CA . ASN A 1 328 ? -34.130 6.967 11.675 1.00 33.06 328 ASN A CA 1
ATOM 2707 C C . ASN A 1 328 ? -34.718 5.954 12.657 1.00 33.06 328 ASN A C 1
ATOM 2709 O O . ASN A 1 328 ? -34.391 4.767 12.665 1.00 33.06 328 ASN A O 1
ATOM 2713 N N . ALA A 1 329 ? -35.570 6.512 13.508 1.00 34.59 329 ALA A N 1
ATOM 2714 C CA . ALA A 1 329 ? -36.461 5.833 14.417 1.00 34.59 329 ALA A CA 1
ATOM 2715 C C . ALA A 1 329 ? -37.466 4.945 13.665 1.00 34.59 329 ALA A C 1
ATOM 2717 O O . ALA A 1 329 ? -37.718 5.125 12.476 1.00 34.59 329 ALA A O 1
ATOM 2718 N N . SER A 1 330 ? -38.091 4.060 14.440 1.00 31.34 330 SER A N 1
ATOM 2719 C CA . SER A 1 330 ? -39.243 3.215 14.114 1.00 31.34 330 SER A CA 1
ATOM 2720 C C . SER A 1 330 ? -39.040 2.078 13.105 1.00 31.34 330 SER A C 1
ATOM 2722 O O . SER A 1 330 ? -38.414 2.180 12.059 1.00 31.34 330 SER A O 1
ATOM 2724 N N . SER A 1 331 ? -39.588 0.956 13.544 1.00 40.69 331 SER A N 1
ATOM 2725 C CA . SER A 1 331 ? -39.733 -0.356 12.947 1.00 40.69 331 SER A CA 1
ATOM 2726 C C . SER A 1 331 ? -40.516 -0.383 11.630 1.00 40.69 331 SER A C 1
ATOM 2728 O O . SER A 1 331 ? -41.365 0.464 11.388 1.00 40.69 331 SER A O 1
ATOM 2730 N N . GLU A 1 332 ? -40.283 -1.484 10.908 1.00 36.69 332 GLU A N 1
ATOM 2731 C CA . GLU A 1 332 ? -41.116 -2.095 9.860 1.00 36.69 332 GLU A CA 1
ATOM 2732 C C . GLU A 1 332 ? -41.116 -1.474 8.449 1.00 36.69 332 GLU A C 1
ATOM 2734 O O . GLU A 1 332 ? -41.285 -0.278 8.252 1.00 36.69 332 GLU A O 1
ATOM 2739 N N . ASN A 1 333 ? -41.007 -2.389 7.471 1.00 33.09 333 ASN A N 1
ATOM 2740 C CA . ASN A 1 333 ? -41.436 -2.282 6.069 1.00 33.09 333 ASN A CA 1
ATOM 2741 C C . ASN A 1 333 ? -40.507 -1.575 5.058 1.00 33.09 333 ASN A C 1
ATOM 2743 O O . ASN A 1 333 ? -40.576 -0.373 4.845 1.00 33.09 333 ASN A O 1
ATOM 2747 N N . LEU A 1 334 ? -39.652 -2.355 4.377 1.00 35.22 334 LEU A N 1
ATOM 2748 C CA . LEU A 1 334 ? -39.856 -2.870 3.004 1.00 35.22 334 LEU A CA 1
ATOM 2749 C C . LEU A 1 334 ? -38.503 -3.348 2.435 1.00 35.22 334 LEU A C 1
ATOM 2751 O O . LEU A 1 334 ? -37.621 -2.552 2.111 1.00 35.22 334 LEU A O 1
ATOM 2755 N N . GLU A 1 335 ? -38.344 -4.662 2.277 1.00 35.69 335 GLU A N 1
ATOM 2756 C CA . GLU A 1 335 ? -37.350 -5.223 1.361 1.00 35.69 335 GLU A CA 1
ATOM 2757 C C . GLU A 1 335 ? -37.837 -4.962 -0.070 1.00 35.69 335 GLU A C 1
ATOM 2759 O O . GLU A 1 335 ? -38.599 -5.749 -0.622 1.00 35.69 335 GLU A O 1
ATOM 2764 N N . HIS A 1 336 ? -37.428 -3.841 -0.673 1.00 29.92 336 HIS A N 1
ATOM 2765 C CA . HIS A 1 336 ? -37.541 -3.668 -2.119 1.00 29.92 336 HIS A CA 1
ATOM 2766 C C . HIS A 1 336 ? -36.209 -3.995 -2.786 1.00 29.92 336 HIS A C 1
ATOM 2768 O O . HIS A 1 336 ? -35.212 -3.278 -2.681 1.00 29.92 336 HIS A O 1
ATOM 2774 N N . SER A 1 337 ? -36.237 -5.138 -3.458 1.00 30.38 337 SER A N 1
ATOM 2775 C CA . SER A 1 337 ? -35.312 -5.622 -4.465 1.00 30.38 337 SER A CA 1
ATOM 2776 C C . SER A 1 337 ? -34.833 -4.510 -5.401 1.00 30.38 337 SER A C 1
ATOM 2778 O O . SER A 1 337 ? -35.613 -3.972 -6.178 1.00 30.38 337 SER A O 1
ATOM 2780 N N . ILE A 1 338 ? -33.527 -4.235 -5.397 1.00 32.25 338 ILE A N 1
ATOM 2781 C CA . ILE A 1 338 ? -32.842 -3.690 -6.574 1.00 32.25 338 ILE A CA 1
ATOM 2782 C C . ILE A 1 338 ? -32.271 -4.897 -7.316 1.00 32.25 338 ILE A C 1
ATOM 2784 O O . ILE A 1 338 ? -31.098 -5.247 -7.187 1.00 32.25 338 ILE A O 1
ATOM 2788 N N . VAL A 1 339 ? -33.155 -5.584 -8.033 1.00 32.12 339 VAL A N 1
ATOM 2789 C CA . VAL A 1 339 ? -32.778 -6.372 -9.203 1.00 32.12 339 VAL A CA 1
ATOM 2790 C C . VAL A 1 339 ? -33.149 -5.470 -10.370 1.00 32.12 339 VAL A C 1
ATOM 2792 O O . VAL A 1 339 ? -34.320 -5.146 -10.549 1.00 32.12 339 VAL A O 1
ATOM 2795 N N . GLY A 1 340 ? -32.134 -4.954 -11.063 1.00 30.00 340 GLY A N 1
ATOM 2796 C CA . GLY A 1 340 ? -32.332 -4.164 -12.271 1.00 30.00 340 GLY A CA 1
ATOM 2797 C C . GLY A 1 340 ? -33.124 -4.974 -13.292 1.00 30.00 340 GLY A C 1
ATOM 2798 O O . GLY A 1 340 ? -32.884 -6.172 -13.444 1.00 30.00 340 GLY A O 1
ATOM 2799 N N . ALA A 1 341 ? -34.081 -4.297 -13.919 1.00 32.94 341 ALA A N 1
ATOM 2800 C CA . ALA A 1 341 ? -34.976 -4.814 -14.936 1.00 32.94 341 ALA A CA 1
ATOM 2801 C C . ALA A 1 341 ? -34.222 -5.609 -16.011 1.00 32.94 341 ALA A C 1
ATOM 2803 O O . ALA A 1 341 ? -33.262 -5.116 -16.605 1.00 32.94 341 ALA A O 1
ATOM 2804 N N . LEU A 1 342 ? -34.681 -6.835 -16.238 1.00 30.86 342 LEU A N 1
ATOM 2805 C CA . LEU A 1 342 ? -34.460 -7.564 -17.473 1.00 30.86 342 LEU A CA 1
ATOM 2806 C C . LEU A 1 342 ? -35.829 -7.664 -18.132 1.00 30.86 342 LEU A C 1
ATOM 2808 O O . LEU A 1 342 ? -36.758 -8.197 -17.526 1.00 30.86 342 LEU A O 1
ATOM 2812 N N . ASP A 1 343 ? -35.925 -7.100 -19.330 1.00 28.53 343 ASP A N 1
ATOM 2813 C CA . ASP A 1 343 ? -37.005 -7.374 -20.263 1.00 28.53 343 ASP A CA 1
ATOM 2814 C C . ASP A 1 343 ? -37.039 -8.889 -20.517 1.00 28.53 343 ASP A C 1
ATOM 2816 O O . ASP A 1 343 ? -36.035 -9.501 -20.894 1.00 28.53 343 ASP A O 1
ATOM 2820 N N . GLU A 1 344 ? -38.183 -9.504 -20.230 1.00 34.88 344 GLU A N 1
ATOM 2821 C CA . GLU A 1 344 ? -38.483 -10.876 -20.623 1.00 34.88 344 GLU A CA 1
ATOM 2822 C C . GLU A 1 344 ? -38.827 -10.869 -22.113 1.00 34.88 344 GLU A C 1
ATOM 2824 O O . GLU A 1 344 ? -39.846 -10.298 -22.477 1.00 34.88 344 GLU A O 1
ATOM 2829 N N . ASP A 1 345 ? -37.948 -11.428 -22.954 1.00 34.09 345 ASP A N 1
ATOM 2830 C CA . ASP A 1 345 ? -38.289 -12.197 -24.168 1.00 34.09 345 ASP A CA 1
ATOM 2831 C C . ASP A 1 345 ? -37.016 -12.529 -24.985 1.00 34.09 345 ASP A C 1
ATOM 2833 O O . ASP A 1 345 ? -36.727 -11.912 -26.008 1.00 34.09 345 ASP A O 1
ATOM 2837 N N . ASP A 1 346 ? -36.233 -13.530 -24.554 1.00 34.00 346 ASP A N 1
ATOM 2838 C CA . ASP A 1 346 ? -35.330 -14.270 -25.459 1.00 34.00 346 ASP A CA 1
ATOM 2839 C C . ASP A 1 346 ? -35.072 -15.706 -24.932 1.00 34.00 346 ASP A C 1
ATOM 2841 O O . ASP A 1 346 ? -34.484 -15.863 -23.856 1.00 34.00 346 ASP A O 1
ATOM 2845 N N . PRO A 1 347 ? -35.497 -16.788 -25.623 1.00 34.50 347 PRO A N 1
ATOM 2846 C CA . PRO A 1 347 ? -35.443 -18.150 -25.077 1.00 34.50 347 PRO A CA 1
ATOM 2847 C C . PRO A 1 347 ? -34.070 -18.848 -25.117 1.00 34.50 347 PRO A C 1
ATOM 2849 O O . PRO A 1 347 ? -33.999 -20.029 -24.783 1.00 34.50 347 PRO A O 1
ATOM 2852 N N . ASN A 1 348 ? -32.977 -18.190 -25.519 1.00 38.03 348 ASN A N 1
ATOM 2853 C CA . ASN A 1 348 ? -31.726 -18.881 -25.879 1.00 38.03 348 ASN A CA 1
ATOM 2854 C C . ASN A 1 348 ? -30.479 -18.505 -25.053 1.00 38.03 348 ASN A C 1
ATOM 2856 O O . ASN A 1 348 ? -29.440 -18.174 -25.621 1.00 38.03 348 ASN A O 1
ATOM 2860 N N . GLN A 1 349 ? -30.504 -18.645 -23.719 1.00 33.41 349 GLN A N 1
ATOM 2861 C CA . GLN A 1 349 ? -29.257 -18.631 -22.924 1.00 33.41 349 GLN A CA 1
ATOM 2862 C C . GLN A 1 349 ? -29.184 -19.737 -21.860 1.00 33.41 349 GLN A C 1
ATOM 2864 O O . GLN A 1 349 ? -29.418 -19.540 -20.666 1.00 33.41 349 GLN A O 1
ATOM 2869 N N . LEU A 1 350 ? -28.761 -20.919 -22.312 1.00 38.84 350 LEU A N 1
ATOM 2870 C CA . LEU A 1 350 ? -28.061 -21.913 -21.500 1.00 38.84 350 LEU A CA 1
ATOM 2871 C C . LEU A 1 350 ? -26.617 -21.436 -21.260 1.00 38.84 350 LEU A C 1
ATOM 2873 O O . LEU A 1 350 ? -25.726 -21.845 -21.988 1.00 38.84 350 LEU A O 1
ATOM 2877 N N . ASP A 1 351 ? -26.387 -20.574 -20.261 1.00 35.00 351 ASP A N 1
ATOM 2878 C CA . ASP A 1 351 ? -25.081 -20.496 -19.573 1.00 35.00 351 ASP A CA 1
ATOM 2879 C C . ASP A 1 351 ? -25.142 -19.710 -18.243 1.00 35.00 351 ASP A C 1
ATOM 2881 O O . ASP A 1 351 ? -24.531 -18.663 -18.034 1.00 35.00 351 ASP A O 1
ATOM 2885 N N . ARG A 1 352 ? -25.903 -20.229 -17.270 1.00 31.45 352 ARG A N 1
ATOM 2886 C CA . ARG A 1 352 ? -25.930 -19.721 -15.880 1.00 31.45 352 ARG A CA 1
ATOM 2887 C C . ARG A 1 352 ? -24.823 -20.340 -15.013 1.00 31.45 352 ARG A C 1
ATOM 2889 O O . ARG A 1 352 ? -25.094 -20.841 -13.924 1.00 31.45 352 ARG A O 1
ATOM 2896 N N . SER A 1 353 ? -23.572 -20.304 -15.474 1.00 31.77 353 SER A N 1
ATOM 2897 C CA . SER A 1 353 ? -22.407 -20.764 -14.692 1.00 31.77 353 SER A CA 1
ATOM 2898 C C . SER A 1 353 ? -21.387 -19.664 -14.355 1.00 31.77 353 SER A C 1
ATOM 2900 O O . SER A 1 353 ? -20.445 -19.912 -13.607 1.00 31.77 353 SER A O 1
ATOM 2902 N N . SER A 1 354 ? -21.604 -18.415 -14.778 1.00 30.67 354 SER A N 1
ATOM 2903 C CA . SER A 1 354 ? -20.694 -17.297 -14.498 1.00 30.67 354 SER A CA 1
ATOM 2904 C C . SER A 1 354 ? -21.259 -16.301 -13.481 1.00 30.67 354 SER A C 1
ATOM 2906 O O . SER A 1 354 ? -21.345 -15.100 -13.744 1.00 30.67 354 SER A O 1
ATOM 2908 N N . PHE A 1 355 ? -21.588 -16.765 -12.269 1.00 32.38 355 PHE A N 1
ATOM 2909 C CA . PHE A 1 355 ? -21.459 -15.871 -11.116 1.00 32.38 355 PHE A CA 1
ATOM 2910 C C . PHE A 1 355 ? -19.972 -15.539 -11.013 1.00 32.38 355 PHE A C 1
ATOM 2912 O O . PHE A 1 355 ? -19.188 -16.338 -10.505 1.00 32.38 355 PHE A O 1
ATOM 2919 N N . GLN A 1 356 ? -19.587 -14.396 -11.587 1.00 37.28 356 GLN A N 1
ATOM 2920 C CA . GLN A 1 356 ? -18.234 -13.855 -11.556 1.00 37.28 356 GLN A CA 1
ATOM 2921 C C . GLN A 1 356 ? -17.650 -14.078 -10.162 1.00 37.28 356 GLN A C 1
ATOM 2923 O O . GLN A 1 356 ? -18.155 -13.540 -9.173 1.00 37.28 356 GLN A O 1
ATOM 2928 N N . HIS A 1 357 ? -16.623 -14.925 -10.092 1.00 36.09 357 HIS A N 1
ATOM 2929 C CA . HIS A 1 357 ? -15.832 -15.176 -8.899 1.00 36.09 357 HIS A CA 1
ATOM 2930 C C . HIS A 1 357 ? -15.421 -13.813 -8.332 1.00 36.09 357 HIS A C 1
ATOM 2932 O O . HIS A 1 357 ? -14.515 -13.164 -8.853 1.00 36.09 357 HIS A O 1
ATOM 2938 N N . ARG A 1 358 ? -16.115 -13.328 -7.297 1.00 48.78 358 ARG A N 1
ATOM 2939 C CA . ARG A 1 358 ? -15.717 -12.095 -6.619 1.00 48.78 358 ARG A CA 1
ATOM 2940 C C . ARG A 1 358 ? -14.311 -12.356 -6.092 1.00 48.78 358 ARG A C 1
ATOM 2942 O O . ARG A 1 358 ? -14.128 -13.244 -5.259 1.00 48.78 358 ARG A O 1
ATOM 2949 N N . ALA A 1 359 ? -13.316 -11.647 -6.617 1.00 53.94 359 ALA A N 1
ATOM 2950 C CA . ALA A 1 359 ? -11.964 -11.725 -6.090 1.00 53.94 359 ALA A CA 1
ATOM 2951 C C . ALA A 1 359 ? -12.030 -11.429 -4.583 1.00 53.94 359 ALA A C 1
ATOM 2953 O O . ALA A 1 359 ? -12.628 -10.434 -4.168 1.00 53.94 359 ALA A O 1
ATOM 2954 N N . ASN A 1 360 ? -11.479 -12.321 -3.756 1.00 71.88 360 ASN A N 1
ATOM 2955 C CA . ASN A 1 360 ? -11.485 -12.151 -2.306 1.00 71.88 360 ASN A CA 1
ATOM 2956 C C . ASN A 1 360 ? -10.711 -10.873 -1.956 1.00 71.88 360 ASN A C 1
ATOM 2958 O O . ASN A 1 360 ? -9.485 -10.853 -2.062 1.00 71.88 360 ASN A O 1
ATOM 2962 N N . THR A 1 361 ? -11.420 -9.814 -1.560 1.00 87.94 361 THR A N 1
ATOM 2963 C CA . THR A 1 361 ? -10.786 -8.548 -1.154 1.00 87.94 361 THR A CA 1
ATOM 2964 C C . THR A 1 361 ? -9.907 -8.749 0.084 1.00 87.94 361 THR A C 1
ATOM 2966 O O . THR A 1 361 ? -10.063 -9.727 0.825 1.00 87.94 361 THR A O 1
ATOM 2969 N N . THR A 1 362 ? -9.003 -7.803 0.348 1.00 90.38 362 THR A N 1
ATOM 2970 C CA . THR A 1 362 ? -8.119 -7.809 1.526 1.00 90.38 362 THR A CA 1
ATOM 2971 C C . THR A 1 362 ? -8.888 -8.038 2.829 1.00 90.38 362 THR A C 1
ATOM 2973 O O . THR A 1 362 ? -8.484 -8.867 3.641 1.00 90.38 362 THR A O 1
ATOM 2976 N N . MET A 1 363 ? -10.059 -7.412 2.975 1.00 91.62 363 MET A N 1
ATOM 2977 C CA . MET A 1 363 ? -10.963 -7.590 4.114 1.00 91.62 363 MET A CA 1
ATOM 2978 C C . MET A 1 363 ? -11.351 -9.063 4.336 1.00 91.62 363 MET A C 1
ATOM 2980 O O . MET A 1 363 ? -11.280 -9.569 5.459 1.00 91.62 363 MET A O 1
ATOM 2984 N N . HIS A 1 364 ? -11.719 -9.776 3.268 1.00 91.25 364 HIS A N 1
ATOM 2985 C CA . HIS A 1 364 ? -12.083 -11.194 3.334 1.00 91.25 364 HIS A CA 1
ATOM 2986 C C . HIS A 1 364 ? -10.881 -12.065 3.717 1.00 91.25 364 HIS A C 1
ATOM 2988 O O . HIS A 1 364 ? -11.008 -12.998 4.514 1.00 91.25 364 HIS A O 1
ATOM 2994 N N . VAL A 1 365 ? -9.698 -11.747 3.185 1.00 93.06 365 VAL A N 1
ATOM 2995 C CA . VAL A 1 365 ? -8.459 -12.459 3.522 1.00 93.06 365 VAL A CA 1
ATOM 2996 C C . VAL A 1 365 ? -8.103 -12.253 4.998 1.00 93.06 365 VAL A C 1
ATOM 2998 O O . VAL A 1 365 ? -7.821 -13.233 5.690 1.00 93.06 365 VAL A O 1
ATOM 3001 N N . CYS A 1 366 ? -8.184 -11.019 5.503 1.00 94.44 366 CYS A N 1
ATOM 3002 C CA . CYS A 1 366 ? -7.969 -10.683 6.912 1.00 94.44 366 CYS A CA 1
ATOM 3003 C C . CYS A 1 366 ? -8.923 -11.442 7.838 1.00 94.44 366 CYS A C 1
ATOM 3005 O O . CYS A 1 366 ? -8.483 -11.998 8.847 1.00 94.44 366 CYS A O 1
ATOM 3007 N N . TRP A 1 367 ? -10.205 -11.533 7.469 1.00 94.56 367 TRP A N 1
ATOM 3008 C CA . TRP A 1 367 ? -11.193 -12.328 8.196 1.00 94.56 367 TRP A CA 1
ATOM 3009 C C . TRP A 1 367 ? -10.793 -13.806 8.266 1.00 94.56 367 TRP A C 1
ATOM 3011 O O . TRP A 1 367 ? -10.676 -14.372 9.348 1.00 94.56 367 TRP A O 1
ATOM 3021 N N . HIS A 1 368 ? -10.516 -14.447 7.131 1.00 92.62 368 HIS A N 1
ATOM 3022 C CA . HIS A 1 368 ? -10.206 -15.881 7.118 1.00 92.62 368 HIS A CA 1
ATOM 3023 C C . HIS A 1 368 ? -8.848 -16.240 7.733 1.00 92.62 368 HIS A C 1
ATOM 3025 O O . HIS A 1 368 ? -8.639 -17.392 8.121 1.00 92.62 368 HIS A O 1
ATOM 3031 N N . ARG A 1 369 ? -7.915 -15.286 7.807 1.00 93.31 369 ARG A N 1
ATOM 3032 C CA . ARG A 1 369 ? -6.557 -15.520 8.318 1.00 93.31 369 ARG A CA 1
ATOM 3033 C C . ARG A 1 369 ? -6.308 -14.935 9.709 1.00 93.31 369 ARG A C 1
ATOM 3035 O O . ARG A 1 369 ? -5.237 -15.176 10.252 1.00 93.31 369 ARG A O 1
ATOM 3042 N N . ASN A 1 370 ? -7.287 -14.254 10.310 1.00 94.25 370 ASN A N 1
ATOM 3043 C CA . ASN A 1 370 ? -7.148 -13.539 11.584 1.00 94.25 370 ASN A CA 1
ATOM 3044 C C . ASN A 1 370 ? -5.952 -12.570 11.585 1.00 94.25 370 ASN A C 1
ATOM 3046 O O . ASN A 1 370 ? -5.117 -12.595 12.490 1.00 94.25 370 ASN A O 1
ATOM 3050 N N . LEU A 1 371 ? -5.857 -11.760 10.531 1.00 94.62 371 LEU A N 1
ATOM 3051 C CA . LEU A 1 371 ? -4.791 -10.777 10.326 1.00 94.62 371 LEU A CA 1
ATOM 3052 C C . LEU A 1 371 ? -5.366 -9.363 10.22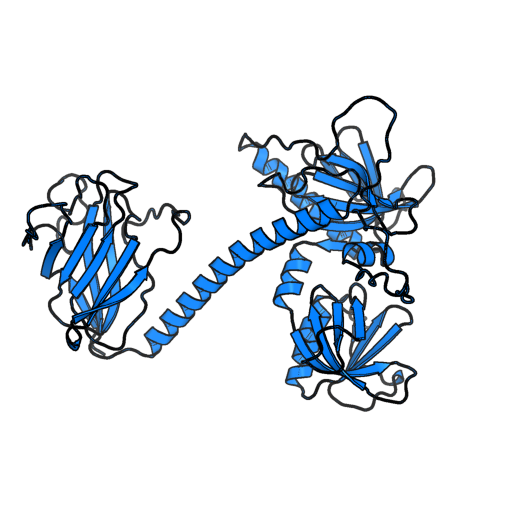5 1.00 94.62 371 LEU A C 1
ATOM 3054 O O . LEU A 1 371 ? -6.586 -9.173 10.142 1.00 94.62 371 LEU A O 1
ATOM 3058 N N . SER A 1 372 ? -4.471 -8.380 10.204 1.00 96.12 372 SER A N 1
ATOM 3059 C CA . SER A 1 372 ? -4.781 -6.983 9.934 1.00 96.12 372 SER A CA 1
ATOM 3060 C C . SER A 1 372 ? -3.866 -6.379 8.869 1.00 96.12 372 SER A C 1
ATOM 3062 O O . SER A 1 372 ? -2.750 -6.848 8.648 1.00 96.12 372 SER A O 1
ATOM 3064 N N . VAL A 1 373 ? -4.366 -5.336 8.208 1.00 95.88 373 VAL A N 1
ATOM 3065 C CA . VAL A 1 373 ? -3.674 -4.544 7.190 1.00 95.88 373 VAL A CA 1
ATOM 3066 C C . VAL A 1 373 ? -3.916 -3.068 7.490 1.00 95.88 373 VAL A C 1
ATOM 3068 O O . VAL A 1 373 ? -5.052 -2.627 7.673 1.00 95.88 373 VAL A O 1
ATOM 3071 N N . SER A 1 374 ? -2.833 -2.307 7.568 1.00 95.94 374 SER A N 1
ATOM 3072 C CA . SER A 1 374 ? -2.839 -0.862 7.778 1.00 95.94 374 SER A CA 1
ATOM 3073 C C . SER A 1 374 ? -2.803 -0.085 6.463 1.00 95.94 374 SER A C 1
ATOM 3075 O O . SER A 1 374 ? -2.467 -0.613 5.400 1.00 95.94 374 SER A O 1
ATOM 3077 N N . ILE A 1 375 ? -3.089 1.215 6.528 1.00 92.31 375 ILE A N 1
ATOM 3078 C CA . ILE A 1 375 ? -2.873 2.123 5.396 1.00 92.31 375 ILE A CA 1
ATOM 3079 C C . ILE A 1 375 ? -1.403 2.143 4.958 1.00 92.31 375 ILE A C 1
ATOM 3081 O O . ILE A 1 375 ? -1.112 2.271 3.769 1.00 92.31 375 ILE A O 1
ATOM 3085 N N . ASN A 1 376 ? -0.466 1.974 5.896 1.00 91.75 376 ASN A N 1
ATOM 3086 C CA . ASN A 1 376 ? 0.955 1.914 5.581 1.00 91.75 376 ASN A CA 1
ATOM 3087 C C . ASN A 1 376 ? 1.304 0.640 4.802 1.00 91.75 376 ASN A C 1
ATOM 3089 O O . ASN A 1 376 ? 2.053 0.713 3.830 1.00 91.75 376 ASN A O 1
ATOM 3093 N N . ASP A 1 377 ? 0.693 -0.493 5.151 1.00 93.12 377 ASP A N 1
ATOM 3094 C CA . ASP A 1 377 ? 0.848 -1.741 4.398 1.00 93.12 377 ASP A CA 1
ATOM 3095 C C . ASP A 1 377 ? 0.323 -1.572 2.962 1.00 93.12 377 ASP A C 1
ATOM 3097 O O . ASP A 1 377 ? 0.982 -1.975 2.003 1.00 93.12 377 ASP A O 1
ATOM 3101 N N . HIS A 1 378 ? -0.829 -0.911 2.780 1.00 90.81 378 HIS A N 1
ATOM 3102 C CA . HIS A 1 378 ? -1.355 -0.587 1.446 1.00 90.81 378 HIS A CA 1
ATOM 3103 C C . HIS A 1 378 ? -0.391 0.304 0.646 1.00 90.81 378 HIS A C 1
ATOM 3105 O O . HIS A 1 378 ? -0.122 0.031 -0.525 1.00 90.81 378 HIS A O 1
ATOM 3111 N N . ARG A 1 379 ? 0.178 1.340 1.279 1.00 88.50 379 ARG A N 1
ATOM 3112 C CA . ARG A 1 379 ? 1.177 2.223 0.652 1.00 88.50 379 ARG A CA 1
ATOM 3113 C C . ARG A 1 379 ? 2.427 1.456 0.226 1.00 88.50 379 ARG A C 1
ATOM 3115 O O . ARG A 1 379 ? 2.941 1.699 -0.864 1.00 88.50 379 ARG A O 1
ATOM 3122 N N . GLN A 1 380 ? 2.911 0.533 1.055 1.00 88.69 380 GLN A N 1
ATOM 3123 C CA . GLN A 1 380 ? 4.048 -0.320 0.705 1.00 88.69 380 GLN A CA 1
ATOM 3124 C C . GLN A 1 380 ? 3.706 -1.272 -0.447 1.00 88.69 380 GLN A C 1
ATOM 3126 O O . GLN A 1 380 ? 4.482 -1.375 -1.394 1.00 88.69 380 GLN A O 1
ATOM 3131 N N . SER A 1 381 ? 2.522 -1.893 -0.435 1.00 89.06 381 SER A N 1
ATOM 3132 C CA . SER A 1 381 ? 2.094 -2.791 -1.514 1.00 89.06 381 SER A CA 1
ATOM 3133 C C . SER A 1 381 ? 2.019 -2.097 -2.875 1.00 89.06 381 SER A C 1
ATOM 3135 O O . SER A 1 381 ? 2.307 -2.744 -3.878 1.00 89.06 381 SER A O 1
ATOM 3137 N N . ILE A 1 382 ? 1.629 -0.821 -2.932 1.00 86.56 382 ILE A N 1
ATOM 3138 C CA . ILE A 1 382 ? 1.574 -0.056 -4.189 1.00 86.56 382 ILE A CA 1
ATOM 3139 C C . ILE A 1 382 ? 2.983 0.235 -4.711 1.00 86.56 382 ILE A C 1
ATOM 3141 O O . ILE A 1 382 ? 3.240 0.086 -5.901 1.00 86.56 382 ILE A O 1
ATOM 3145 N N . LYS A 1 383 ? 3.917 0.586 -3.818 1.00 86.81 383 LYS A N 1
ATOM 3146 C CA . LYS A 1 383 ? 5.329 0.800 -4.179 1.00 86.81 383 LYS A CA 1
ATOM 3147 C C . LYS A 1 383 ? 6.008 -0.480 -4.676 1.00 86.81 383 LYS A C 1
ATOM 3149 O O . LYS A 1 383 ? 6.917 -0.410 -5.496 1.00 86.81 383 LYS A O 1
ATOM 3154 N N . ASN A 1 384 ? 5.548 -1.634 -4.197 1.00 91.69 384 ASN A N 1
ATOM 3155 C CA . ASN A 1 384 ? 6.139 -2.940 -4.479 1.00 91.69 384 ASN A CA 1
ATOM 3156 C C . ASN A 1 384 ? 5.375 -3.744 -5.538 1.00 91.69 384 ASN A C 1
ATOM 3158 O O . ASN A 1 384 ? 5.488 -4.966 -5.570 1.00 91.69 384 ASN A O 1
ATOM 3162 N N . GLN A 1 385 ? 4.611 -3.091 -6.416 1.00 93.62 385 GLN A N 1
ATOM 3163 C CA . GLN A 1 385 ? 4.014 -3.776 -7.561 1.00 93.62 385 GLN A CA 1
ATOM 3164 C C . GLN A 1 385 ? 5.102 -4.288 -8.510 1.00 93.62 385 GLN A C 1
ATOM 3166 O O . GLN A 1 385 ? 6.074 -3.592 -8.809 1.00 93.62 385 GLN A O 1
ATOM 3171 N N . LEU A 1 386 ? 4.938 -5.519 -8.988 1.00 96.81 386 LEU A N 1
ATOM 3172 C CA . LEU A 1 386 ? 5.891 -6.152 -9.894 1.00 96.81 386 LEU A CA 1
ATOM 3173 C C . LEU A 1 386 ? 5.162 -7.096 -10.839 1.00 96.81 386 LEU A C 1
ATOM 3175 O O . LEU A 1 386 ? 4.234 -7.788 -10.432 1.00 96.81 386 LEU A O 1
ATOM 3179 N N . SER A 1 387 ? 5.588 -7.142 -12.096 1.00 97.81 387 SER A N 1
ATOM 3180 C CA . SER A 1 387 ? 5.099 -8.123 -13.063 1.00 97.81 387 SER A CA 1
ATOM 3181 C C . SER A 1 387 ? 6.262 -8.742 -13.818 1.00 97.81 387 SER A C 1
ATOM 3183 O O . SER A 1 387 ? 7.271 -8.081 -14.056 1.00 97.81 387 SER A O 1
ATOM 3185 N N . GLY A 1 388 ? 6.136 -10.011 -14.185 1.00 97.38 388 GLY A N 1
ATOM 3186 C CA . GLY A 1 388 ? 7.202 -10.724 -14.875 1.00 97.38 388 GLY A CA 1
ATOM 3187 C C . GLY A 1 388 ? 6.916 -12.206 -15.045 1.00 97.38 388 GLY A C 1
ATOM 3188 O O . GLY A 1 388 ? 5.996 -12.763 -14.445 1.00 97.38 388 GLY A O 1
ATOM 3189 N N . TYR A 1 389 ? 7.731 -12.865 -15.864 1.00 98.12 389 TYR A N 1
ATOM 3190 C CA . TYR A 1 389 ? 7.653 -14.310 -16.025 1.00 98.12 389 TYR A CA 1
ATOM 3191 C C . TYR A 1 389 ? 8.288 -15.039 -14.841 1.00 98.12 389 TYR A C 1
ATOM 3193 O O . TYR A 1 389 ? 9.421 -14.761 -14.456 1.00 98.12 389 TYR A O 1
ATOM 3201 N N . LEU A 1 390 ? 7.573 -16.035 -14.322 1.00 98.06 390 LEU A N 1
ATOM 3202 C CA . LEU A 1 390 ? 8.079 -16.982 -13.335 1.00 98.06 390 LEU A CA 1
ATOM 3203 C C . LEU A 1 390 ? 7.698 -18.404 -13.739 1.00 98.06 390 LEU A C 1
ATOM 3205 O O . LEU A 1 390 ? 6.665 -18.646 -14.367 1.00 98.06 390 LEU A O 1
ATOM 3209 N N . LEU A 1 391 ? 8.520 -19.369 -13.342 1.00 97.12 391 LEU A N 1
ATOM 3210 C CA . LEU A 1 391 ? 8.122 -20.773 -13.353 1.00 97.12 391 LEU A CA 1
ATOM 3211 C C . LEU A 1 391 ? 7.525 -21.116 -11.989 1.00 97.12 391 LEU A C 1
ATOM 3213 O O . LEU A 1 391 ? 8.165 -20.868 -10.973 1.00 97.12 391 LEU A O 1
ATOM 3217 N N . ARG A 1 392 ? 6.341 -21.725 -11.954 1.00 96.25 392 ARG A N 1
ATOM 3218 C CA . ARG A 1 392 ? 5.675 -22.190 -10.731 1.00 96.25 392 ARG A CA 1
ATOM 3219 C C . ARG A 1 392 ? 5.687 -23.713 -10.647 1.00 96.25 392 ARG A C 1
ATOM 3221 O O . ARG A 1 392 ? 5.421 -24.383 -11.643 1.00 96.25 392 ARG A O 1
ATOM 3228 N N . LYS A 1 393 ? 5.906 -24.256 -9.452 1.00 94.38 393 LYS A N 1
ATOM 3229 C CA . LYS A 1 393 ? 5.767 -25.683 -9.129 1.00 94.38 393 LYS A CA 1
ATOM 3230 C C . LYS A 1 393 ? 5.037 -25.843 -7.792 1.00 94.38 393 LYS A C 1
ATOM 3232 O O . LYS A 1 393 ? 5.328 -25.136 -6.831 1.00 94.38 393 LYS A O 1
ATOM 3237 N N . PHE A 1 394 ? 4.086 -26.770 -7.721 1.00 92.38 394 PHE A N 1
ATOM 3238 C CA . PHE A 1 394 ? 3.483 -27.204 -6.457 1.00 92.38 394 PHE A CA 1
ATOM 3239 C C . PHE A 1 394 ? 4.359 -28.279 -5.811 1.00 92.38 394 PHE A C 1
ATOM 3241 O O . PHE A 1 394 ? 5.034 -29.030 -6.518 1.00 92.38 394 PHE A O 1
ATOM 3248 N N . LYS A 1 395 ? 4.291 -28.421 -4.482 1.00 86.75 395 LYS A N 1
ATOM 3249 C CA . LYS A 1 395 ? 5.061 -29.441 -3.745 1.00 86.75 395 LYS A CA 1
ATOM 3250 C C . LYS A 1 395 ? 4.962 -30.847 -4.348 1.00 86.75 395 LYS A C 1
ATOM 3252 O O . LYS A 1 395 ? 5.982 -31.492 -4.546 1.00 86.75 395 LYS A O 1
ATOM 3257 N N . ASN A 1 396 ? 3.753 -31.273 -4.713 1.00 84.88 396 ASN A N 1
ATOM 3258 C CA . ASN A 1 396 ? 3.491 -32.626 -5.216 1.00 84.88 396 ASN A CA 1
ATOM 3259 C C . ASN A 1 396 ? 3.366 -32.696 -6.751 1.00 84.88 396 ASN A C 1
ATOM 3261 O O . ASN A 1 396 ? 2.965 -33.725 -7.282 1.00 84.88 396 ASN A O 1
ATOM 3265 N N . SER A 1 397 ? 3.647 -31.610 -7.482 1.00 87.25 397 SER A N 1
ATOM 3266 C CA . SER A 1 397 ? 3.574 -31.618 -8.951 1.00 87.25 397 SER A CA 1
ATOM 3267 C C . SER A 1 397 ? 4.931 -31.935 -9.558 1.00 87.25 397 SER A C 1
ATOM 3269 O O . SER A 1 397 ? 5.925 -31.338 -9.150 1.00 87.25 397 SER A O 1
ATOM 3271 N N . ASN A 1 398 ? 4.983 -32.779 -10.587 1.00 77.19 398 ASN A N 1
ATOM 3272 C CA . ASN A 1 398 ? 6.249 -33.168 -11.218 1.00 77.19 398 ASN A CA 1
ATOM 3273 C C . ASN A 1 398 ? 6.849 -32.067 -12.115 1.00 77.19 398 ASN A C 1
ATOM 3275 O O . ASN A 1 398 ? 8.068 -31.979 -12.235 1.00 77.19 398 ASN A O 1
ATOM 3279 N N . GLY A 1 399 ? 6.023 -31.180 -12.682 1.00 89.31 399 GLY A N 1
ATOM 3280 C CA . GLY A 1 399 ? 6.446 -30.170 -13.660 1.00 89.31 399 GLY A CA 1
ATOM 3281 C C . GLY A 1 399 ? 6.557 -28.738 -13.127 1.00 89.31 399 GLY A C 1
ATOM 3282 O O . GLY A 1 399 ? 5.964 -28.380 -12.111 1.00 89.31 399 GLY A O 1
ATOM 3283 N N . TRP A 1 400 ? 7.302 -27.912 -13.866 1.00 94.94 400 TRP A N 1
ATOM 3284 C CA . TRP A 1 400 ? 7.319 -26.455 -13.728 1.00 94.94 400 TRP A CA 1
ATOM 3285 C C . TRP A 1 400 ? 6.436 -25.829 -14.806 1.00 94.94 400 TRP A C 1
ATOM 3287 O O . TRP A 1 400 ? 6.527 -26.198 -15.974 1.00 94.94 400 TRP A O 1
ATOM 3297 N N . GLN A 1 401 ? 5.615 -24.857 -14.427 1.00 95.44 401 GLN A N 1
ATOM 3298 C CA . GLN A 1 401 ? 4.719 -24.145 -15.332 1.00 95.44 401 GLN A CA 1
ATOM 3299 C C . GLN A 1 401 ? 5.196 -22.702 -15.507 1.00 95.44 401 GLN A C 1
ATOM 3301 O O . GLN A 1 401 ? 5.247 -21.962 -14.526 1.00 95.44 401 GLN A O 1
ATOM 3306 N N . LYS A 1 402 ? 5.532 -22.287 -16.735 1.00 97.06 402 LYS A N 1
ATOM 3307 C CA . LYS A 1 402 ? 5.863 -20.883 -17.038 1.00 97.06 402 LYS A CA 1
ATOM 3308 C C . LYS A 1 402 ? 4.579 -20.060 -17.088 1.00 97.06 402 LYS A C 1
ATOM 3310 O O . LYS A 1 402 ? 3.653 -20.427 -17.805 1.00 97.06 402 LYS A O 1
ATOM 3315 N N . LEU A 1 403 ? 4.535 -18.976 -16.323 1.00 97.69 403 LEU A N 1
ATOM 3316 C CA . LEU A 1 403 ? 3.379 -18.092 -16.191 1.00 97.69 403 LEU A CA 1
ATOM 3317 C C . LEU A 1 403 ? 3.845 -16.639 -16.207 1.00 97.69 403 LEU A C 1
ATOM 3319 O O . LEU A 1 403 ? 4.923 -16.329 -15.692 1.00 97.69 403 LEU A O 1
ATOM 3323 N N . TRP A 1 404 ? 3.023 -15.756 -16.767 1.00 97.94 404 TRP A N 1
ATOM 3324 C CA . TRP A 1 404 ? 3.144 -14.327 -16.505 1.00 97.94 404 TRP A CA 1
ATOM 3325 C C . TRP A 1 404 ? 2.491 -14.041 -15.154 1.00 97.94 404 TRP A C 1
ATOM 3327 O O . TRP A 1 404 ? 1.341 -14.416 -14.922 1.00 97.94 404 TRP A O 1
ATOM 3337 N N . VAL A 1 405 ? 3.241 -13.447 -14.233 1.00 98.19 405 VAL A N 1
ATOM 3338 C CA . VAL A 1 405 ? 2.801 -13.221 -12.858 1.00 98.19 405 VAL A CA 1
ATOM 3339 C C . VAL A 1 405 ? 2.747 -11.731 -12.594 1.00 98.19 405 VAL A C 1
ATOM 3341 O O . VAL A 1 405 ? 3.715 -11.023 -12.855 1.00 98.19 405 VAL A O 1
ATOM 3344 N N . VAL A 1 406 ? 1.626 -11.273 -12.047 1.00 97.50 406 VAL A N 1
ATOM 3345 C CA . VAL A 1 406 ? 1.419 -9.889 -11.614 1.00 97.50 406 VAL A CA 1
ATOM 3346 C C . VAL A 1 406 ? 1.234 -9.887 -10.104 1.00 97.50 406 VAL A C 1
ATOM 3348 O O . VAL A 1 406 ? 0.332 -10.542 -9.585 1.00 97.50 406 VAL A O 1
ATOM 3351 N N . PHE A 1 407 ? 2.078 -9.153 -9.391 1.00 96.50 407 PHE A N 1
ATOM 3352 C CA . PHE A 1 407 ? 1.974 -8.926 -7.958 1.00 96.50 407 PHE A CA 1
ATOM 3353 C C . PHE A 1 407 ? 1.409 -7.534 -7.683 1.00 96.50 407 PHE A C 1
ATOM 3355 O O . PHE A 1 407 ? 2.037 -6.519 -7.987 1.00 96.50 407 PHE A O 1
ATOM 3362 N N . THR A 1 408 ? 0.210 -7.491 -7.108 1.00 93.75 408 THR A N 1
ATOM 3363 C CA . THR A 1 408 ? -0.462 -6.255 -6.688 1.00 93.75 408 THR A CA 1
ATOM 3364 C C . THR A 1 408 ? -1.482 -6.557 -5.593 1.00 93.75 408 THR A C 1
ATOM 3366 O O . THR A 1 408 ? -1.982 -7.678 -5.503 1.00 93.75 408 THR A O 1
ATOM 3369 N N . ASN A 1 409 ? -1.794 -5.578 -4.739 1.00 89.69 409 ASN A N 1
ATOM 3370 C CA . ASN A 1 409 ? -2.772 -5.709 -3.651 1.00 89.69 409 ASN A CA 1
ATOM 3371 C C . ASN A 1 409 ? -2.556 -6.966 -2.785 1.00 89.69 409 ASN A C 1
ATOM 3373 O O . ASN A 1 409 ? -3.490 -7.727 -2.527 1.00 89.69 409 ASN A O 1
ATOM 3377 N N . PHE A 1 410 ? -1.309 -7.208 -2.364 1.00 93.88 410 PHE A N 1
ATOM 3378 C CA . PHE A 1 410 ? -0.900 -8.389 -1.584 1.00 93.88 410 PHE A CA 1
ATOM 3379 C C . PHE A 1 410 ? -1.231 -9.745 -2.240 1.00 93.88 410 PHE A C 1
ATOM 3381 O O . PHE A 1 410 ? -1.341 -10.757 -1.544 1.00 93.88 410 PHE A O 1
ATOM 3388 N N . CYS A 1 411 ? -1.419 -9.794 -3.559 1.00 95.06 411 CYS A N 1
ATOM 3389 C CA . CYS A 1 411 ? -1.878 -10.976 -4.280 1.00 95.06 411 CYS A CA 1
ATOM 3390 C C . CYS A 1 411 ? -1.031 -11.227 -5.533 1.00 95.06 411 CYS A C 1
ATOM 3392 O O . CYS A 1 411 ? -0.662 -10.290 -6.240 1.00 95.06 411 CYS A O 1
ATOM 3394 N N . LEU A 1 412 ? -0.738 -12.499 -5.814 1.00 96.50 412 LEU A N 1
ATOM 3395 C CA . LEU A 1 412 ? -0.180 -12.928 -7.096 1.00 96.50 412 LEU A CA 1
ATOM 3396 C C . LEU A 1 412 ? -1.310 -13.335 -8.035 1.00 96.50 412 LEU A C 1
ATOM 3398 O O . LEU A 1 412 ? -2.088 -14.228 -7.710 1.00 96.50 412 LEU A O 1
ATOM 3402 N N . PHE A 1 413 ? -1.362 -12.732 -9.212 1.00 96.62 413 PHE A N 1
ATOM 3403 C CA . PHE A 1 413 ? -2.255 -13.104 -10.301 1.00 96.62 413 PHE A CA 1
ATOM 3404 C C . PHE A 1 413 ? -1.457 -13.837 -11.373 1.00 96.62 413 PHE A C 1
ATOM 3406 O O . PHE A 1 413 ? -0.384 -13.386 -11.773 1.00 96.62 413 PHE A O 1
ATOM 3413 N N . PHE A 1 414 ? -1.968 -14.983 -11.816 1.00 97.19 414 PHE A N 1
ATOM 3414 C CA . PHE A 1 414 ? -1.299 -15.851 -12.779 1.00 97.19 414 PHE A CA 1
ATOM 3415 C C . PHE A 1 414 ? -2.000 -15.783 -14.125 1.00 97.19 414 PHE A C 1
ATOM 3417 O O . PHE A 1 414 ? -3.188 -16.071 -14.200 1.00 97.19 414 PHE A O 1
ATOM 3424 N N . TYR A 1 415 ? -1.251 -15.498 -15.179 1.00 97.44 415 TYR A N 1
ATOM 3425 C CA . TYR A 1 415 ? -1.714 -15.473 -16.562 1.00 97.44 415 TYR A CA 1
ATOM 3426 C C . TYR A 1 415 ? -0.901 -16.474 -17.386 1.00 97.44 415 TYR A C 1
ATOM 3428 O O . TYR A 1 415 ? 0.238 -16.813 -17.034 1.00 97.44 415 TYR A O 1
ATOM 3436 N N . LYS A 1 416 ? -1.473 -16.971 -18.486 1.00 95.38 416 LYS A N 1
ATOM 3437 C CA . LYS A 1 416 ? -0.745 -17.840 -19.416 1.00 95.38 416 LYS A CA 1
ATOM 3438 C C . LYS A 1 416 ? 0.300 -17.013 -20.163 1.00 95.38 416 LYS A C 1
ATOM 3440 O O . LYS A 1 416 ? 1.448 -17.440 -20.286 1.00 95.38 416 LYS A O 1
ATOM 3445 N N . THR A 1 417 ? -0.082 -15.817 -20.604 1.00 95.31 417 THR A N 1
ATOM 3446 C CA . THR A 1 417 ? 0.784 -14.850 -21.286 1.00 95.31 417 THR A CA 1
ATOM 3447 C C . THR A 1 417 ? 0.552 -13.427 -20.773 1.00 95.31 417 THR A C 1
ATOM 3449 O O . THR A 1 417 ? -0.408 -13.170 -20.056 1.00 95.31 417 THR A O 1
ATOM 3452 N N . TYR A 1 418 ? 1.436 -12.490 -21.125 1.00 93.94 418 TYR A N 1
ATOM 3453 C CA . TYR A 1 418 ? 1.271 -11.073 -20.770 1.00 93.94 418 TYR A CA 1
ATOM 3454 C C . TYR A 1 418 ? 0.162 -10.364 -21.568 1.00 93.94 418 TYR A C 1
ATOM 3456 O O . TYR A 1 418 ? -0.149 -9.218 -21.264 1.00 93.94 418 TYR A O 1
ATOM 3464 N N . GLN A 1 419 ? -0.384 -11.014 -22.603 1.00 94.75 419 GLN A N 1
ATOM 3465 C CA . GLN A 1 419 ? -1.448 -10.478 -23.460 1.00 94.75 419 GLN A CA 1
ATOM 3466 C C . GLN A 1 419 ? -2.846 -10.906 -22.997 1.00 94.75 419 GLN A C 1
ATOM 3468 O O . GLN A 1 419 ? -3.832 -10.485 -23.587 1.00 94.75 419 GLN A O 1
ATOM 3473 N N . ASP A 1 420 ? -2.937 -11.774 -21.988 1.00 93.50 420 ASP A N 1
ATOM 3474 C CA . ASP A 1 420 ? -4.216 -12.293 -21.517 1.00 93.50 420 ASP A CA 1
ATOM 3475 C C . ASP A 1 420 ? -4.963 -11.229 -20.692 1.00 93.50 420 ASP A C 1
ATOM 3477 O O . ASP A 1 420 ? -4.404 -10.661 -19.753 1.00 93.50 420 ASP A O 1
ATOM 3481 N N . ASP A 1 421 ? -6.256 -11.045 -20.964 1.00 92.38 421 ASP A N 1
ATOM 3482 C CA . ASP A 1 421 ? -7.093 -10.049 -20.273 1.00 92.38 421 ASP A CA 1
ATOM 3483 C C . ASP A 1 421 ? -7.587 -10.500 -18.887 1.00 92.38 421 ASP A C 1
ATOM 3485 O O . ASP A 1 421 ? -8.023 -9.687 -18.070 1.00 92.38 421 ASP A O 1
ATOM 3489 N N . SER A 1 422 ? -7.537 -11.805 -18.597 1.00 90.44 422 SER A N 1
ATOM 3490 C CA . SER A 1 422 ? -8.055 -12.378 -17.350 1.00 90.44 422 SER A CA 1
ATOM 3491 C C . SER A 1 422 ? -7.087 -13.384 -16.723 1.00 90.44 422 SER A C 1
ATOM 3493 O O . SER A 1 422 ? -6.533 -14.221 -17.442 1.00 90.44 422 SER A O 1
ATOM 3495 N N . PRO A 1 423 ? -6.906 -13.367 -15.389 1.00 94.56 423 PRO A N 1
ATOM 3496 C CA . PRO A 1 423 ? -6.010 -14.297 -14.718 1.00 94.56 423 PRO A CA 1
ATOM 3497 C C . PRO A 1 423 ? -6.601 -15.711 -14.665 1.00 94.56 423 PRO A C 1
ATOM 3499 O O . PRO A 1 423 ? -7.776 -15.906 -14.369 1.00 94.56 423 PRO A O 1
ATOM 3502 N N . LEU A 1 424 ? -5.740 -16.713 -14.840 1.00 94.06 424 LEU A N 1
ATOM 3503 C CA . LEU A 1 424 ? -6.038 -18.131 -14.623 1.00 94.06 424 LEU A CA 1
ATOM 3504 C C . LEU A 1 424 ? -6.355 -18.432 -13.155 1.00 94.06 424 LEU A C 1
ATOM 3506 O O . LEU A 1 424 ? -7.146 -19.318 -12.844 1.00 94.06 424 LEU A O 1
ATOM 3510 N N . ALA A 1 425 ? -5.652 -17.759 -12.244 1.00 93.94 425 ALA A N 1
ATOM 3511 C CA . ALA A 1 425 ? -5.793 -17.940 -10.807 1.00 93.94 425 ALA A CA 1
ATOM 3512 C C . ALA A 1 425 ? -5.205 -16.745 -10.050 1.00 93.94 425 ALA A C 1
ATOM 3514 O O . ALA A 1 425 ? -4.384 -15.992 -10.578 1.00 93.94 425 ALA A O 1
ATOM 3515 N N . SER A 1 426 ? -5.562 -16.631 -8.773 1.00 94.31 426 SER A N 1
ATOM 3516 C CA . SER A 1 426 ? -5.011 -15.641 -7.847 1.00 94.31 426 SER A CA 1
ATOM 3517 C C . SER A 1 426 ? -4.564 -16.293 -6.537 1.00 94.31 426 SER A C 1
ATOM 3519 O O . SER A 1 426 ? -5.231 -17.209 -6.052 1.00 94.31 426 SER A O 1
ATOM 3521 N N . LEU A 1 427 ? -3.484 -15.803 -5.932 1.00 95.19 427 LEU A N 1
ATOM 3522 C CA . LEU A 1 427 ? -2.930 -16.281 -4.665 1.00 95.19 427 LEU A CA 1
ATOM 3523 C C . LEU A 1 427 ? -2.692 -15.105 -3.702 1.00 95.19 427 LEU A C 1
ATOM 3525 O O . LEU A 1 427 ? -1.660 -14.437 -3.796 1.00 95.19 427 LEU A O 1
ATOM 3529 N N . PRO A 1 428 ? -3.610 -14.862 -2.747 1.00 95.25 428 PRO A N 1
ATOM 3530 C CA . PRO A 1 428 ? -3.421 -13.846 -1.716 1.00 95.25 428 PRO A CA 1
ATOM 3531 C C . PRO A 1 428 ? -2.295 -14.243 -0.761 1.00 95.25 428 PRO A C 1
ATOM 3533 O O . PRO A 1 428 ? -2.334 -15.341 -0.191 1.00 95.25 428 PRO A O 1
ATOM 3536 N N . LEU A 1 429 ? -1.336 -13.348 -0.532 1.00 95.19 429 LEU A N 1
ATOM 3537 C CA . LEU A 1 429 ? -0.091 -13.622 0.192 1.00 95.19 429 LEU A CA 1
ATOM 3538 C C . LEU A 1 429 ? -0.128 -13.301 1.690 1.00 95.19 429 LEU A C 1
ATOM 3540 O O . LEU A 1 429 ? 0.746 -13.758 2.414 1.00 95.19 429 LEU A O 1
ATOM 3544 N N . LEU A 1 430 ? -1.143 -12.598 2.197 1.00 93.56 430 LEU A N 1
ATOM 3545 C CA . LEU A 1 430 ? -1.204 -12.218 3.618 1.00 93.56 430 LEU A CA 1
ATOM 3546 C C . LEU A 1 430 ? -1.092 -13.428 4.563 1.00 93.56 430 LEU A C 1
ATOM 3548 O O . LEU A 1 430 ? -1.989 -14.261 4.614 1.00 93.56 430 LEU A O 1
ATOM 3552 N N . GLY A 1 431 ? -0.011 -13.544 5.327 1.00 92.19 431 GLY A N 1
ATOM 3553 C CA . GLY A 1 431 ? 0.228 -14.685 6.221 1.00 92.19 431 GLY A CA 1
ATOM 3554 C C . GLY A 1 431 ? 0.975 -15.865 5.593 1.00 92.19 431 GLY A C 1
ATOM 3555 O O . GLY A 1 431 ? 1.311 -16.802 6.314 1.00 92.19 431 GLY A O 1
ATOM 3556 N N . TYR A 1 432 ? 1.274 -15.832 4.290 1.00 95.56 432 TYR A N 1
ATOM 3557 C CA . TYR A 1 432 ? 2.330 -16.680 3.735 1.00 95.56 432 TYR A CA 1
ATOM 3558 C C . TYR A 1 432 ? 3.675 -16.291 4.350 1.00 95.56 432 TYR A C 1
ATOM 3560 O O . TYR A 1 432 ? 3.859 -15.160 4.801 1.00 95.56 432 TYR A O 1
ATOM 3568 N N . ARG A 1 433 ? 4.611 -17.235 4.339 1.00 93.81 433 ARG A N 1
ATOM 3569 C CA . ARG A 1 433 ? 6.030 -17.010 4.616 1.00 93.81 433 ARG A CA 1
ATOM 3570 C C . ARG A 1 433 ? 6.813 -17.190 3.322 1.00 93.81 433 ARG A C 1
ATOM 3572 O O . ARG A 1 433 ? 6.588 -18.186 2.625 1.00 93.81 433 ARG A O 1
ATOM 3579 N N . SER A 1 434 ? 7.697 -16.245 3.019 1.00 94.50 434 SER A N 1
ATOM 3580 C CA . SER A 1 434 ? 8.716 -16.389 1.982 1.00 94.50 434 SER A CA 1
ATOM 3581 C C . SER A 1 434 ? 9.987 -16.989 2.586 1.00 94.50 434 SER A C 1
ATOM 3583 O O . SER A 1 434 ? 10.405 -16.626 3.685 1.00 94.50 434 SER A O 1
ATOM 3585 N N . SER A 1 435 ? 10.586 -17.956 1.896 1.00 94.31 435 SER A N 1
ATOM 3586 C CA . SER A 1 435 ? 11.867 -18.553 2.284 1.00 94.31 435 SER A CA 1
ATOM 3587 C C . SER A 1 435 ? 12.588 -19.133 1.071 1.00 94.31 435 SER A C 1
ATOM 3589 O O . SER A 1 435 ? 12.029 -19.219 -0.024 1.00 94.31 435 SER A O 1
ATOM 3591 N N . LEU A 1 436 ? 13.823 -19.585 1.269 1.00 93.81 436 LEU A N 1
ATOM 3592 C CA . LEU A 1 436 ? 14.481 -20.479 0.321 1.00 93.81 436 LEU A CA 1
ATOM 3593 C C . LEU A 1 436 ? 13.917 -21.909 0.465 1.00 93.81 436 LEU A C 1
ATOM 3595 O O . LEU A 1 436 ? 13.398 -22.251 1.538 1.00 93.81 436 LEU A O 1
ATOM 3599 N N . PRO A 1 437 ? 13.968 -22.741 -0.592 1.00 93.12 437 PRO A N 1
ATOM 3600 C CA . PRO A 1 437 ? 13.733 -24.178 -0.475 1.00 93.12 437 PRO A CA 1
ATOM 3601 C C . PRO A 1 437 ? 14.735 -24.825 0.490 1.00 93.12 437 PRO A C 1
ATOM 3603 O O . PRO A 1 437 ? 15.911 -24.469 0.491 1.00 93.12 437 PRO A O 1
ATOM 3606 N N . SER A 1 438 ? 14.276 -25.782 1.293 1.00 89.25 438 SER A N 1
ATOM 3607 C CA . SER A 1 438 ? 15.143 -26.618 2.132 1.00 89.25 438 SER A CA 1
ATOM 3608 C C . SER A 1 438 ? 15.561 -27.892 1.395 1.00 89.25 438 SER A C 1
ATOM 3610 O O . SER A 1 438 ? 14.925 -28.283 0.417 1.00 89.25 438 SER A O 1
ATOM 3612 N N . GLU A 1 439 ? 16.578 -28.603 1.892 1.00 85.25 439 GLU A N 1
ATOM 3613 C CA . GLU A 1 439 ? 17.025 -29.886 1.315 1.00 85.25 439 GLU A CA 1
ATOM 3614 C C . GLU A 1 439 ? 15.873 -30.901 1.181 1.00 85.25 439 GLU A C 1
ATOM 3616 O O . GLU A 1 439 ? 15.735 -31.585 0.167 1.00 85.25 439 GLU A O 1
ATOM 3621 N N . SER A 1 440 ? 14.960 -30.916 2.158 1.00 86.62 440 SER A N 1
ATOM 3622 C CA . SER A 1 440 ? 13.756 -31.757 2.164 1.00 86.62 440 SER A CA 1
ATOM 3623 C C . SER A 1 440 ? 12.743 -31.445 1.055 1.00 86.62 440 SER A C 1
ATOM 3625 O O . SER A 1 440 ? 11.883 -32.277 0.770 1.00 86.62 440 SER A O 1
ATOM 3627 N N . ASP A 1 441 ? 12.823 -30.278 0.410 1.00 88.62 441 ASP A N 1
ATOM 3628 C CA . ASP A 1 441 ? 11.934 -29.919 -0.696 1.00 88.62 441 ASP A CA 1
ATOM 3629 C C . ASP A 1 441 ? 12.368 -30.570 -2.024 1.00 88.62 441 ASP A C 1
ATOM 3631 O O . ASP A 1 441 ? 11.583 -30.590 -2.974 1.00 88.62 441 ASP A O 1
ATOM 3635 N N . SER A 1 442 ? 13.592 -31.120 -2.100 1.00 84.94 442 SER A N 1
ATOM 3636 C CA . SER A 1 442 ? 14.142 -31.775 -3.301 1.00 84.94 442 SER A CA 1
ATOM 3637 C C . SER A 1 442 ? 14.053 -30.902 -4.565 1.00 84.94 442 SER A C 1
ATOM 3639 O O . SER A 1 442 ? 13.791 -31.382 -5.672 1.00 84.94 442 SER A O 1
ATOM 3641 N N . VAL A 1 443 ? 14.256 -29.588 -4.410 1.00 87.00 443 VAL A N 1
ATOM 3642 C CA . VAL A 1 443 ? 14.255 -28.625 -5.517 1.00 87.00 443 VAL A CA 1
ATOM 3643 C C . VAL A 1 443 ? 15.688 -28.286 -5.913 1.00 87.00 443 VAL A C 1
ATOM 3645 O O . VAL A 1 443 ? 16.320 -27.429 -5.310 1.00 87.00 443 VAL A O 1
ATOM 3648 N N . ASN A 1 444 ? 16.182 -28.938 -6.965 1.00 82.56 444 ASN A N 1
ATOM 3649 C CA . ASN A 1 444 ? 17.526 -28.711 -7.499 1.00 82.56 444 ASN A CA 1
ATOM 3650 C C . ASN A 1 444 ? 17.487 -27.767 -8.718 1.00 82.56 444 ASN A C 1
ATOM 3652 O O . ASN A 1 444 ? 17.584 -28.198 -9.870 1.00 82.56 444 ASN A O 1
ATOM 3656 N N . LYS A 1 445 ? 17.206 -26.482 -8.471 1.00 87.50 445 LYS A N 1
ATOM 3657 C CA . LYS A 1 445 ? 17.280 -25.399 -9.465 1.00 87.50 445 LYS A CA 1
ATOM 3658 C C . LYS A 1 445 ? 17.705 -24.100 -8.787 1.00 87.50 445 LYS A C 1
ATOM 3660 O O . LYS A 1 445 ? 17.239 -23.808 -7.690 1.00 87.50 445 LYS A O 1
ATOM 3665 N N . ASP A 1 446 ? 18.470 -23.287 -9.505 1.00 92.81 446 ASP A N 1
ATOM 3666 C CA . ASP A 1 446 ? 18.850 -21.949 -9.050 1.00 92.81 446 ASP A CA 1
ATOM 3667 C C . ASP A 1 446 ? 17.680 -20.964 -9.122 1.00 92.81 446 ASP A C 1
ATOM 3669 O O . ASP A 1 446 ? 16.734 -21.157 -9.903 1.00 92.81 446 ASP A O 1
ATOM 3673 N N . PHE A 1 447 ? 17.801 -19.876 -8.354 1.00 96.50 447 PHE A N 1
ATOM 3674 C CA . PHE A 1 447 ? 16.888 -18.726 -8.358 1.00 96.50 447 PHE A CA 1
ATOM 3675 C C . PHE A 1 447 ? 15.455 -19.090 -7.952 1.00 96.50 447 PHE A C 1
ATOM 3677 O O . PHE A 1 447 ? 14.484 -18.573 -8.517 1.00 96.50 447 PHE A O 1
ATOM 3684 N N . VAL A 1 448 ? 15.319 -20.018 -6.998 1.00 96.88 448 VAL A N 1
ATOM 3685 C CA . VAL A 1 448 ? 14.030 -20.511 -6.506 1.00 96.88 448 VAL A CA 1
ATOM 3686 C C . VAL A 1 448 ? 13.709 -19.933 -5.139 1.00 96.88 448 VAL A C 1
ATOM 3688 O O . VAL A 1 448 ? 14.509 -20.029 -4.213 1.00 96.88 448 VAL A O 1
ATOM 3691 N N . PHE A 1 449 ? 12.489 -19.426 -4.986 1.00 96.38 449 PHE A N 1
ATOM 3692 C CA . PHE A 1 449 ? 11.907 -19.113 -3.689 1.00 96.38 449 PHE A CA 1
ATOM 3693 C C . PHE A 1 449 ? 10.677 -19.966 -3.389 1.00 96.38 449 PHE A C 1
ATOM 3695 O O . PHE A 1 449 ? 9.979 -20.457 -4.282 1.00 96.38 449 PHE A O 1
ATOM 3702 N N . LYS A 1 450 ? 10.418 -20.137 -2.096 1.00 96.19 450 LYS A N 1
ATOM 3703 C CA . LYS A 1 450 ? 9.330 -20.919 -1.525 1.00 96.19 450 LYS A CA 1
ATOM 3704 C C . LYS A 1 450 ? 8.322 -19.989 -0.863 1.00 96.19 450 LYS A C 1
ATOM 3706 O O . LYS A 1 450 ? 8.685 -19.108 -0.087 1.00 96.19 450 LYS A O 1
ATOM 3711 N N . LEU A 1 451 ? 7.047 -20.228 -1.148 1.00 96.75 451 LEU A N 1
ATOM 3712 C CA . LEU A 1 451 ? 5.917 -19.621 -0.458 1.00 96.75 451 LEU A CA 1
ATOM 3713 C C . LEU A 1 451 ? 5.127 -20.699 0.271 1.00 96.75 451 LEU A C 1
ATOM 3715 O O . LEU A 1 451 ? 4.605 -21.626 -0.353 1.00 96.75 451 LEU A O 1
ATOM 3719 N N . GLN A 1 452 ? 5.014 -20.557 1.590 1.00 95.12 452 GLN A N 1
ATOM 3720 C CA . GLN A 1 452 ? 4.311 -21.515 2.436 1.00 95.12 452 GLN A CA 1
ATOM 3721 C C . GLN A 1 452 ? 3.242 -20.849 3.304 1.00 95.12 452 GLN A C 1
ATOM 3723 O O . GLN A 1 452 ? 3.501 -19.867 3.997 1.00 95.12 452 GLN A O 1
ATOM 3728 N N . PHE A 1 453 ? 2.048 -21.441 3.318 1.00 93.50 453 PHE A N 1
ATOM 3729 C CA . PHE A 1 453 ? 0.977 -21.121 4.257 1.00 93.50 453 PHE A CA 1
ATOM 3730 C C . PHE A 1 453 ? 0.271 -22.400 4.696 1.00 93.50 453 PHE A C 1
ATOM 3732 O O . PHE A 1 453 ? -0.401 -23.057 3.897 1.00 93.50 453 PHE A O 1
ATOM 3739 N N . LYS A 1 454 ? 0.398 -22.750 5.981 1.00 91.38 454 LYS A N 1
ATOM 3740 C CA . LYS A 1 454 ? -0.078 -24.035 6.518 1.00 91.38 454 LYS A CA 1
ATOM 3741 C C . LYS A 1 454 ? 0.480 -25.192 5.665 1.00 91.38 454 LYS A C 1
ATOM 3743 O O . LYS A 1 454 ? 1.696 -25.305 5.516 1.00 91.38 454 LYS A O 1
ATOM 3748 N N . ASN A 1 455 ? -0.400 -25.991 5.061 1.00 91.56 455 ASN A N 1
ATOM 3749 C CA . ASN A 1 455 ? -0.048 -27.128 4.209 1.00 91.56 455 ASN A CA 1
ATOM 3750 C C . ASN A 1 455 ? 0.158 -26.744 2.732 1.00 91.56 455 ASN A C 1
ATOM 3752 O O . ASN A 1 455 ? 0.591 -27.577 1.939 1.00 91.56 455 ASN A O 1
ATOM 3756 N N . HIS A 1 456 ? -0.153 -25.504 2.342 1.00 92.69 456 HIS A N 1
ATOM 3757 C CA . HIS A 1 456 ? 0.021 -25.036 0.970 1.00 92.69 456 HIS A CA 1
ATOM 3758 C C . HIS A 1 456 ? 1.459 -24.571 0.759 1.00 92.69 456 HIS A C 1
ATOM 3760 O O . HIS A 1 456 ? 1.915 -23.643 1.426 1.00 92.69 456 HIS A O 1
ATOM 3766 N N . VAL A 1 457 ? 2.158 -25.213 -0.177 1.00 95.19 457 VAL A N 1
ATOM 3767 C CA . VAL A 1 457 ? 3.556 -24.921 -0.510 1.00 95.19 457 VAL A CA 1
ATOM 3768 C C . VAL A 1 457 ? 3.694 -24.759 -2.020 1.00 95.19 457 VAL A C 1
ATOM 3770 O O . VAL A 1 457 ? 3.321 -25.651 -2.790 1.00 95.19 457 VAL A O 1
ATOM 3773 N N . TYR A 1 458 ? 4.259 -23.624 -2.418 1.00 95.81 458 TYR A N 1
ATOM 3774 C CA . TYR A 1 458 ? 4.529 -23.252 -3.800 1.00 95.81 458 TYR A CA 1
ATOM 3775 C C . TYR A 1 458 ? 6.003 -22.898 -3.962 1.00 95.81 458 TYR A C 1
ATOM 3777 O O . TYR A 1 458 ? 6.584 -22.242 -3.099 1.00 95.81 458 TYR A O 1
ATOM 3785 N N . PHE A 1 459 ? 6.575 -23.283 -5.094 1.00 96.88 459 PHE A N 1
ATOM 3786 C CA . PHE A 1 459 ? 7.919 -22.910 -5.505 1.00 96.88 459 PHE A CA 1
ATOM 3787 C C . PHE A 1 459 ? 7.842 -22.052 -6.756 1.00 96.88 459 PHE A C 1
ATOM 3789 O O . PHE A 1 459 ? 7.088 -22.361 -7.684 1.00 96.88 459 PHE A O 1
ATOM 3796 N N . PHE A 1 460 ? 8.642 -20.998 -6.782 1.00 97.75 460 PHE A N 1
ATOM 3797 C CA . PHE A 1 460 ? 8.728 -20.065 -7.890 1.00 97.75 460 PHE A CA 1
ATOM 3798 C C . PHE A 1 460 ? 10.179 -19.889 -8.293 1.00 97.75 460 PHE A C 1
ATOM 3800 O O . PHE A 1 460 ? 11.030 -19.707 -7.431 1.00 97.75 460 PHE A O 1
ATOM 3807 N N . ARG A 1 461 ? 10.456 -19.937 -9.593 1.00 97.50 461 ARG A N 1
ATOM 3808 C CA . ARG A 1 461 ? 11.794 -19.731 -10.144 1.00 97.50 461 ARG A CA 1
ATOM 3809 C C . ARG A 1 461 ? 11.819 -18.518 -11.059 1.00 97.50 461 ARG A C 1
ATOM 3811 O O . ARG A 1 461 ? 11.017 -18.451 -11.996 1.00 97.50 461 ARG A O 1
ATOM 3818 N N . ALA A 1 462 ? 12.771 -17.626 -10.812 1.00 97.88 462 ALA A N 1
ATOM 3819 C CA . ALA A 1 462 ? 13.073 -16.491 -11.674 1.00 97.88 462 ALA A CA 1
ATOM 3820 C C . ALA A 1 462 ? 14.111 -16.851 -12.753 1.00 97.88 462 ALA A C 1
ATOM 3822 O O . ALA A 1 462 ? 14.743 -17.908 -12.722 1.00 97.88 462 ALA A O 1
ATOM 3823 N N . GLU A 1 463 ? 14.260 -15.981 -13.750 1.00 95.94 463 GLU A N 1
ATOM 3824 C CA . GLU A 1 463 ? 15.173 -16.201 -14.880 1.00 95.94 463 GLU A CA 1
ATOM 3825 C C . GLU A 1 463 ? 16.634 -15.832 -14.588 1.00 95.94 463 GLU A C 1
ATOM 3827 O O . GLU A 1 463 ? 17.532 -16.356 -15.241 1.00 95.94 463 GLU A O 1
ATOM 3832 N N . SER A 1 464 ? 16.874 -14.965 -13.602 1.00 96.31 464 SER A N 1
ATOM 3833 C CA . SER A 1 464 ? 18.197 -14.457 -13.233 1.00 96.31 464 SER A CA 1
ATOM 3834 C C . SER A 1 464 ? 18.285 -14.169 -11.733 1.00 96.31 464 SER A C 1
ATOM 3836 O O . SER A 1 464 ? 17.255 -14.037 -11.067 1.00 96.31 464 SER A O 1
ATOM 3838 N N . GLN A 1 465 ? 19.510 -14.015 -11.218 1.00 96.75 465 GLN A N 1
ATOM 3839 C CA . GLN A 1 465 ? 19.766 -13.608 -9.830 1.00 96.75 465 GLN A CA 1
ATOM 3840 C C . GLN A 1 465 ? 19.091 -12.270 -9.498 1.00 96.75 465 GLN A C 1
ATOM 3842 O O . GLN A 1 465 ? 18.358 -12.177 -8.522 1.00 96.75 465 GLN A O 1
ATOM 3847 N N . TYR A 1 466 ? 19.248 -11.261 -10.362 1.00 96.50 466 TYR A N 1
ATOM 3848 C CA . TYR A 1 466 ? 18.613 -9.953 -10.175 1.00 96.50 466 TYR A CA 1
ATOM 3849 C C . TYR A 1 466 ? 17.084 -10.059 -10.093 1.00 96.50 466 TYR A C 1
ATOM 3851 O O . TYR A 1 466 ? 16.462 -9.485 -9.199 1.00 96.50 466 TYR A O 1
ATOM 3859 N N . ALA A 1 467 ? 16.465 -10.818 -11.006 1.00 96.88 467 ALA A N 1
ATOM 3860 C CA . ALA A 1 467 ? 15.020 -11.016 -10.988 1.00 96.88 467 ALA A CA 1
ATOM 3861 C C . ALA A 1 467 ? 14.577 -11.761 -9.722 1.00 96.88 467 ALA A C 1
ATOM 3863 O O . ALA A 1 467 ? 13.563 -11.405 -9.131 1.00 96.88 467 ALA A O 1
ATOM 3864 N N . PHE A 1 468 ? 15.335 -12.770 -9.290 1.00 97.69 468 PHE A N 1
ATOM 3865 C CA . PHE A 1 468 ? 15.081 -13.495 -8.050 1.00 97.69 468 PHE A CA 1
ATOM 3866 C C . PHE A 1 468 ? 15.112 -12.578 -6.828 1.00 97.69 468 PHE A C 1
ATOM 3868 O O . PHE A 1 468 ? 14.136 -12.560 -6.077 1.00 97.69 468 PHE A O 1
ATOM 3875 N N . ASP A 1 469 ? 16.173 -11.786 -6.671 1.00 96.56 469 ASP A N 1
ATOM 3876 C CA . ASP A 1 469 ? 16.324 -10.859 -5.549 1.00 96.56 469 ASP A CA 1
ATOM 3877 C C . ASP A 1 469 ? 15.182 -9.841 -5.541 1.00 96.56 469 ASP A C 1
ATOM 3879 O O . ASP A 1 469 ? 14.545 -9.622 -4.509 1.00 96.56 469 ASP A O 1
ATOM 3883 N N . ARG A 1 470 ? 14.833 -9.300 -6.717 1.00 96.50 470 ARG A N 1
ATOM 3884 C CA . ARG A 1 470 ? 13.733 -8.342 -6.846 1.00 96.50 470 ARG A CA 1
ATOM 3885 C C . ARG A 1 470 ? 12.372 -8.958 -6.517 1.00 96.50 470 ARG A C 1
ATOM 3887 O O . ARG A 1 470 ? 11.572 -8.328 -5.826 1.00 96.50 470 ARG A O 1
ATOM 3894 N N . TRP A 1 471 ? 12.095 -10.177 -6.983 1.00 97.25 471 TRP A N 1
ATOM 3895 C CA . TRP A 1 471 ? 10.863 -10.897 -6.644 1.00 97.25 471 TRP A CA 1
ATOM 3896 C C . TRP A 1 471 ? 10.784 -11.206 -5.150 1.00 97.25 471 TRP A C 1
ATOM 3898 O O . TRP A 1 471 ? 9.731 -11.012 -4.543 1.00 97.25 471 TRP A O 1
ATOM 3908 N N . MET A 1 472 ? 11.887 -11.647 -4.547 1.00 95.12 472 MET A N 1
ATOM 3909 C CA . MET A 1 472 ? 11.950 -11.922 -3.116 1.00 95.12 472 MET A CA 1
ATOM 3910 C C . MET A 1 472 ? 11.741 -10.668 -2.279 1.00 95.12 472 MET A C 1
ATOM 3912 O O . MET A 1 472 ? 11.004 -10.730 -1.298 1.00 95.12 472 MET A O 1
ATOM 3916 N N . GLU A 1 473 ? 12.315 -9.534 -2.673 1.00 93.81 473 GLU A N 1
ATOM 3917 C CA . GLU A 1 473 ? 12.128 -8.249 -2.001 1.00 93.81 473 GLU A CA 1
ATOM 3918 C C . GLU A 1 473 ? 10.643 -7.842 -1.968 1.00 93.81 473 GLU A C 1
ATOM 3920 O O . GLU A 1 473 ? 10.079 -7.611 -0.894 1.00 93.81 473 GLU A O 1
ATOM 3925 N N . VAL A 1 474 ? 9.972 -7.823 -3.129 1.00 94.69 474 VAL A N 1
ATOM 3926 C CA . VAL A 1 474 ? 8.568 -7.381 -3.204 1.00 94.69 474 VAL A CA 1
ATOM 3927 C C . VAL A 1 474 ? 7.616 -8.353 -2.519 1.00 94.69 474 VAL A C 1
ATOM 3929 O O . VAL A 1 474 ? 6.726 -7.926 -1.783 1.00 94.69 474 VAL A O 1
ATOM 3932 N N . VAL A 1 475 ? 7.815 -9.659 -2.698 1.00 94.62 475 VAL A N 1
ATOM 3933 C CA . VAL A 1 475 ? 6.960 -10.689 -2.099 1.00 94.62 475 VAL A CA 1
ATOM 3934 C C . VAL A 1 475 ? 7.128 -10.700 -0.584 1.00 94.62 475 VAL A C 1
ATOM 3936 O O . VAL A 1 475 ? 6.131 -10.760 0.138 1.00 94.62 475 VAL A O 1
ATOM 3939 N N . SER A 1 476 ? 8.367 -10.569 -0.099 1.00 92.75 476 SER A N 1
ATOM 3940 C CA . SER A 1 476 ? 8.648 -10.568 1.337 1.00 92.75 476 SER A CA 1
ATOM 3941 C C . SER A 1 476 ? 7.965 -9.403 2.050 1.00 92.75 476 SER A C 1
ATOM 3943 O O . SER A 1 476 ? 7.468 -9.592 3.157 1.00 92.75 476 SER A O 1
ATOM 3945 N N . SER A 1 477 ? 7.825 -8.250 1.382 1.00 90.31 477 SER A N 1
ATOM 3946 C CA . SER A 1 477 ? 7.121 -7.078 1.926 1.00 90.31 477 SER A CA 1
ATOM 3947 C C . SER A 1 477 ? 5.625 -7.298 2.210 1.00 90.31 477 SER A C 1
ATOM 3949 O O . SER A 1 477 ? 5.049 -6.589 3.029 1.00 90.31 477 SER A O 1
ATOM 3951 N N . ALA A 1 478 ? 4.990 -8.288 1.571 1.00 87.69 478 ALA A N 1
ATOM 3952 C CA . ALA A 1 478 ? 3.575 -8.629 1.770 1.00 87.69 478 ALA A CA 1
ATOM 3953 C C . ALA A 1 478 ? 3.349 -9.941 2.538 1.00 87.69 478 ALA A C 1
ATOM 3955 O O . ALA A 1 478 ? 2.205 -10.333 2.792 1.00 87.69 478 ALA A O 1
ATOM 3956 N N . THR A 1 479 ? 4.428 -10.636 2.887 1.00 88.44 479 THR A N 1
ATOM 3957 C CA . THR A 1 479 ? 4.404 -11.891 3.645 1.00 88.44 479 THR A CA 1
ATOM 3958 C C . THR A 1 479 ? 4.828 -11.643 5.087 1.00 88.44 479 THR A C 1
ATOM 3960 O O . THR A 1 479 ? 5.353 -10.587 5.432 1.00 88.44 479 THR A O 1
ATOM 3963 N N . THR A 1 480 ? 4.603 -12.610 5.970 1.00 75.38 480 THR A N 1
ATOM 3964 C CA . THR A 1 480 ? 5.179 -12.533 7.314 1.00 75.38 480 THR A CA 1
ATOM 3965 C C . THR A 1 480 ? 6.667 -12.841 7.207 1.00 75.38 480 THR A C 1
ATOM 3967 O O . THR A 1 480 ? 7.021 -13.905 6.695 1.00 75.38 480 THR A O 1
ATOM 3970 N N . ALA A 1 481 ? 7.523 -11.935 7.690 1.00 51.09 481 ALA A N 1
ATOM 3971 C CA . ALA A 1 481 ? 8.954 -12.195 7.778 1.00 51.09 481 ALA A CA 1
ATOM 3972 C C . ALA A 1 481 ? 9.175 -13.535 8.491 1.00 51.09 481 ALA A C 1
ATOM 3974 O O . ALA A 1 481 ? 8.585 -13.786 9.549 1.00 51.09 481 ALA A O 1
ATOM 3975 N N . ALA A 1 482 ? 9.988 -14.409 7.897 1.00 36.28 482 ALA A N 1
ATOM 3976 C CA . ALA A 1 482 ? 10.494 -15.563 8.612 1.00 36.28 482 ALA A CA 1
ATOM 3977 C C . ALA A 1 482 ? 11.278 -15.013 9.803 1.00 36.28 482 ALA A C 1
ATOM 3979 O O . ALA A 1 482 ? 12.341 -14.424 9.637 1.00 36.28 482 ALA A O 1
ATOM 3980 N N . THR A 1 483 ? 10.718 -15.128 11.006 1.00 30.14 483 THR A N 1
ATOM 3981 C CA . THR A 1 483 ? 11.503 -14.956 12.219 1.00 30.14 483 THR A CA 1
ATOM 3982 C C . THR A 1 483 ? 12.626 -15.969 12.100 1.00 30.14 483 THR A C 1
ATOM 3984 O O . THR A 1 483 ? 12.354 -17.171 12.083 1.00 30.14 483 THR A O 1
ATOM 3987 N N . SER A 1 484 ? 13.856 -15.492 11.920 1.00 25.86 484 SER A N 1
ATOM 3988 C CA . SER A 1 484 ? 15.041 -16.323 12.028 1.00 25.86 484 SER A CA 1
ATOM 3989 C C . SER A 1 484 ? 14.970 -16.995 13.392 1.00 25.86 484 SER A C 1
ATOM 3991 O O . SER A 1 484 ? 15.214 -16.362 14.417 1.00 25.86 484 SER A O 1
ATOM 3993 N N . GLN A 1 485 ? 14.572 -18.265 13.416 1.00 23.59 485 GLN A N 1
ATOM 3994 C CA . GLN A 1 485 ? 14.957 -19.161 14.489 1.00 23.59 485 GLN A CA 1
ATOM 3995 C C . GLN A 1 485 ? 16.463 -19.344 14.318 1.00 23.59 485 GLN A C 1
ATOM 3997 O O . GLN A 1 485 ? 16.915 -20.249 13.625 1.00 23.59 485 GLN A O 1
ATOM 4002 N N . LEU A 1 486 ? 17.227 -18.395 14.856 1.00 25.14 486 LEU A N 1
ATOM 4003 C CA . LEU A 1 486 ? 18.600 -18.663 15.234 1.00 25.14 486 LEU A CA 1
ATOM 4004 C C . LEU A 1 486 ? 18.501 -19.603 16.436 1.00 25.14 486 LEU A C 1
ATOM 4006 O O . LEU A 1 486 ? 17.982 -19.221 17.486 1.00 25.14 486 LEU A O 1
ATOM 4010 N N . ILE A 1 487 ? 18.868 -20.858 16.177 1.00 27.08 487 ILE A N 1
ATOM 4011 C CA . ILE A 1 487 ? 19.281 -21.836 17.184 1.00 27.08 487 ILE A CA 1
ATOM 4012 C C . ILE A 1 487 ? 20.546 -21.312 17.856 1.00 27.08 487 ILE A C 1
ATOM 4014 O O . ILE A 1 487 ? 21.397 -20.763 17.116 1.00 27.08 487 ILE A O 1
#